Protein AF-A0A7J3W626-F1 (afdb_monomer)

Foldseek 3Di:
DDPPPDDDDPVVLVVLVVVLVVLVVVLVVLVVCVVVVVDDPVVSVVVNVVSVVVNVVSCVVNVPDPPDPDDDDDDDDDDDDDDDDPDPDDPDPPDDDDDDDDPDDDDDDDDDDCPVVVVVVVVVVVVVVVVVVVVVVVVVVVVVVVVVVVVVVVVVVVVVVVVVVVVVVVVVVVVVVVPVVVVVVVVVVVVVVVVVVVVVVVVVVVVVVVVVVVVVVVLVVVVVVQPDPVVVVVNVVVVVVVVVVVVVVVVVVVVVVVVVVVVVVVVVVVVVCVVVVVVVVVVVVVVVVVVVVVVVVVVVVVVVPQDVVNVVVVVVVVVVVVVVVVVVVVVVCVVVVPPPVLLVVLVVVLVVLVVVLVVLVVCVVVVVDDPVVSVVSNVVSVVVNVVSVVVNVVVVVVVVVCVVVVVVVPDDDPPPDDDDDDDDDDDDDDDDDDDDDDDDDDDDDDDDDDDDDDDDDDDDDDDDDDDDDDDDDDDDDPDPDPDPDPDDPDDDDVVVVVVVVVVVVVD

Solvent-accessible surface area (backbone atoms only — not comparable to full-atom values): 31371 Å² total; per-residue (Å²): 135,85,82,79,78,76,78,72,54,69,67,61,51,52,51,48,54,50,54,46,51,54,47,51,52,53,50,53,51,50,51,52,38,42,76,69,63,76,47,54,72,68,59,49,53,55,52,47,55,53,45,52,51,51,47,54,53,45,33,56,73,73,65,52,79,76,80,76,81,84,76,79,93,76,81,90,82,88,80,93,80,84,89,81,89,81,71,80,87,77,83,76,90,84,72,82,81,75,89,76,78,87,77,83,76,80,87,79,91,78,91,77,87,52,69,64,52,53,51,51,50,51,51,48,53,48,51,52,50,49,53,50,50,53,50,52,50,51,51,50,52,50,52,50,52,51,51,50,50,50,52,52,52,50,51,54,52,51,54,52,52,50,50,54,48,50,54,52,49,52,51,50,52,50,52,53,60,70,61,35,63,69,58,52,53,50,49,50,54,51,48,52,55,51,49,56,50,49,51,57,48,47,54,56,48,53,53,51,51,50,54,47,53,53,52,51,50,52,48,53,55,47,64,72,69,47,90,45,79,72,53,48,58,55,46,53,51,52,50,54,52,51,52,50,53,49,51,53,51,50,54,51,49,52,56,47,50,54,51,51,50,51,52,48,53,54,51,50,56,57,53,66,50,44,62,56,51,49,52,52,49,52,53,49,51,52,52,52,51,52,49,51,52,50,51,51,52,49,49,57,48,51,71,68,52,68,50,73,64,56,55,48,53,51,50,52,52,52,51,52,53,48,51,53,50,52,54,49,59,63,49,44,57,63,56,66,79,60,62,50,68,67,57,54,52,45,50,51,53,45,52,52,47,50,49,48,52,53,50,52,51,53,34,44,76,70,64,74,46,54,75,66,57,47,53,56,52,49,52,53,45,52,53,50,45,50,54,43,49,54,50,46,52,52,54,50,53,52,49,50,54,43,54,75,70,51,62,73,79,78,60,83,81,74,77,79,73,80,77,83,83,84,84,87,84,83,86,86,87,83,84,88,85,88,81,90,7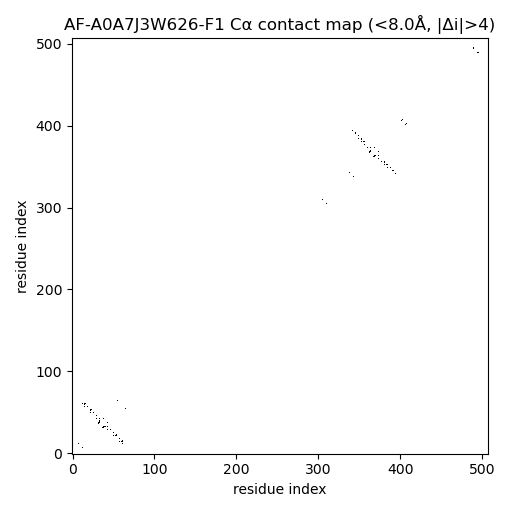9,89,79,92,81,90,85,94,87,91,88,80,88,86,84,83,90,88,81,90,86,88,84,88,86,87,82,88,81,89,81,89,79,90,81,91,77,92,73,88,75,79,82,78,77,80,79,80,75,76,86,78,84,68,87,48,79,70,50,53,54,53,51,55,53,55,54,65,74,76,109

Sequence (507 aa):
MFFKKKELKEEERKQLEKEREDVLALISQLEEEFNKANITEAVYKEMKEKYEKKLSEINKKLGIKEERKKEEKKKEESPYEAESEEGPVFIDPLNPPKEVEEVKVEEIKEIGESKIGVELEKVKAFIDSLRETDKTLNEQIRSLAEALGEVRSMVFQTDGALRELEMKVEKLANDIEELRPEKIEKKIREIEKNLESFEVFREKTDKKIEDIGEKVSKINEFLRSAGSLENLAKISKDISLKVKEIKEVVRYIERLATQVEKAFIETSKNLEEFPIFKARLESLEETVRELSRNVETINTRLENVATLKDVEAFRADILSVRAQIDDINKVLPIAEAKIPETIKRLREERDDVLLLLKSLETELQLGKISLGDYKIAKSKALEKLRKIEDQLIEEWKRIEKFIESGGIEAIPFVERKEAEEKEGEEFSSKEGIEVKEEEKVEKSVEVKEEKPEISLTSESFVEEEKREGKSESESKKEKFEPKFVEPIKVKGKQDVLKVLKKVKEVV

Radius of gyration: 52.44 Å; Cα contacts (8 Å, |Δi|>4): 72; chains: 1; bounding box: 124×80×151 Å

Structure (mmCIF, N/CA/C/O backbone):
data_AF-A0A7J3W626-F1
#
_entry.id   AF-A0A7J3W626-F1
#
loop_
_atom_site.group_PDB
_atom_site.id
_atom_site.type_symbol
_atom_site.label_atom_id
_atom_site.label_alt_id
_atom_site.label_comp_id
_atom_site.label_asym_id
_atom_site.label_entity_id
_atom_site.label_seq_id
_atom_site.pdbx_PDB_ins_code
_atom_site.Cartn_x
_atom_site.Cartn_y
_atom_site.Cartn_z
_atom_site.occupancy
_atom_site.B_iso_or_equiv
_atom_site.auth_seq_id
_atom_site.auth_comp_id
_atom_site.auth_asym_id
_atom_site.auth_atom_id
_atom_site.pdbx_PDB_model_num
ATOM 1 N N . MET A 1 1 ? -52.554 32.496 1.481 1.00 37.25 1 MET A N 1
ATOM 2 C CA . MET A 1 1 ? -51.780 31.820 2.546 1.00 37.25 1 MET A CA 1
ATOM 3 C C . MET A 1 1 ? -50.313 31.824 2.147 1.00 37.25 1 MET A C 1
ATOM 5 O O . MET A 1 1 ? -49.945 31.109 1.227 1.00 37.25 1 MET A O 1
ATOM 9 N N . PHE A 1 2 ? -49.497 32.673 2.773 1.00 37.09 2 PHE A N 1
ATOM 10 C CA . PHE A 1 2 ? -48.049 32.699 2.560 1.00 37.09 2 PHE A CA 1
ATOM 11 C C . PHE A 1 2 ? -47.399 31.631 3.449 1.00 37.09 2 PHE A C 1
ATOM 13 O O . PHE A 1 2 ? -47.380 31.773 4.670 1.00 37.09 2 PHE A O 1
ATOM 20 N N . PHE A 1 3 ? -46.891 30.550 2.854 1.00 42.06 3 PHE A N 1
ATOM 21 C CA . PHE A 1 3 ? -46.056 29.588 3.573 1.00 42.06 3 PHE A CA 1
ATOM 22 C C . PHE A 1 3 ? -44.700 30.241 3.866 1.00 42.06 3 PHE A C 1
ATOM 24 O O . PHE A 1 3 ? -43.872 30.401 2.970 1.00 42.06 3 PHE A O 1
ATOM 31 N N . LYS A 1 4 ? -44.474 30.629 5.127 1.00 43.19 4 LYS A N 1
ATOM 32 C CA . LYS A 1 4 ? -43.142 30.968 5.643 1.00 43.19 4 LYS A CA 1
ATOM 33 C C . LYS A 1 4 ? -42.244 29.735 5.489 1.00 43.19 4 LYS A C 1
ATOM 35 O O . LYS A 1 4 ? -42.373 28.789 6.265 1.00 43.19 4 LYS A O 1
ATOM 40 N N . LYS A 1 5 ? -41.344 29.739 4.499 1.00 52.53 5 LYS A N 1
ATOM 41 C CA . LYS A 1 5 ? -40.171 28.855 4.490 1.00 52.53 5 LYS A CA 1
ATOM 42 C C . LYS A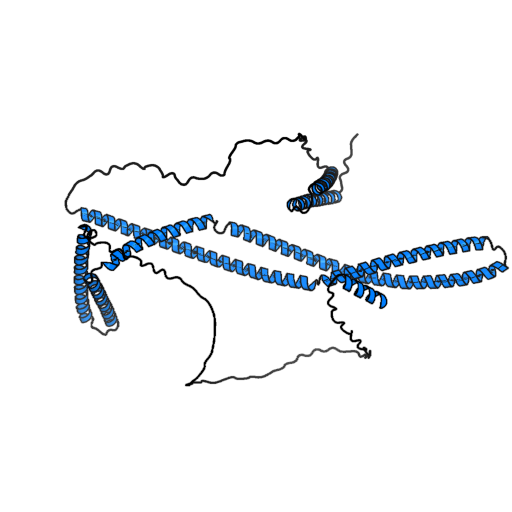 1 5 ? -39.383 29.169 5.762 1.00 52.53 5 LYS A C 1
ATOM 44 O O . LYS A 1 5 ? -38.822 30.253 5.875 1.00 52.53 5 LYS A O 1
ATOM 49 N N . LYS A 1 6 ? -39.407 28.262 6.742 1.00 61.41 6 LYS A N 1
ATOM 50 C CA . LYS A 1 6 ? -38.407 28.266 7.811 1.00 61.41 6 LYS A CA 1
ATOM 51 C C . LYS A 1 6 ? -37.071 28.013 7.124 1.00 61.41 6 LYS A C 1
ATOM 53 O O . LYS A 1 6 ? -36.898 26.956 6.524 1.00 61.41 6 LYS A O 1
ATOM 58 N N . GLU A 1 7 ? -36.185 28.996 7.149 1.00 66.69 7 GLU A N 1
ATOM 59 C CA . GLU A 1 7 ? -34.782 28.769 6.826 1.00 66.69 7 GLU A CA 1
ATOM 60 C C . GLU A 1 7 ? -34.273 27.716 7.817 1.00 66.69 7 GLU A C 1
ATOM 62 O O . GLU A 1 7 ? -34.354 27.917 9.032 1.00 66.69 7 GLU A O 1
ATOM 67 N N . LEU A 1 8 ? -33.869 26.546 7.306 1.00 72.62 8 LEU A N 1
ATOM 68 C CA . LEU A 1 8 ? -33.142 25.574 8.119 1.00 72.62 8 LEU A CA 1
ATOM 69 C C . LEU A 1 8 ? -31.881 26.259 8.638 1.00 72.62 8 LEU A C 1
ATOM 71 O O . LEU A 1 8 ? -31.234 27.012 7.904 1.00 72.62 8 LEU A O 1
ATOM 75 N N . LYS A 1 9 ? -31.526 25.985 9.893 1.00 85.94 9 LYS A N 1
ATOM 76 C CA . LYS A 1 9 ? -30.255 26.461 10.435 1.00 85.94 9 LYS A CA 1
ATOM 77 C C . LYS A 1 9 ? -29.123 25.864 9.600 1.00 85.94 9 LYS A C 1
ATOM 79 O O . LYS A 1 9 ? -29.189 24.702 9.206 1.00 85.94 9 LYS A O 1
ATOM 84 N N . GLU A 1 10 ? -28.086 26.653 9.340 1.00 85.88 10 GLU A N 1
ATOM 85 C CA . GLU A 1 10 ? -26.951 26.245 8.501 1.00 85.88 10 GLU A CA 1
ATOM 86 C C . GLU A 1 10 ? -26.319 24.919 8.969 1.00 85.88 10 GLU A C 1
ATOM 88 O O . GLU A 1 10 ? -25.929 24.089 8.152 1.00 85.88 10 GLU A O 1
ATOM 93 N N . GLU A 1 11 ? -26.300 24.678 10.282 1.00 86.12 11 GLU A N 1
ATOM 94 C CA . GLU A 1 11 ? -25.820 23.432 10.891 1.00 86.12 11 GLU A CA 1
ATOM 95 C C . GLU A 1 11 ? -26.676 22.210 10.529 1.00 86.12 11 GLU A C 1
ATOM 97 O O . GLU A 1 11 ? -26.132 21.166 10.177 1.00 86.12 11 GLU A O 1
ATOM 102 N N . GLU A 1 12 ? -28.007 22.335 10.551 1.00 92.19 12 GLU A N 1
ATOM 103 C CA . GLU A 1 12 ? -28.919 21.245 10.170 1.00 92.19 12 GLU A CA 1
ATOM 104 C C . GLU A 1 12 ? -28.782 20.916 8.680 1.00 92.19 12 GLU A C 1
ATOM 106 O O . GLU A 1 12 ? -28.852 19.756 8.279 1.00 92.19 12 GLU A O 1
ATOM 111 N N . ARG A 1 13 ? -28.535 21.934 7.847 1.00 91.69 13 ARG A N 1
ATOM 112 C CA . ARG A 1 13 ? -28.278 21.738 6.419 1.00 91.69 13 ARG A CA 1
ATOM 113 C C . ARG A 1 13 ? -26.966 20.986 6.178 1.00 91.69 13 ARG A C 1
ATOM 115 O O . ARG A 1 13 ? -26.969 20.043 5.395 1.00 91.69 13 ARG A O 1
ATOM 122 N N . LYS A 1 14 ? -25.886 21.349 6.880 1.00 93.31 14 LYS A N 1
ATOM 123 C CA . LYS A 1 14 ? -24.597 20.635 6.805 1.00 93.31 14 LYS A CA 1
ATOM 124 C C . LYS A 1 14 ? -24.715 19.184 7.274 1.00 93.31 14 LYS A C 1
ATOM 126 O O . LYS A 1 14 ? -24.128 18.300 6.660 1.00 93.31 14 LYS A O 1
ATOM 131 N N . GLN A 1 15 ? -25.495 18.922 8.325 1.00 95.12 15 GLN A N 1
ATOM 132 C CA . GLN A 1 15 ? -25.764 17.553 8.779 1.00 95.12 15 GLN A CA 1
ATOM 133 C C . GLN A 1 15 ? -26.516 16.740 7.720 1.00 95.12 15 GLN A C 1
ATOM 135 O O . GLN A 1 15 ? -26.110 15.624 7.417 1.00 95.12 15 GLN A O 1
ATOM 140 N N . LEU A 1 16 ? -27.553 17.311 7.102 1.00 95.56 16 LEU A N 1
ATOM 141 C CA . LEU A 1 16 ? -28.304 16.646 6.033 1.00 95.56 16 LEU A CA 1
ATOM 142 C C . LEU A 1 16 ? -27.473 16.430 4.757 1.00 95.56 16 LEU A C 1
ATOM 144 O O . LEU A 1 16 ? -27.665 15.429 4.073 1.00 95.56 16 LEU A O 1
ATOM 148 N N . GLU A 1 17 ? -26.560 17.344 4.422 1.00 94.75 17 GLU A N 1
ATOM 149 C CA . GLU A 1 17 ? -25.615 17.166 3.310 1.00 94.75 17 GLU A CA 1
ATOM 150 C C . GLU A 1 17 ? -24.634 16.020 3.597 1.00 94.75 17 GLU A C 1
ATOM 152 O O . GLU A 1 17 ? -24.429 15.173 2.729 1.00 94.75 17 GLU A O 1
ATOM 157 N N . LYS A 1 18 ? -24.134 15.907 4.833 1.00 96.62 18 LYS A N 1
ATOM 158 C CA . LYS A 1 18 ? -23.293 14.779 5.249 1.00 96.62 18 LYS A CA 1
ATOM 159 C C . LYS A 1 18 ? -24.049 13.444 5.225 1.00 96.62 18 LYS A C 1
ATOM 161 O O . LYS A 1 18 ? -23.568 12.479 4.645 1.00 96.62 18 LYS A O 1
ATOM 166 N N . GLU A 1 19 ? -25.270 13.401 5.766 1.00 96.56 19 GLU A N 1
ATOM 167 C CA . GLU A 1 19 ? -26.126 12.205 5.700 1.00 96.56 19 GLU A CA 1
ATOM 168 C C . GLU A 1 19 ? -26.410 11.782 4.250 1.00 96.56 19 GLU A C 1
ATOM 170 O O . GLU A 1 19 ? -26.499 10.592 3.948 1.00 96.56 19 GLU A O 1
ATOM 175 N N . ARG A 1 20 ? -26.551 12.747 3.333 1.00 96.69 20 ARG A N 1
ATOM 176 C CA . ARG A 1 20 ? -26.741 12.480 1.902 1.00 96.69 20 ARG A CA 1
ATOM 177 C C . ARG A 1 20 ? -25.519 11.797 1.291 1.00 96.69 20 ARG A C 1
ATOM 179 O O . ARG A 1 20 ? -25.688 10.853 0.522 1.00 96.69 20 ARG A O 1
ATOM 186 N N . GLU A 1 21 ? -24.321 12.279 1.605 1.00 97.00 21 GLU A N 1
ATOM 187 C CA . GLU A 1 21 ? -23.059 11.693 1.137 1.00 97.00 21 GLU A CA 1
ATOM 188 C C . GLU A 1 21 ? -22.858 10.280 1.691 1.00 97.00 21 GLU A C 1
ATOM 190 O O . GLU A 1 21 ? -22.559 9.367 0.921 1.00 97.00 21 GLU A O 1
ATOM 195 N N . ASP A 1 22 ? -23.141 10.067 2.979 1.00 97.25 22 ASP A N 1
ATOM 196 C CA . ASP A 1 22 ? -23.055 8.748 3.616 1.00 97.25 22 ASP A CA 1
ATOM 197 C C . ASP A 1 22 ? -24.007 7.734 2.947 1.00 97.25 22 ASP A C 1
ATOM 199 O O . ASP A 1 22 ? -23.629 6.594 2.672 1.00 97.25 22 ASP A O 1
ATOM 203 N N . VAL A 1 23 ? -25.242 8.142 2.619 1.00 97.00 23 VAL A N 1
ATOM 204 C CA . VAL A 1 23 ? -26.205 7.272 1.916 1.00 97.00 23 VAL A CA 1
ATOM 205 C C . VAL A 1 23 ? -25.758 6.963 0.483 1.00 97.00 23 VAL A C 1
ATOM 207 O O . VAL A 1 23 ? -25.946 5.835 0.030 1.00 97.00 23 VAL A O 1
ATOM 210 N N . LEU A 1 24 ? -25.153 7.919 -0.230 1.00 96.81 24 LEU A N 1
ATOM 211 C CA . LEU A 1 24 ? -24.595 7.674 -1.566 1.00 96.81 24 LEU A CA 1
ATOM 212 C C . LEU A 1 24 ? -23.428 6.681 -1.513 1.00 96.81 24 LEU A C 1
ATOM 214 O O . LEU A 1 24 ? -23.390 5.754 -2.320 1.00 96.81 24 LEU A O 1
ATOM 218 N N . ALA A 1 25 ? -22.535 6.818 -0.530 1.00 97.19 25 ALA A N 1
ATOM 219 C CA . ALA A 1 25 ? -21.433 5.882 -0.323 1.00 97.19 25 ALA A CA 1
ATOM 220 C C . ALA A 1 25 ? -21.933 4.454 -0.038 1.00 97.19 25 ALA A C 1
ATOM 222 O O . ALA A 1 25 ? -21.402 3.495 -0.599 1.00 97.19 25 ALA A O 1
ATOM 223 N N . LEU A 1 26 ? -22.998 4.302 0.760 1.00 97.38 26 LEU A N 1
ATOM 224 C CA . LEU A 1 26 ? -23.625 2.998 1.014 1.00 97.38 26 LEU A CA 1
ATOM 225 C C . LEU A 1 26 ? -24.232 2.373 -0.250 1.00 97.38 26 LEU A C 1
ATOM 227 O O . LEU A 1 26 ? -24.175 1.154 -0.408 1.00 97.38 26 LEU A O 1
ATOM 231 N N . ILE A 1 27 ? -24.797 3.176 -1.159 1.00 97.12 27 ILE A N 1
ATOM 232 C CA . ILE A 1 27 ? -25.303 2.678 -2.450 1.00 97.12 27 ILE A CA 1
ATOM 233 C C . ILE A 1 27 ? -24.142 2.178 -3.318 1.00 97.12 27 ILE A C 1
ATOM 235 O O . ILE A 1 27 ? -24.236 1.081 -3.866 1.00 97.12 27 ILE A O 1
ATOM 239 N N . SER A 1 28 ? -23.038 2.927 -3.398 1.00 97.44 28 SER A N 1
ATOM 240 C CA . SER A 1 28 ? -21.848 2.510 -4.154 1.00 97.44 28 SER A CA 1
ATOM 241 C C . SER A 1 28 ? -21.215 1.232 -3.593 1.00 97.44 28 SER A C 1
ATOM 243 O O . SER A 1 28 ? -20.907 0.321 -4.357 1.00 97.44 28 SER A O 1
ATOM 245 N N . GLN A 1 29 ? -21.094 1.106 -2.267 1.00 97.19 29 GLN A N 1
ATOM 246 C CA . GLN A 1 29 ? -20.606 -0.126 -1.629 1.00 97.19 29 GLN A CA 1
ATOM 247 C C . GLN A 1 29 ? -21.503 -1.330 -1.942 1.00 97.19 29 GLN A C 1
ATOM 249 O O . GLN A 1 29 ? -21.007 -2.410 -2.258 1.00 97.19 29 GLN A O 1
ATOM 254 N N . LEU A 1 30 ? -22.825 -1.139 -1.915 1.00 96.62 30 LEU A N 1
ATOM 255 C CA . LEU A 1 30 ? -23.786 -2.188 -2.250 1.00 96.62 30 LEU A CA 1
ATOM 256 C C . LEU A 1 30 ? -23.667 -2.631 -3.723 1.00 96.62 30 LEU A C 1
ATOM 258 O O . LEU A 1 30 ? -23.813 -3.814 -4.030 1.00 96.62 30 LEU A O 1
ATOM 262 N N . GLU A 1 31 ? -23.391 -1.697 -4.638 1.00 96.62 31 GLU A N 1
ATOM 263 C CA . GLU A 1 31 ? -23.122 -1.988 -6.054 1.00 96.62 31 GLU A CA 1
ATOM 264 C C . GLU A 1 31 ? -21.826 -2.777 -6.247 1.00 96.62 31 GLU A C 1
ATOM 266 O O . GLU A 1 31 ? -21.807 -3.751 -7.002 1.00 96.62 31 GLU A O 1
ATOM 271 N N . GLU A 1 32 ? -20.766 -2.433 -5.517 1.00 97.25 32 GLU A N 1
ATOM 272 C CA . GLU A 1 32 ? -19.531 -3.215 -5.523 1.00 97.25 32 GLU A CA 1
ATOM 273 C C . GLU A 1 32 ? -19.722 -4.633 -4.976 1.00 97.25 32 GLU A C 1
ATOM 275 O O . GLU A 1 32 ? -19.214 -5.587 -5.567 1.00 97.25 32 GLU A O 1
ATOM 280 N N . GLU A 1 33 ? -20.440 -4.798 -3.862 1.00 96.88 33 GLU A N 1
ATOM 281 C CA . GLU A 1 33 ? -20.721 -6.118 -3.284 1.00 96.88 33 GLU A CA 1
ATOM 282 C C . GLU A 1 33 ? -21.553 -6.993 -4.226 1.00 96.88 33 GLU A C 1
ATOM 284 O O . GLU A 1 33 ? -21.313 -8.201 -4.318 1.00 96.88 33 GLU A O 1
ATOM 289 N N . PHE A 1 34 ? -22.495 -6.394 -4.959 1.00 97.25 34 PHE A N 1
ATOM 290 C CA . PHE A 1 34 ? -23.271 -7.094 -5.978 1.00 97.25 34 PHE A CA 1
ATOM 291 C C . PHE A 1 34 ? -22.406 -7.506 -7.175 1.00 97.25 34 PHE A C 1
ATOM 293 O O . PHE A 1 34 ? -22.455 -8.664 -7.588 1.00 97.25 34 PHE A O 1
ATOM 300 N N . ASN A 1 35 ? -21.549 -6.611 -7.678 1.00 95.44 35 ASN A N 1
ATOM 301 C CA . ASN A 1 35 ? -20.623 -6.912 -8.778 1.00 95.44 35 ASN A CA 1
ATOM 302 C C . ASN A 1 35 ? -19.591 -7.988 -8.400 1.00 95.44 35 ASN A C 1
ATOM 304 O O . ASN A 1 35 ? -19.189 -8.786 -9.243 1.00 95.44 35 ASN A O 1
ATOM 308 N N . LYS A 1 36 ? -19.199 -8.048 -7.122 1.00 97.25 36 LYS A N 1
ATOM 309 C CA . LYS A 1 36 ? -18.345 -9.106 -6.554 1.00 97.25 36 LYS A CA 1
ATOM 310 C C . LYS A 1 36 ? -19.104 -10.419 -6.293 1.00 97.25 36 LYS A C 1
ATOM 312 O O . LYS A 1 36 ? -18.496 -11.371 -5.818 1.00 97.25 36 LYS A O 1
ATOM 317 N N . ALA A 1 37 ? -20.407 -10.479 -6.587 1.00 95.00 37 ALA A N 1
ATOM 318 C CA . ALA A 1 37 ? -21.304 -11.603 -6.307 1.00 95.00 37 ALA A CA 1
ATOM 319 C C . ALA A 1 37 ? -21.364 -12.017 -4.818 1.00 95.00 37 ALA A C 1
ATOM 321 O O . ALA A 1 37 ? -21.718 -13.153 -4.498 1.00 95.00 37 ALA A O 1
ATOM 322 N N . ASN A 1 38 ? -21.057 -11.094 -3.898 1.00 92.62 38 ASN A N 1
ATOM 323 C CA . ASN A 1 38 ? -21.107 -11.341 -2.451 1.00 92.62 38 ASN A CA 1
ATOM 324 C C . ASN A 1 38 ? -22.544 -11.335 -1.908 1.00 92.62 38 ASN A C 1
ATOM 326 O O . ASN A 1 38 ? -22.824 -11.946 -0.876 1.00 92.62 38 ASN A O 1
ATOM 330 N N . ILE A 1 39 ? -23.457 -10.651 -2.601 1.00 95.38 39 ILE A N 1
ATOM 331 C CA . ILE A 1 39 ? -24.875 -10.558 -2.246 1.00 95.38 39 ILE A CA 1
ATOM 332 C C . ILE A 1 39 ? -25.758 -11.018 -3.406 1.00 95.38 39 ILE A C 1
ATOM 334 O O . ILE A 1 39 ? -25.411 -10.891 -4.577 1.00 95.38 39 ILE A O 1
ATOM 338 N N . THR A 1 40 ? -26.932 -11.552 -3.076 1.00 96.56 40 THR A N 1
ATOM 339 C CA . THR A 1 40 ? -27.910 -11.983 -4.083 1.00 96.56 40 THR A CA 1
ATOM 340 C C . THR A 1 40 ? -28.666 -10.788 -4.668 1.00 96.56 40 THR A C 1
ATOM 342 O O . THR A 1 40 ? -28.868 -9.776 -3.997 1.00 96.56 40 THR A O 1
ATOM 345 N N . GLU A 1 41 ? -29.159 -10.922 -5.903 1.00 96.88 41 GLU A N 1
ATOM 346 C CA . GLU A 1 41 ? -29.930 -9.873 -6.593 1.00 96.88 41 GLU A CA 1
ATOM 347 C C . GLU A 1 41 ? -31.161 -9.412 -5.792 1.00 96.88 41 GLU A C 1
ATOM 349 O O . GLU A 1 41 ? -31.509 -8.231 -5.797 1.00 96.88 41 GLU A O 1
ATOM 354 N N . ALA A 1 42 ? -31.800 -10.328 -5.056 1.00 97.19 42 ALA A N 1
ATOM 355 C CA . ALA A 1 42 ? -32.930 -10.007 -4.189 1.00 97.19 42 ALA A CA 1
ATOM 356 C C . ALA A 1 42 ? -32.525 -9.074 -3.033 1.00 97.19 42 ALA A C 1
ATOM 358 O O . ALA A 1 42 ? -33.193 -8.067 -2.797 1.00 97.19 42 ALA A O 1
ATOM 359 N N . VAL A 1 43 ? -31.406 -9.372 -2.359 1.00 95.69 43 VAL A N 1
ATOM 360 C CA . VAL A 1 43 ? -30.870 -8.553 -1.258 1.00 95.69 43 VAL A CA 1
ATOM 361 C C . VAL A 1 43 ? -30.395 -7.194 -1.774 1.00 95.69 43 VAL A C 1
ATOM 363 O O . VAL A 1 43 ? -30.690 -6.170 -1.158 1.00 95.69 43 VAL A O 1
ATOM 366 N N . TYR A 1 44 ? -29.737 -7.166 -2.937 1.00 97.44 44 TYR A N 1
ATOM 367 C CA . TYR A 1 44 ? -29.322 -5.929 -3.600 1.00 97.44 44 TYR A CA 1
ATOM 368 C C . TYR A 1 44 ? -30.519 -5.013 -3.897 1.00 97.44 44 TYR A C 1
ATOM 370 O O . TYR A 1 44 ? -30.515 -3.850 -3.493 1.00 97.44 44 TYR A O 1
ATOM 378 N N . LYS A 1 45 ? -31.579 -5.534 -4.532 1.00 97.44 45 LYS A N 1
ATOM 379 C CA . LYS A 1 45 ? -32.784 -4.747 -4.856 1.00 97.44 45 LYS A CA 1
ATOM 380 C C . LYS A 1 45 ? -33.461 -4.184 -3.606 1.00 97.44 45 LYS A C 1
ATOM 382 O O . LYS A 1 45 ? -33.821 -3.009 -3.595 1.00 97.44 45 LYS A O 1
ATOM 387 N N . GLU A 1 46 ? -33.602 -4.989 -2.552 1.00 97.31 46 GLU A N 1
ATOM 388 C CA . GLU A 1 46 ? -34.245 -4.549 -1.309 1.00 97.31 46 GLU A CA 1
ATOM 389 C C . GLU A 1 46 ? -33.442 -3.442 -0.603 1.00 97.31 46 GLU A C 1
ATOM 391 O O . GLU A 1 46 ? -34.006 -2.435 -0.161 1.00 97.31 46 GLU A O 1
ATOM 396 N N . MET A 1 47 ? -32.121 -3.607 -0.505 1.00 96.38 47 MET A N 1
ATOM 397 C CA . MET A 1 47 ? -31.241 -2.637 0.152 1.00 96.38 47 MET A CA 1
ATOM 398 C C . MET A 1 47 ? -31.105 -1.348 -0.664 1.00 96.38 47 MET A C 1
ATOM 400 O O . MET A 1 47 ? -31.177 -0.258 -0.091 1.00 96.38 47 MET A O 1
ATOM 404 N N . LYS A 1 48 ? -31.012 -1.450 -1.996 1.00 97.38 48 LYS A N 1
ATOM 405 C CA . LYS A 1 48 ? -30.982 -0.290 -2.894 1.00 97.38 48 LYS A CA 1
ATOM 406 C C . LYS A 1 48 ? -32.262 0.535 -2.784 1.00 97.38 48 LYS A C 1
ATOM 408 O O . LYS A 1 48 ? -32.184 1.741 -2.569 1.00 97.38 48 LYS A O 1
ATOM 413 N N . GLU A 1 49 ? -33.432 -0.107 -2.793 1.00 97.12 49 GLU A N 1
ATOM 414 C CA . GLU A 1 49 ? -34.715 0.590 -2.626 1.00 97.12 49 GLU A CA 1
ATOM 415 C C . GLU A 1 49 ? -34.814 1.300 -1.258 1.00 97.12 49 GLU A C 1
ATOM 417 O O . GLU A 1 49 ? -35.349 2.408 -1.157 1.00 97.12 49 GLU A O 1
ATOM 422 N N . LYS A 1 50 ? -34.276 0.697 -0.186 1.00 97.75 50 LYS A N 1
ATOM 423 C CA . LYS A 1 50 ? -34.212 1.323 1.148 1.00 97.75 50 LYS A CA 1
ATOM 424 C C . LYS A 1 50 ? -33.321 2.569 1.158 1.00 97.75 50 LYS A C 1
ATOM 426 O O . LYS A 1 50 ? -33.717 3.579 1.746 1.00 97.75 50 LYS A O 1
ATOM 431 N N . TYR A 1 51 ? -32.147 2.519 0.531 1.00 97.19 51 TYR A N 1
ATOM 432 C CA . TYR A 1 51 ? -31.235 3.665 0.472 1.00 97.19 51 TYR A CA 1
ATOM 433 C C . TYR A 1 51 ? -31.751 4.779 -0.442 1.00 97.19 51 TYR A C 1
ATOM 435 O O . TYR A 1 51 ? -31.713 5.942 -0.046 1.00 97.19 51 TYR A O 1
ATOM 443 N N . GLU A 1 52 ? -32.344 4.447 -1.588 1.00 96.19 52 GLU A N 1
ATOM 444 C CA . GLU A 1 52 ? -32.984 5.426 -2.478 1.00 96.19 52 GLU A CA 1
ATOM 445 C C . GLU A 1 52 ? -34.152 6.152 -1.790 1.00 96.19 52 GLU A C 1
ATOM 447 O O . GLU A 1 52 ? -34.284 7.373 -1.902 1.00 96.19 52 GLU A O 1
ATOM 452 N N . LYS A 1 53 ? -34.966 5.441 -0.993 1.00 97.06 53 LYS A N 1
ATOM 453 C CA . LYS A 1 53 ? -36.016 6.073 -0.172 1.00 97.06 53 LYS A CA 1
ATOM 454 C C . LYS A 1 53 ? -35.428 7.070 0.826 1.00 97.06 53 LYS A C 1
ATOM 456 O O . LYS A 1 53 ? -35.897 8.208 0.869 1.00 97.06 53 LYS A O 1
ATOM 461 N N . LYS A 1 54 ? -34.380 6.691 1.568 1.00 96.81 54 LYS A N 1
ATOM 462 C CA . LYS A 1 54 ? -33.684 7.603 2.498 1.00 96.81 54 LYS A CA 1
ATOM 463 C C . LYS A 1 54 ? -33.105 8.821 1.775 1.00 96.81 54 LYS A C 1
ATOM 465 O O . LYS A 1 54 ? -33.274 9.943 2.246 1.00 96.81 54 LYS A O 1
ATOM 470 N N . LEU A 1 55 ? -32.495 8.618 0.609 1.00 96.12 55 LEU A N 1
ATOM 471 C CA . LEU A 1 55 ? -31.933 9.693 -0.205 1.00 96.12 55 LEU A CA 1
ATOM 472 C C . LEU A 1 55 ? -33.017 10.690 -0.645 1.00 96.12 55 LEU A C 1
ATOM 474 O O . LEU A 1 55 ? -32.836 11.901 -0.512 1.00 96.12 55 LEU A O 1
ATOM 478 N N . SER A 1 56 ? -34.181 10.190 -1.068 1.00 94.44 56 SER A N 1
ATOM 479 C CA . SER A 1 56 ? -35.320 11.034 -1.449 1.00 94.44 56 SER A CA 1
ATOM 480 C C . SER A 1 56 ? -35.889 11.839 -0.267 1.00 94.44 56 SER A C 1
ATOM 482 O O . SER A 1 56 ? -36.283 12.999 -0.428 1.00 94.44 56 SER A O 1
ATOM 484 N N . GLU A 1 57 ? -35.893 11.272 0.946 1.00 96.12 57 GLU A N 1
ATOM 485 C CA . GLU A 1 57 ? -36.300 11.978 2.166 1.00 96.12 57 GLU A CA 1
ATOM 486 C C . GLU A 1 57 ? -35.321 13.100 2.526 1.00 96.12 57 GLU A C 1
ATOM 488 O O . GLU A 1 57 ? -35.758 14.207 2.861 1.00 96.12 57 GLU A O 1
ATOM 493 N N . ILE A 1 58 ? -34.014 12.846 2.414 1.00 95.38 58 ILE A N 1
ATOM 494 C CA . ILE A 1 58 ? -32.962 13.841 2.659 1.00 95.38 58 ILE A CA 1
ATOM 495 C C . ILE A 1 58 ? -33.035 14.964 1.615 1.00 95.38 58 ILE A C 1
ATOM 497 O O . ILE A 1 58 ? -33.082 16.139 1.983 1.00 95.38 58 ILE A O 1
ATOM 501 N N . ASN A 1 59 ? -33.165 14.631 0.327 1.00 93.94 59 ASN A N 1
ATOM 502 C CA . ASN A 1 59 ? -33.309 15.617 -0.751 1.00 93.94 59 ASN A CA 1
ATOM 503 C C . ASN A 1 59 ? -34.554 16.499 -0.552 1.00 93.94 59 ASN A C 1
ATOM 505 O O . ASN A 1 59 ? -34.493 17.722 -0.717 1.00 93.94 59 ASN A O 1
ATOM 509 N N . LYS A 1 60 ? -35.671 15.911 -0.101 1.00 94.75 60 LYS A N 1
ATOM 510 C CA . LYS A 1 60 ? -36.893 16.655 0.237 1.00 94.75 60 LYS A CA 1
ATOM 511 C C . LYS A 1 60 ? -36.687 17.610 1.418 1.00 94.75 60 LYS A C 1
ATOM 513 O O . LYS A 1 60 ? -37.227 18.717 1.378 1.00 94.75 60 LYS A O 1
ATOM 518 N N . LYS A 1 61 ? -35.915 17.219 2.440 1.00 93.81 61 LYS A N 1
ATOM 519 C CA . LYS A 1 61 ? -35.555 18.088 3.581 1.00 93.81 61 LYS A CA 1
ATOM 520 C C . LYS A 1 61 ? -34.615 19.225 3.168 1.00 93.81 61 LYS A C 1
ATOM 522 O O . LYS A 1 61 ? -34.808 20.350 3.618 1.00 93.81 61 LYS A O 1
ATOM 527 N N . LEU A 1 62 ? -33.666 18.960 2.268 1.00 90.81 62 LEU A N 1
ATOM 528 C CA . LEU A 1 62 ? -32.760 19.965 1.696 1.00 90.81 62 LEU A CA 1
ATOM 529 C C . LEU A 1 62 ? -33.453 20.909 0.698 1.00 90.81 62 LEU A C 1
ATOM 531 O O . LEU A 1 62 ? -32.886 21.926 0.303 1.00 90.81 62 LEU A O 1
ATOM 535 N N . GLY A 1 63 ? -34.685 20.599 0.284 1.00 88.94 63 GLY A N 1
ATOM 536 C CA . GLY A 1 63 ? -35.419 21.384 -0.708 1.00 88.94 63 GLY A CA 1
ATOM 537 C C . GLY A 1 63 ? -34.868 21.240 -2.130 1.00 88.94 63 GLY A C 1
ATOM 538 O O . GLY A 1 63 ? -35.211 22.049 -2.995 1.00 88.94 63 GLY A O 1
ATOM 539 N N . ILE A 1 64 ? -34.048 20.215 -2.378 1.00 87.06 64 ILE A N 1
ATOM 540 C CA . ILE A 1 64 ? -33.559 19.849 -3.706 1.00 87.06 64 ILE A CA 1
ATOM 541 C C . ILE A 1 64 ? -34.726 19.163 -4.418 1.00 87.06 64 ILE A C 1
ATOM 543 O O . ILE A 1 64 ? -35.146 18.066 -4.049 1.00 87.06 64 ILE A O 1
ATOM 547 N N . LYS A 1 65 ? -35.318 19.836 -5.408 1.00 77.56 65 LYS A N 1
ATOM 548 C CA . LYS A 1 65 ? -36.334 19.211 -6.258 1.00 77.56 65 LYS A CA 1
ATOM 549 C C . LYS A 1 65 ? -35.642 18.174 -7.136 1.00 77.56 65 LYS A C 1
ATOM 551 O O . LYS A 1 65 ? -34.959 18.542 -8.081 1.00 77.56 65 LYS A O 1
ATOM 556 N N . GLU A 1 66 ? -35.843 16.895 -6.836 1.00 62.19 66 GLU A N 1
ATOM 557 C CA . GLU A 1 66 ? -35.533 15.822 -7.778 1.00 62.19 66 GLU A CA 1
ATOM 558 C C . GLU A 1 66 ? -36.398 15.999 -9.029 1.00 62.19 66 GLU A C 1
ATOM 560 O O . GLU A 1 66 ? -37.628 15.871 -8.985 1.00 62.19 66 GLU A O 1
ATOM 565 N N . GLU A 1 67 ? -35.761 16.309 -10.154 1.00 48.34 67 GLU A N 1
ATOM 566 C CA . GLU A 1 67 ? -36.376 16.182 -11.467 1.00 48.34 67 GLU A CA 1
ATOM 567 C C . GLU A 1 67 ? -36.643 14.696 -11.715 1.00 48.34 67 GLU A C 1
ATOM 569 O O . GLU A 1 67 ? -35.779 13.933 -12.142 1.00 48.34 67 GLU A O 1
ATOM 574 N N . ARG A 1 68 ? -37.855 14.249 -11.378 1.00 45.28 68 ARG A N 1
ATOM 575 C CA . ARG A 1 68 ? -38.308 12.892 -11.680 1.00 45.28 68 ARG A CA 1
ATOM 576 C C . ARG A 1 68 ? -38.324 12.693 -13.197 1.00 45.28 68 ARG A C 1
ATOM 578 O O . ARG A 1 68 ? -39.310 13.042 -13.847 1.00 45.28 68 ARG A O 1
ATOM 585 N N . LYS A 1 69 ? -37.290 12.046 -13.740 1.00 40.06 69 LYS A N 1
ATOM 586 C CA . LYS A 1 69 ? -37.392 11.278 -14.987 1.00 40.06 69 LYS A CA 1
ATOM 587 C C . LYS A 1 69 ? -38.383 10.135 -14.751 1.00 40.06 69 LYS A C 1
ATOM 589 O O . LYS A 1 69 ? -38.046 9.096 -14.195 1.00 40.06 69 LYS A O 1
ATOM 594 N N . LYS A 1 70 ? -39.645 10.362 -15.116 1.00 38.50 70 LYS A N 1
ATOM 595 C CA . LYS A 1 70 ? -40.597 9.285 -15.388 1.00 38.50 70 LYS A CA 1
ATOM 596 C C . LYS A 1 70 ? -40.277 8.751 -16.782 1.00 38.50 70 LYS A C 1
ATOM 598 O O . LYS A 1 70 ? -40.745 9.324 -17.757 1.00 38.50 70 LYS A O 1
ATOM 603 N N . GLU A 1 71 ? -39.520 7.668 -16.858 1.00 36.72 71 GLU A N 1
ATOM 604 C CA . GLU A 1 71 ? -39.623 6.740 -17.984 1.00 36.72 71 GLU A CA 1
ATOM 605 C C . GLU A 1 71 ? -40.289 5.463 -17.482 1.00 36.72 71 GLU A C 1
ATOM 607 O O . GLU A 1 71 ? -39.938 4.892 -16.448 1.00 36.72 71 GLU A O 1
ATOM 612 N N . GLU A 1 72 ? -41.377 5.126 -18.160 1.00 34.00 72 GLU A N 1
ATOM 613 C CA . GLU A 1 72 ? -42.288 4.051 -17.824 1.00 34.00 72 GLU A CA 1
ATOM 614 C C . GLU A 1 72 ? -41.665 2.680 -18.084 1.00 34.00 72 GLU A C 1
ATOM 616 O O . GLU A 1 72 ? -41.042 2.428 -19.111 1.00 34.00 72 GLU A O 1
ATOM 621 N N . LYS A 1 73 ? -41.964 1.752 -17.173 1.00 40.41 73 LYS A N 1
ATOM 622 C CA . LYS A 1 73 ? -41.924 0.310 -17.411 1.00 40.41 73 LYS A CA 1
ATOM 623 C C . LYS A 1 73 ? -42.714 -0.045 -18.680 1.00 40.41 73 LYS A C 1
ATOM 625 O O . LYS A 1 73 ? -43.944 0.035 -18.668 1.00 40.41 73 LYS A O 1
ATOM 630 N N . LYS A 1 74 ? -42.042 -0.588 -19.698 1.00 33.94 74 LYS A N 1
ATOM 631 C CA . LYS A 1 74 ? -42.635 -1.558 -20.631 1.00 33.94 74 LYS A CA 1
ATOM 632 C C . LYS A 1 74 ? -41.729 -2.784 -20.789 1.00 33.94 74 LYS A C 1
ATOM 634 O O . LYS A 1 74 ? -40.512 -2.684 -20.793 1.00 33.94 74 LYS A O 1
ATOM 639 N N . LYS A 1 75 ? -42.434 -3.912 -20.797 1.00 34.16 75 LYS A N 1
ATOM 640 C CA . LYS A 1 75 ? -42.077 -5.334 -20.778 1.00 34.16 75 LYS A CA 1
ATOM 641 C C . LYS A 1 75 ? -41.009 -5.805 -21.775 1.00 34.16 75 LYS A C 1
ATOM 643 O O . LYS A 1 75 ? -40.884 -5.241 -22.852 1.00 34.16 75 LYS A O 1
ATOM 648 N N . GLU A 1 76 ? -40.365 -6.902 -21.359 1.00 36.50 76 GLU A N 1
ATOM 649 C CA . GLU A 1 76 ? -39.919 -8.077 -22.132 1.00 36.50 76 GLU A CA 1
ATOM 650 C C . GLU A 1 76 ? -40.235 -8.084 -23.634 1.00 36.50 76 GLU A C 1
ATOM 652 O O . GLU A 1 76 ? -41.404 -8.043 -24.004 1.00 36.50 76 GLU A O 1
ATOM 657 N N . GLU A 1 77 ? -39.200 -8.298 -24.454 1.00 30.52 77 GLU A N 1
ATOM 658 C CA . GLU A 1 77 ? -39.130 -9.402 -25.425 1.00 30.52 77 GLU A CA 1
ATOM 659 C C . GLU A 1 77 ? -37.700 -9.523 -25.994 1.00 30.52 77 GLU A C 1
ATOM 661 O O . GLU A 1 77 ? -37.088 -8.546 -26.416 1.00 30.52 77 GLU A O 1
ATOM 666 N N . SER A 1 78 ? -37.164 -10.743 -25.963 1.00 39.09 78 SER A N 1
ATOM 667 C CA . SER A 1 78 ? -36.098 -11.234 -26.852 1.00 39.09 78 SER A CA 1
ATOM 668 C C . SER A 1 78 ? -36.783 -11.657 -28.162 1.00 39.09 78 SER A C 1
ATOM 670 O O . SER A 1 78 ? -37.875 -12.231 -28.064 1.00 39.09 78 SER A O 1
ATOM 672 N N . PRO A 1 79 ? -36.236 -11.364 -29.364 1.00 41.91 79 PRO A N 1
ATOM 673 C CA . PRO A 1 79 ? -35.265 -12.283 -29.982 1.00 41.91 79 PRO A CA 1
ATOM 674 C C . PRO A 1 79 ? -34.203 -11.656 -30.919 1.00 41.91 79 PRO A C 1
ATOM 676 O O . PRO A 1 79 ? -34.330 -10.537 -31.399 1.00 41.91 79 PRO A O 1
ATOM 679 N N . TYR A 1 80 ? -33.155 -12.455 -31.166 1.00 39.75 80 TYR A N 1
ATOM 680 C CA . TYR A 1 80 ? -32.208 -12.442 -32.296 1.00 39.75 80 TYR A CA 1
ATOM 681 C C . TYR A 1 80 ? -32.651 -11.655 -33.550 1.00 39.75 80 TYR A C 1
ATOM 683 O O . TYR A 1 80 ? -33.694 -11.977 -34.105 1.00 39.75 80 TYR A O 1
ATOM 691 N N . GLU A 1 81 ? -31.827 -10.722 -34.048 1.00 33.69 81 GLU A N 1
ATOM 692 C CA . GLU A 1 81 ? -30.967 -10.864 -35.249 1.00 33.69 81 GLU A CA 1
ATOM 693 C C . GLU A 1 81 ? -30.364 -9.513 -35.701 1.00 33.69 81 GLU A C 1
ATOM 695 O O . GLU A 1 81 ? -31.031 -8.486 -35.674 1.00 33.69 81 GLU A O 1
ATOM 700 N N . ALA A 1 82 ? -29.119 -9.603 -36.186 1.00 36.66 82 ALA A N 1
ATOM 701 C CA . ALA A 1 82 ? -28.486 -8.808 -37.244 1.00 36.66 82 ALA A CA 1
ATOM 702 C C . ALA A 1 82 ? -28.068 -7.331 -37.020 1.00 36.66 82 ALA A C 1
ATOM 704 O O . ALA A 1 82 ? -28.867 -6.441 -36.766 1.00 36.66 82 ALA A O 1
ATOM 705 N N . GLU A 1 83 ? -26.771 -7.123 -37.297 1.00 37.19 83 GLU A N 1
ATOM 706 C CA . GLU A 1 83 ? -26.164 -5.951 -37.951 1.00 37.19 83 GLU A CA 1
ATOM 707 C C . GLU A 1 83 ? -26.081 -4.618 -37.187 1.00 37.19 83 GLU A C 1
ATOM 709 O O . GLU A 1 83 ? -26.976 -3.785 -37.234 1.00 37.19 83 GLU A O 1
ATOM 714 N N . SER A 1 84 ? -24.900 -4.348 -36.620 1.00 38.31 84 SER A N 1
ATOM 715 C CA . SER A 1 84 ? -24.018 -3.295 -37.153 1.00 38.31 84 SER A CA 1
ATOM 716 C C . SER A 1 84 ? -22.671 -3.323 -36.430 1.00 38.31 84 SER A C 1
ATOM 718 O O . SER A 1 84 ? -22.570 -3.030 -35.238 1.00 38.31 84 SER A O 1
ATOM 720 N N . GLU A 1 85 ? -21.648 -3.703 -37.182 1.00 44.28 85 GLU A N 1
ATOM 721 C CA . GLU A 1 85 ? -20.238 -3.537 -36.866 1.00 44.28 85 GLU A CA 1
ATOM 722 C C . GLU A 1 85 ? -19.899 -2.043 -36.731 1.00 44.28 85 GLU A C 1
ATOM 724 O O . GLU A 1 85 ? -19.988 -1.297 -37.699 1.00 44.28 85 GLU A O 1
ATOM 729 N N . GLU A 1 86 ? -19.430 -1.615 -35.562 1.00 41.34 86 GLU A N 1
ATOM 730 C CA . GLU A 1 86 ? -18.499 -0.485 -35.461 1.00 41.34 86 GLU A CA 1
ATOM 731 C C . GLU A 1 86 ? -17.285 -0.969 -34.674 1.00 41.34 86 GLU A C 1
ATOM 733 O O . GLU A 1 86 ? -17.115 -0.744 -33.476 1.00 41.34 86 GLU A O 1
ATOM 738 N N . GLY A 1 87 ? -16.468 -1.748 -35.382 1.00 38.03 87 GLY A N 1
ATOM 739 C CA . GLY A 1 87 ? -15.119 -2.062 -34.955 1.00 38.03 87 GLY A CA 1
ATOM 740 C C . GLY A 1 87 ? -14.221 -0.818 -35.010 1.00 38.03 87 GLY A C 1
ATOM 741 O O . GLY A 1 87 ? -14.482 0.118 -35.771 1.00 38.03 87 GLY A O 1
ATOM 742 N N . PRO A 1 88 ? -13.142 -0.797 -34.216 1.00 45.28 88 PRO A N 1
ATOM 743 C CA . PRO A 1 88 ? -12.130 0.245 -34.279 1.00 45.28 88 PRO A CA 1
ATOM 744 C C . PRO A 1 88 ? -11.496 0.289 -35.673 1.00 45.28 88 PRO A C 1
ATOM 746 O O . PRO A 1 88 ? -11.146 -0.741 -36.245 1.00 45.28 88 PRO A O 1
ATOM 749 N N . VAL A 1 89 ? -11.342 1.506 -36.195 1.00 42.38 89 VAL A N 1
ATOM 750 C CA . VAL A 1 89 ? -10.720 1.818 -37.486 1.00 42.38 89 VAL A CA 1
ATOM 751 C C . VAL A 1 89 ? -9.329 1.178 -37.566 1.00 42.38 89 VAL A C 1
ATOM 753 O O . VAL A 1 89 ? -8.364 1.655 -36.969 1.00 42.38 89 VAL A O 1
ATOM 756 N N . PHE A 1 90 ? -9.252 0.073 -38.304 1.00 39.03 90 PHE A N 1
ATOM 757 C CA . PHE A 1 90 ? -8.024 -0.593 -38.711 1.00 39.03 90 PHE A CA 1
ATOM 758 C C . PHE A 1 90 ? -7.406 0.235 -39.845 1.00 39.03 90 PHE A C 1
ATOM 760 O O . PHE A 1 90 ? -7.973 0.339 -40.932 1.00 39.03 90 PHE A O 1
ATOM 767 N N . ILE A 1 91 ? -6.277 0.891 -39.575 1.00 41.22 91 ILE A N 1
ATOM 768 C CA . ILE A 1 91 ? -5.479 1.561 -40.605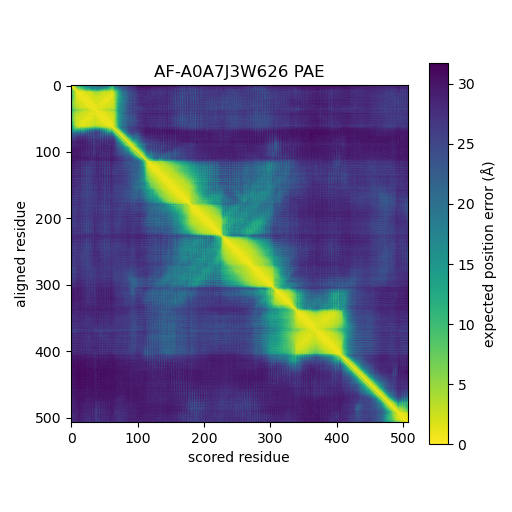 1.00 41.22 91 ILE A CA 1
ATOM 769 C C . ILE A 1 91 ? -4.684 0.466 -41.313 1.00 41.22 91 ILE A C 1
ATOM 771 O O . ILE A 1 91 ? -3.732 -0.079 -40.761 1.00 41.22 91 ILE A O 1
ATOM 775 N N . ASP A 1 92 ? -5.129 0.135 -42.517 1.00 38.97 92 ASP A N 1
ATOM 776 C CA . ASP A 1 92 ? -4.533 -0.846 -43.417 1.00 38.97 92 ASP A CA 1
ATOM 777 C C . ASP A 1 92 ? -3.140 -0.360 -43.898 1.00 38.97 92 ASP A C 1
ATOM 779 O O . ASP A 1 92 ? -3.065 0.678 -44.565 1.00 38.97 92 ASP A O 1
ATOM 783 N N . PRO A 1 93 ? -2.013 -1.042 -43.591 1.00 49.62 93 PRO A N 1
ATOM 784 C CA . PRO A 1 93 ? -0.666 -0.610 -43.997 1.00 49.62 93 PRO A CA 1
ATOM 785 C C . PRO A 1 93 ? -0.280 -0.985 -45.441 1.00 49.62 93 PRO A C 1
ATOM 787 O O . PRO A 1 93 ? 0.899 -0.971 -45.787 1.00 49.62 93 PRO A O 1
ATOM 790 N N . LEU A 1 94 ? -1.236 -1.354 -46.296 1.00 48.00 94 LEU A N 1
ATOM 791 C CA . LEU A 1 94 ? -0.974 -2.009 -47.585 1.00 48.00 94 LEU A CA 1
ATOM 792 C C . LEU A 1 94 ? -1.457 -1.208 -48.801 1.00 48.00 94 LEU A C 1
ATOM 794 O O . LEU A 1 94 ? -1.993 -1.763 -49.757 1.00 48.00 94 LEU A O 1
ATOM 798 N N . ASN A 1 95 ? -1.201 0.102 -48.806 1.00 43.44 95 ASN A N 1
ATOM 799 C CA . ASN A 1 95 ? -1.316 0.912 -50.018 1.00 43.44 95 ASN A CA 1
ATOM 800 C C . ASN A 1 95 ? 0.044 1.557 -50.351 1.00 43.44 95 ASN A C 1
ATOM 802 O O . ASN A 1 95 ? 0.436 2.517 -49.682 1.00 43.44 95 ASN A O 1
ATOM 806 N N . PRO A 1 96 ? 0.801 1.043 -51.339 1.00 49.97 96 PRO A N 1
ATOM 807 C CA . PRO A 1 96 ? 2.021 1.700 -51.787 1.00 49.97 96 PRO A CA 1
ATOM 808 C C . PRO A 1 96 ? 1.667 3.052 -52.434 1.00 49.97 96 PRO A C 1
ATOM 810 O O . PRO A 1 96 ? 0.696 3.137 -53.193 1.00 49.97 96 PRO A O 1
ATOM 813 N N . PRO A 1 97 ? 2.408 4.136 -52.143 1.00 41.88 97 PRO A N 1
ATOM 814 C CA . PRO A 1 97 ? 2.147 5.422 -52.761 1.00 41.88 97 PRO A CA 1
ATOM 815 C C . PRO A 1 97 ? 2.359 5.355 -54.276 1.00 41.88 97 PRO A C 1
ATOM 817 O O . PRO A 1 97 ? 3.301 4.748 -54.781 1.00 41.88 97 PRO A O 1
ATOM 820 N N . LYS A 1 98 ? 1.421 6.014 -54.956 1.00 41.78 98 LYS A N 1
ATOM 821 C CA . LYS A 1 98 ? 1.325 6.259 -56.392 1.00 41.78 98 LYS A CA 1
ATOM 822 C C . LYS A 1 98 ? 2.669 6.563 -57.053 1.00 41.78 98 LYS A C 1
ATOM 824 O O . LYS A 1 98 ? 3.441 7.388 -56.572 1.00 41.78 98 LYS A O 1
ATOM 829 N N . GLU A 1 99 ? 2.825 5.933 -58.211 1.00 42.47 99 GLU A N 1
ATOM 830 C CA . GLU A 1 99 ? 3.717 6.254 -59.321 1.00 42.47 99 GLU A CA 1
ATOM 831 C C . GLU A 1 99 ? 4.004 7.760 -59.413 1.00 42.47 99 GLU A C 1
ATOM 833 O O . GLU A 1 99 ? 3.127 8.570 -59.722 1.00 42.47 99 GLU A O 1
ATOM 838 N N . VAL A 1 100 ? 5.254 8.122 -59.125 1.00 40.88 100 VAL A N 1
ATOM 839 C CA . VAL A 1 100 ? 5.814 9.425 -59.472 1.00 40.88 100 VAL A CA 1
ATOM 840 C C . VAL A 1 100 ? 6.367 9.302 -60.885 1.00 40.88 100 VAL A C 1
ATOM 842 O O . VAL A 1 100 ? 7.194 8.437 -61.163 1.00 40.88 100 VAL A O 1
ATOM 845 N N . GLU A 1 101 ? 5.831 10.162 -61.744 1.00 40.12 101 GLU A N 1
ATOM 846 C CA . GLU A 1 101 ? 6.209 10.479 -63.118 1.00 40.12 101 GLU A CA 1
ATOM 847 C C . GLU A 1 101 ? 7.592 9.993 -63.575 1.00 40.12 101 GLU A C 1
ATOM 849 O O . GLU A 1 101 ? 8.640 10.392 -63.063 1.00 40.12 101 GLU A O 1
ATOM 854 N N . GLU A 1 102 ? 7.563 9.207 -64.651 1.00 37.03 102 GLU A N 1
ATOM 855 C CA . GLU A 1 102 ? 8.688 8.929 -65.533 1.00 37.03 102 GLU A CA 1
ATOM 856 C C . GLU A 1 102 ? 9.322 10.241 -66.032 1.00 37.03 102 GLU A C 1
ATOM 858 O O . GLU A 1 102 ? 8.894 10.847 -67.019 1.00 37.03 102 GLU A O 1
ATOM 863 N N . VAL A 1 103 ? 10.398 10.675 -65.377 1.00 34.50 103 VAL A N 1
ATOM 864 C CA . VAL A 1 103 ? 11.323 11.646 -65.962 1.00 34.50 103 VAL A CA 1
ATOM 865 C C . VAL A 1 103 ? 12.119 10.920 -67.044 1.00 34.50 103 VAL A C 1
ATOM 867 O O . VAL A 1 103 ? 13.052 10.168 -66.768 1.00 34.50 103 VAL A O 1
ATOM 870 N N . LYS A 1 104 ? 11.724 11.153 -68.300 1.00 38.72 104 LYS A N 1
ATOM 871 C CA . LYS A 1 104 ? 12.506 10.838 -69.500 1.00 38.72 104 LYS A CA 1
ATOM 872 C C . LYS A 1 104 ? 13.917 11.411 -69.362 1.00 38.72 104 LYS A C 1
ATOM 874 O O . LYS A 1 104 ? 14.107 12.620 -69.471 1.00 38.72 104 LYS A O 1
ATOM 879 N N . VAL A 1 105 ? 14.903 10.540 -69.172 1.00 36.44 105 VAL A N 1
ATOM 880 C CA . VAL A 1 105 ? 16.312 10.872 -69.390 1.00 36.44 105 VAL A CA 1
ATOM 881 C C . VAL A 1 105 ? 16.630 10.519 -70.836 1.00 36.44 105 VAL A C 1
ATOM 883 O O . VAL A 1 105 ? 16.629 9.351 -71.219 1.00 36.44 105 VAL A O 1
ATOM 886 N N . GLU A 1 106 ? 16.831 11.552 -71.650 1.00 37.38 106 GLU A N 1
ATOM 887 C CA . GLU A 1 106 ? 17.291 11.430 -73.028 1.00 37.38 106 GLU A CA 1
ATOM 888 C C . GLU A 1 106 ? 18.672 10.758 -73.070 1.00 37.38 106 GLU A C 1
ATOM 890 O O . GLU A 1 106 ? 19.619 11.170 -72.397 1.00 37.38 106 GLU A O 1
ATOM 895 N N . GLU A 1 107 ? 18.777 9.707 -73.883 1.00 39.53 107 GLU A N 1
ATOM 896 C CA . GLU A 1 107 ? 20.036 9.072 -74.252 1.00 39.53 107 GLU A CA 1
ATOM 897 C C . GLU A 1 107 ? 20.906 10.056 -75.047 1.00 39.53 107 GLU A C 1
ATOM 899 O O . GLU A 1 107 ? 20.653 10.317 -76.224 1.00 39.53 107 GLU A O 1
ATOM 904 N N . ILE A 1 108 ? 21.996 10.533 -74.445 1.00 38.41 108 ILE A N 1
ATOM 905 C CA . ILE A 1 108 ? 23.126 11.078 -75.201 1.00 38.41 108 ILE A CA 1
ATOM 906 C C . ILE A 1 108 ? 24.192 9.987 -75.289 1.00 38.41 108 ILE A C 1
ATOM 908 O O . ILE A 1 108 ? 24.919 9.692 -74.340 1.00 38.41 108 ILE A O 1
ATOM 912 N N . LYS A 1 109 ? 24.258 9.363 -76.468 1.00 45.41 109 LYS A N 1
ATOM 913 C CA . LYS A 1 109 ? 25.389 8.550 -76.913 1.00 45.41 109 LYS A CA 1
ATOM 914 C C . LYS A 1 109 ? 26.562 9.468 -77.249 1.00 45.41 109 LYS A C 1
ATOM 916 O O . LYS A 1 109 ? 26.578 10.052 -78.324 1.00 45.41 109 LYS A O 1
ATOM 921 N N . GLU A 1 110 ? 27.585 9.476 -76.403 1.00 39.34 110 GLU A N 1
ATOM 922 C CA . GLU A 1 110 ? 28.965 9.707 -76.833 1.00 39.34 110 GLU A CA 1
ATOM 923 C C . GLU A 1 110 ? 29.881 8.670 -76.173 1.00 39.34 110 GLU A C 1
ATOM 925 O O . GLU A 1 110 ? 29.883 8.466 -74.961 1.00 39.34 110 GLU A O 1
ATOM 930 N N . ILE A 1 111 ? 30.610 7.940 -77.017 1.00 42.25 111 ILE A N 1
ATOM 931 C CA . ILE A 1 111 ? 31.594 6.929 -76.639 1.00 42.25 111 ILE A CA 1
ATOM 932 C C . ILE A 1 111 ? 32.965 7.598 -76.686 1.00 42.25 111 ILE A C 1
ATOM 934 O O . ILE A 1 111 ? 33.390 8.036 -77.751 1.00 42.25 111 ILE A O 1
ATOM 938 N N . GLY A 1 112 ? 33.669 7.592 -75.555 1.00 48.94 112 GLY A N 1
ATOM 939 C CA . GLY A 1 112 ? 35.103 7.866 -75.479 1.00 48.94 112 GLY A CA 1
ATOM 940 C C . GLY A 1 112 ? 35.501 8.431 -74.118 1.00 48.94 112 GLY A C 1
ATOM 941 O O . GLY A 1 112 ? 35.246 9.591 -73.846 1.00 48.94 112 GLY A O 1
ATOM 942 N N . GLU A 1 113 ? 36.108 7.605 -73.261 1.00 49.66 113 GLU A N 1
ATOM 943 C CA . GLU A 1 113 ? 36.781 7.978 -71.993 1.00 49.66 113 GLU A CA 1
ATOM 944 C C . GLU A 1 113 ? 35.919 8.426 -70.787 1.00 49.66 113 GLU A C 1
ATOM 946 O O . GLU A 1 113 ? 36.405 8.404 -69.658 1.00 49.66 113 GLU A O 1
ATOM 951 N N . SER A 1 114 ? 34.624 8.700 -70.948 1.00 54.47 114 SER A N 1
ATOM 952 C CA . SER A 1 114 ? 33.759 9.250 -69.881 1.00 54.47 114 SER A CA 1
ATOM 953 C C . SER A 1 114 ? 32.947 8.235 -69.048 1.00 54.47 114 SER A C 1
ATOM 955 O O . SER A 1 114 ? 32.432 8.606 -67.996 1.00 54.47 114 SER A O 1
ATOM 957 N N . LYS A 1 115 ? 32.875 6.943 -69.418 1.00 57.91 115 LYS A N 1
ATOM 958 C CA . LYS A 1 115 ? 32.164 5.914 -68.611 1.00 57.91 115 LYS A CA 1
ATOM 959 C C . LYS A 1 115 ? 32.803 5.668 -67.245 1.00 57.91 115 LYS A C 1
ATOM 961 O O . LYS A 1 115 ? 32.098 5.606 -66.245 1.00 57.91 115 LYS A O 1
ATOM 966 N N . ILE A 1 116 ? 34.135 5.615 -67.209 1.00 62.31 116 ILE A N 1
ATOM 967 C CA . ILE A 1 116 ? 34.886 5.481 -65.957 1.00 62.31 116 ILE A CA 1
ATOM 968 C C . ILE A 1 116 ? 34.654 6.719 -65.088 1.00 62.31 116 ILE A C 1
ATOM 970 O O . ILE A 1 116 ? 34.470 6.581 -63.891 1.00 62.31 116 ILE A O 1
ATOM 974 N N . GLY A 1 117 ? 34.583 7.918 -65.680 1.00 73.00 117 GLY A N 1
ATOM 975 C CA . GLY A 1 117 ? 34.269 9.152 -64.952 1.00 73.00 117 GLY A CA 1
ATOM 976 C C . GLY A 1 117 ? 32.891 9.123 -64.284 1.00 73.00 117 GLY A C 1
ATOM 977 O O . GLY A 1 117 ? 32.787 9.455 -63.107 1.00 73.00 117 GLY A O 1
ATOM 978 N N . VAL A 1 118 ? 31.861 8.652 -64.996 1.00 79.69 118 VAL A N 1
ATOM 979 C CA . VAL A 1 118 ? 30.490 8.532 -64.463 1.00 79.69 118 VAL A CA 1
ATOM 980 C C . VAL A 1 118 ? 30.397 7.471 -63.362 1.00 79.69 118 VAL A C 1
ATOM 982 O O . VAL A 1 118 ? 29.705 7.672 -62.367 1.00 79.69 118 VAL A O 1
ATOM 985 N N . GLU A 1 119 ? 31.094 6.344 -63.498 1.00 74.50 119 GLU A N 1
ATOM 986 C CA . GLU A 1 119 ? 31.149 5.317 -62.448 1.00 74.50 119 GLU A CA 1
ATOM 987 C C . GLU A 1 119 ? 31.917 5.806 -61.214 1.00 74.50 119 GLU A C 1
ATOM 989 O O . GLU A 1 119 ? 31.460 5.602 -60.092 1.00 74.50 119 GLU A O 1
ATOM 994 N N . LEU A 1 120 ? 33.019 6.537 -61.399 1.00 75.75 120 LEU A N 1
ATOM 995 C CA . LEU A 1 120 ? 33.787 7.140 -60.305 1.00 75.75 120 LEU A CA 1
ATOM 996 C C . LEU A 1 120 ? 32.975 8.223 -59.580 1.00 75.75 120 LEU A C 1
ATOM 998 O O . LEU A 1 120 ? 33.044 8.332 -58.357 1.00 75.75 120 LEU A O 1
ATOM 1002 N N . GLU A 1 121 ? 32.158 8.983 -60.308 1.00 81.69 121 GLU A N 1
ATOM 1003 C CA . GLU A 1 121 ? 31.232 9.964 -59.740 1.00 81.69 121 GLU A CA 1
ATOM 1004 C C . GLU A 1 121 ? 30.087 9.293 -58.964 1.00 81.69 121 GLU A C 1
ATOM 1006 O O . GLU A 1 121 ? 29.768 9.733 -57.860 1.00 81.69 121 GLU A O 1
ATOM 1011 N N . LYS A 1 122 ? 29.545 8.166 -59.451 1.00 86.31 122 LYS A N 1
ATOM 1012 C CA . LYS A 1 122 ? 28.575 7.341 -58.703 1.00 86.31 122 LYS A CA 1
ATOM 1013 C C . LYS A 1 122 ? 29.178 6.738 -57.437 1.00 86.31 122 LYS A C 1
ATOM 1015 O O . LYS A 1 122 ? 28.547 6.793 -56.386 1.00 86.31 122 LYS A O 1
ATOM 1020 N N . VAL A 1 123 ? 30.395 6.199 -57.511 1.00 79.44 123 VAL A N 1
ATOM 1021 C CA . VAL A 1 123 ? 31.108 5.663 -56.341 1.00 79.44 123 VAL A CA 1
ATOM 1022 C C . VAL A 1 123 ? 31.391 6.779 -55.339 1.00 79.44 123 VAL A C 1
ATOM 1024 O O . VAL A 1 123 ? 31.210 6.582 -54.142 1.00 79.44 123 VAL A O 1
ATOM 1027 N N . LYS A 1 124 ? 31.769 7.973 -55.804 1.00 87.12 124 LYS A N 1
ATOM 1028 C CA . LYS A 1 124 ? 31.967 9.137 -54.936 1.00 87.12 124 LYS A CA 1
ATOM 1029 C C . LYS A 1 124 ? 30.664 9.575 -54.263 1.00 87.12 124 LYS A C 1
ATOM 1031 O O . LYS A 1 124 ? 30.664 9.760 -53.052 1.00 87.12 124 LYS A O 1
ATOM 1036 N N . ALA A 1 125 ? 29.561 9.656 -55.007 1.00 89.19 125 ALA A N 1
ATOM 1037 C CA . ALA A 1 125 ? 28.240 9.947 -54.451 1.00 89.19 125 ALA A CA 1
ATOM 1038 C C . ALA A 1 125 ? 27.795 8.881 -53.435 1.00 89.19 125 ALA A C 1
ATOM 1040 O O . ALA A 1 125 ? 27.230 9.214 -52.397 1.00 89.19 125 ALA A O 1
ATOM 1041 N N . PHE A 1 126 ? 28.104 7.608 -53.689 1.00 86.44 126 PHE A N 1
ATOM 1042 C CA . PHE A 1 126 ? 27.832 6.516 -52.757 1.00 86.44 126 PHE A CA 1
ATOM 1043 C C . PHE A 1 126 ? 28.688 6.613 -51.486 1.00 86.44 126 PHE A C 1
ATOM 1045 O O . PHE A 1 126 ? 28.169 6.446 -50.388 1.00 86.44 126 PHE A O 1
ATOM 1052 N N . ILE A 1 127 ? 29.977 6.951 -51.603 1.00 86.50 127 ILE A N 1
ATOM 1053 C CA . ILE A 1 127 ? 30.864 7.191 -50.452 1.00 86.50 127 ILE A CA 1
ATOM 1054 C C . ILE A 1 127 ? 30.386 8.392 -49.631 1.00 86.50 127 ILE A C 1
ATOM 1056 O O . ILE A 1 127 ? 30.403 8.334 -48.401 1.00 86.50 127 ILE A O 1
ATOM 1060 N N . ASP A 1 128 ? 29.962 9.473 -50.284 1.00 89.88 128 ASP A N 1
ATOM 1061 C CA . ASP A 1 128 ? 29.425 10.647 -49.596 1.00 89.88 128 ASP A CA 1
ATOM 1062 C C . ASP A 1 128 ? 28.092 10.309 -48.905 1.00 89.88 128 ASP A C 1
ATOM 1064 O O . ASP A 1 128 ? 27.915 10.661 -47.740 1.00 89.88 128 ASP A O 1
ATOM 1068 N N . SER A 1 129 ? 27.223 9.510 -49.538 1.00 89.94 129 SER A N 1
ATOM 1069 C CA . SER A 1 129 ? 26.009 8.975 -48.906 1.00 89.94 129 SER A CA 1
ATOM 1070 C C . SER A 1 129 ? 26.321 8.083 -47.702 1.00 89.94 129 SER A C 1
ATOM 1072 O O . SER A 1 129 ? 25.660 8.225 -46.679 1.00 89.94 129 SER A O 1
ATOM 1074 N N . LEU A 1 130 ? 27.332 7.210 -47.781 1.00 85.62 130 LEU A N 1
ATOM 1075 C CA . LEU A 1 130 ? 27.759 6.373 -46.653 1.00 85.62 130 LEU A CA 1
ATOM 1076 C C . LEU A 1 130 ? 28.314 7.209 -45.492 1.00 85.62 130 LEU A C 1
ATOM 1078 O O . LEU A 1 130 ? 28.078 6.906 -44.324 1.00 85.62 130 LEU A O 1
ATOM 1082 N N . ARG A 1 131 ? 29.034 8.295 -45.794 1.00 89.06 131 ARG A N 1
ATOM 1083 C CA . ARG A 1 131 ? 29.507 9.241 -44.773 1.00 89.06 131 ARG A CA 1
ATOM 1084 C C . ARG A 1 131 ? 28.363 10.003 -44.117 1.00 89.06 131 ARG A C 1
ATOM 1086 O O . ARG A 1 131 ? 28.442 10.288 -42.924 1.00 89.06 131 ARG A O 1
ATOM 1093 N N . GLU A 1 132 ? 27.334 10.361 -44.878 1.00 91.00 132 GLU A N 1
ATOM 1094 C CA . GLU A 1 132 ? 26.109 10.962 -44.347 1.00 91.00 132 GLU A CA 1
ATOM 1095 C C . GLU A 1 132 ? 25.399 9.970 -43.412 1.00 91.00 132 GLU A C 1
ATOM 1097 O O . GLU A 1 132 ? 25.091 10.321 -42.273 1.00 91.00 132 GLU A O 1
ATOM 1102 N N . THR A 1 133 ? 25.241 8.705 -43.828 1.00 84.44 133 THR A N 1
ATOM 1103 C CA . THR A 1 133 ? 24.619 7.671 -42.986 1.00 84.44 133 THR A CA 1
ATOM 1104 C C . THR A 1 133 ? 25.419 7.411 -41.712 1.00 84.44 133 THR A C 1
ATOM 1106 O O . THR A 1 133 ? 24.826 7.350 -40.637 1.00 84.44 133 THR A O 1
ATOM 1109 N N . ASP A 1 134 ? 26.753 7.364 -41.782 1.00 87.38 134 ASP A N 1
ATOM 1110 C CA . ASP A 1 134 ? 27.612 7.232 -40.596 1.00 87.38 134 ASP A CA 1
ATOM 1111 C C . ASP A 1 134 ? 27.419 8.395 -39.615 1.00 87.38 134 ASP A C 1
ATOM 1113 O O . ASP A 1 134 ? 27.399 8.192 -38.399 1.00 87.38 134 ASP A O 1
ATOM 1117 N N . LYS A 1 135 ? 27.253 9.629 -40.107 1.00 93.62 135 LYS A N 1
ATOM 1118 C CA . LYS A 1 135 ? 26.948 10.776 -39.237 1.00 93.62 135 LYS A CA 1
ATOM 1119 C C . LYS A 1 135 ? 25.586 10.616 -38.568 1.00 93.62 135 LYS A C 1
ATOM 1121 O O . LYS A 1 135 ? 25.506 10.782 -37.354 1.00 93.62 135 LYS A O 1
ATOM 1126 N N . THR A 1 136 ? 24.553 10.236 -39.322 1.00 90.31 136 THR A N 1
ATOM 1127 C CA . THR A 1 136 ? 23.207 10.025 -38.761 1.00 90.31 136 THR A CA 1
ATOM 1128 C C . THR A 1 136 ? 23.179 8.893 -37.732 1.00 90.31 136 THR A C 1
ATOM 1130 O O . THR A 1 136 ? 22.589 9.054 -36.667 1.00 90.31 136 THR A O 1
ATOM 1133 N N . LEU A 1 137 ? 23.892 7.790 -37.981 1.00 85.56 137 LEU A N 1
ATOM 1134 C CA . LEU A 1 137 ? 24.037 6.690 -37.027 1.00 85.56 137 LEU A CA 1
ATOM 1135 C C . LEU A 1 137 ? 24.763 7.142 -35.760 1.00 85.56 137 LEU A C 1
ATOM 1137 O O . LEU A 1 137 ? 24.348 6.792 -34.660 1.00 85.56 137 LEU A O 1
ATOM 1141 N N . ASN A 1 138 ? 25.812 7.959 -35.878 1.00 91.00 138 ASN A N 1
ATOM 1142 C CA . ASN A 1 138 ? 26.507 8.499 -34.708 1.00 91.00 138 ASN A CA 1
ATOM 1143 C C . ASN A 1 138 ? 25.615 9.433 -33.872 1.00 91.00 138 ASN A C 1
ATOM 1145 O O . ASN A 1 138 ? 25.683 9.399 -32.642 1.00 91.00 138 ASN A O 1
ATOM 1149 N N . GLU A 1 139 ? 24.760 10.238 -34.505 1.00 93.12 139 GLU A N 1
ATOM 1150 C CA . GLU A 1 139 ? 23.761 11.055 -33.803 1.00 93.12 139 GLU A CA 1
ATOM 1151 C C . GLU A 1 139 ? 22.701 10.187 -33.113 1.00 93.12 139 GLU A C 1
ATOM 1153 O O . GLU A 1 139 ? 22.390 10.423 -31.945 1.00 93.12 139 GLU A O 1
ATOM 1158 N N . GLN A 1 140 ? 22.216 9.134 -33.778 1.00 88.06 140 GLN A N 1
ATOM 1159 C CA . GLN A 1 140 ? 21.289 8.162 -33.190 1.00 88.06 140 GLN A CA 1
ATOM 1160 C C . GLN A 1 140 ? 21.909 7.419 -32.001 1.00 88.06 140 GLN A C 1
ATOM 1162 O O . GLN A 1 140 ? 21.277 7.316 -30.954 1.00 88.06 140 GLN A O 1
ATOM 1167 N N . ILE A 1 141 ? 23.159 6.956 -32.112 1.00 85.75 141 ILE A N 1
ATOM 1168 C CA . ILE A 1 141 ? 23.886 6.301 -31.012 1.00 85.75 141 ILE A CA 1
ATOM 1169 C C . ILE A 1 141 ? 24.053 7.266 -29.838 1.00 85.75 141 ILE A C 1
ATOM 1171 O O . ILE A 1 141 ? 23.874 6.870 -28.687 1.00 85.75 141 ILE A O 1
ATOM 1175 N N . ARG A 1 142 ? 24.369 8.538 -30.108 1.00 90.19 142 ARG A N 1
ATOM 1176 C CA . ARG A 1 142 ? 24.502 9.556 -29.064 1.00 90.19 142 ARG A CA 1
ATOM 1177 C C . ARG A 1 142 ? 23.167 9.841 -28.376 1.00 90.19 142 ARG A C 1
ATOM 1179 O O . ARG A 1 142 ? 23.127 9.862 -27.151 1.00 90.19 142 ARG A O 1
ATOM 1186 N N . SER A 1 143 ? 22.089 9.985 -29.142 1.00 89.19 143 SER A N 1
ATOM 1187 C CA . SER A 1 143 ? 20.734 10.153 -28.606 1.00 89.19 143 SER A CA 1
ATOM 1188 C C . SER A 1 143 ? 20.301 8.941 -27.774 1.00 89.19 143 SER A C 1
ATOM 1190 O O . SER A 1 143 ? 19.769 9.105 -26.679 1.00 89.19 143 SER A O 1
ATOM 1192 N N . LEU A 1 144 ? 20.609 7.724 -28.227 1.00 80.75 144 LEU A N 1
ATOM 1193 C CA . LEU A 1 144 ? 20.305 6.492 -27.501 1.00 80.75 144 LEU A CA 1
ATOM 1194 C C . LEU A 1 144 ? 21.139 6.362 -26.220 1.00 80.75 144 LEU A C 1
ATOM 1196 O O . LEU A 1 144 ? 20.633 5.896 -25.202 1.00 80.75 144 LEU A O 1
ATOM 1200 N N . ALA A 1 145 ? 22.393 6.816 -26.234 1.00 85.62 145 ALA A N 1
ATOM 1201 C CA . ALA A 1 145 ? 23.228 6.881 -25.038 1.00 85.62 145 ALA A CA 1
ATOM 1202 C C . ALA A 1 145 ? 22.698 7.903 -24.015 1.00 85.62 145 ALA A C 1
ATOM 1204 O O . ALA A 1 145 ? 22.715 7.622 -22.815 1.00 85.62 145 ALA A O 1
ATOM 1205 N N . GLU A 1 146 ? 22.198 9.054 -24.472 1.00 91.06 146 GLU A N 1
ATOM 1206 C CA . GLU A 1 146 ? 21.543 10.059 -23.623 1.00 91.06 146 GLU A CA 1
ATOM 1207 C C . GLU A 1 146 ? 20.235 9.513 -23.025 1.00 91.06 146 GLU A C 1
ATOM 1209 O O . GLU A 1 146 ? 20.067 9.550 -21.804 1.00 91.06 146 GLU A O 1
ATOM 1214 N N . ALA A 1 147 ? 19.377 8.889 -23.841 1.00 81.00 147 ALA A N 1
ATOM 1215 C CA . ALA A 1 147 ? 18.142 8.243 -23.389 1.00 81.00 147 ALA A CA 1
ATOM 1216 C C . ALA A 1 147 ? 18.411 7.090 -22.403 1.00 81.00 147 ALA A C 1
ATOM 1218 O O . ALA A 1 147 ? 17.735 6.962 -21.383 1.00 81.00 147 ALA A O 1
ATOM 1219 N N . LEU A 1 148 ? 19.442 6.273 -22.644 1.00 79.56 148 LEU A N 1
ATOM 1220 C CA . LEU A 1 148 ? 19.857 5.215 -21.717 1.00 79.56 148 LEU A CA 1
ATOM 1221 C C . LEU A 1 148 ? 20.358 5.794 -20.383 1.00 79.56 148 LEU A C 1
ATOM 1223 O O . LEU A 1 148 ? 20.114 5.215 -19.321 1.00 79.56 148 LEU A O 1
ATOM 1227 N N . GLY A 1 149 ? 21.048 6.937 -20.427 1.00 89.44 149 GLY A N 1
ATOM 1228 C CA . GLY A 1 149 ? 21.460 7.686 -19.241 1.00 89.44 149 GLY A CA 1
ATOM 1229 C C . GLY A 1 149 ? 20.267 8.204 -18.437 1.00 89.44 149 GLY A C 1
ATOM 1230 O O . GLY A 1 149 ? 20.252 8.074 -17.210 1.00 89.44 149 GLY A O 1
ATOM 1231 N N . GLU A 1 150 ? 19.246 8.721 -19.118 1.00 87.25 150 GLU A N 1
ATOM 1232 C CA . GLU A 1 150 ? 17.995 9.168 -18.504 1.00 87.25 150 GLU A CA 1
ATOM 1233 C C . GLU A 1 150 ? 17.229 8.005 -17.862 1.00 87.25 150 GLU A C 1
ATOM 1235 O O . GLU A 1 150 ? 16.881 8.088 -16.684 1.00 87.25 150 GLU A O 1
ATOM 1240 N N . VAL A 1 151 ? 17.062 6.880 -18.567 1.00 76.94 151 VAL A N 1
ATOM 1241 C CA . VAL A 1 151 ? 16.425 5.670 -18.017 1.00 76.94 151 VAL A CA 1
ATOM 1242 C C . VAL A 1 151 ? 17.181 5.163 -16.794 1.00 76.94 151 VAL A C 1
ATOM 1244 O O . VAL A 1 151 ? 16.562 4.872 -15.773 1.00 76.94 151 VAL A O 1
ATOM 1247 N N . ARG A 1 152 ? 18.519 5.114 -16.835 1.00 71.31 152 ARG A N 1
ATOM 1248 C CA . ARG A 1 152 ? 19.321 4.728 -15.664 1.00 71.31 152 ARG A CA 1
ATOM 1249 C C . ARG A 1 152 ? 19.092 5.680 -14.488 1.00 71.31 152 ARG A C 1
ATOM 1251 O O . ARG A 1 152 ? 18.969 5.216 -13.358 1.00 71.31 152 ARG A O 1
ATOM 1258 N N . SER A 1 153 ? 19.030 6.987 -14.735 1.00 84.31 153 SER A N 1
ATOM 1259 C CA . SER A 1 153 ? 18.739 7.984 -13.698 1.00 84.31 153 SER A CA 1
ATOM 1260 C C . SER A 1 153 ? 17.344 7.784 -13.099 1.00 84.31 153 SER A C 1
ATOM 1262 O O . SER A 1 153 ? 17.199 7.768 -11.876 1.00 84.31 153 SER A O 1
ATOM 1264 N N . MET A 1 154 ? 16.335 7.544 -13.941 1.00 79.38 154 MET A N 1
ATOM 1265 C CA . MET A 1 154 ? 14.979 7.228 -13.488 1.00 79.38 154 MET A CA 1
ATOM 1266 C C . MET A 1 154 ? 14.951 5.964 -12.629 1.00 79.38 154 MET A C 1
ATOM 1268 O O . MET A 1 154 ? 14.360 5.998 -11.555 1.00 79.38 154 MET A O 1
ATOM 1272 N N . VAL A 1 155 ? 15.640 4.892 -13.040 1.00 71.31 155 VAL A N 1
ATOM 1273 C CA . VAL A 1 155 ? 15.731 3.643 -12.263 1.00 71.31 155 VAL A CA 1
ATOM 1274 C C . VAL A 1 155 ? 16.363 3.888 -10.887 1.00 71.31 155 VAL A C 1
ATOM 1276 O O . VAL A 1 155 ? 15.842 3.427 -9.876 1.00 71.31 155 VAL A O 1
ATOM 1279 N N . PHE A 1 156 ? 17.431 4.688 -10.805 1.00 86.44 156 PHE A N 1
ATOM 1280 C CA . PHE A 1 156 ? 18.025 5.051 -9.512 1.00 86.44 156 PHE A CA 1
ATOM 1281 C C . PHE A 1 156 ? 17.081 5.877 -8.628 1.00 86.44 156 PHE A C 1
ATOM 1283 O O . PHE A 1 156 ? 17.054 5.686 -7.411 1.00 86.44 156 PHE A O 1
ATOM 1290 N N . GLN A 1 157 ? 16.301 6.788 -9.214 1.00 85.12 157 GLN A N 1
ATOM 1291 C CA . GLN A 1 157 ? 15.297 7.554 -8.472 1.00 85.12 157 GLN A CA 1
ATOM 1292 C C . GLN A 1 157 ? 14.154 6.659 -7.976 1.00 85.12 157 GLN A C 1
ATOM 1294 O O . GLN A 1 157 ? 13.716 6.818 -6.836 1.00 85.12 157 GLN A O 1
ATOM 1299 N N . THR A 1 158 ? 13.694 5.702 -8.789 1.00 78.38 158 THR A N 1
ATOM 1300 C CA . THR A 1 158 ? 12.666 4.739 -8.372 1.00 78.38 158 THR A CA 1
ATOM 1301 C C . THR A 1 158 ? 13.175 3.808 -7.280 1.00 78.38 158 THR A C 1
ATOM 1303 O O . THR A 1 158 ? 12.450 3.581 -6.317 1.00 78.38 158 THR A O 1
ATOM 1306 N N . ASP A 1 159 ? 14.424 3.344 -7.360 1.00 77.38 159 ASP A N 1
ATOM 1307 C CA . ASP A 1 159 ? 15.039 2.517 -6.314 1.00 77.38 159 ASP A CA 1
ATOM 1308 C C . ASP A 1 159 ? 15.161 3.283 -4.989 1.00 77.38 159 ASP A C 1
ATOM 1310 O O . ASP A 1 159 ? 14.882 2.738 -3.920 1.00 77.38 159 ASP A O 1
ATOM 1314 N N . GLY A 1 160 ? 15.522 4.570 -5.046 1.00 87.44 160 GLY A N 1
ATOM 1315 C CA . GLY A 1 160 ? 15.530 5.448 -3.875 1.00 87.44 160 GLY A CA 1
ATOM 1316 C C . GLY A 1 160 ? 14.144 5.584 -3.240 1.00 87.44 160 GLY A C 1
ATOM 1317 O O . GLY A 1 160 ? 13.995 5.385 -2.034 1.00 87.44 160 GLY A O 1
ATOM 1318 N N . ALA A 1 161 ? 13.119 5.842 -4.056 1.00 82.19 161 ALA A N 1
ATOM 1319 C CA . ALA A 1 161 ? 11.737 5.949 -3.592 1.00 82.19 161 ALA A CA 1
ATOM 1320 C C . ALA A 1 161 ? 11.208 4.627 -3.007 1.00 82.19 161 ALA A C 1
ATOM 1322 O O . ALA A 1 161 ? 10.530 4.642 -1.980 1.00 82.19 161 ALA A O 1
ATOM 1323 N N . LEU A 1 162 ? 11.545 3.481 -3.611 1.00 76.31 162 LEU A N 1
ATOM 1324 C CA . LEU A 1 162 ? 11.185 2.156 -3.098 1.00 76.31 162 LEU A CA 1
ATOM 1325 C C . LEU A 1 162 ? 11.830 1.877 -1.739 1.00 76.31 162 LEU A C 1
ATOM 1327 O O . LEU A 1 162 ? 11.174 1.335 -0.853 1.00 76.31 162 LEU A O 1
ATOM 1331 N N . ARG A 1 163 ? 13.078 2.303 -1.535 1.00 88.50 163 ARG A N 1
ATOM 1332 C CA . ARG A 1 163 ? 13.769 2.140 -0.251 1.00 88.50 163 ARG A CA 1
ATOM 1333 C C . ARG A 1 163 ? 13.165 3.006 0.855 1.00 88.50 163 ARG A C 1
ATOM 1335 O O . ARG A 1 163 ? 13.034 2.558 1.991 1.00 88.50 163 ARG A O 1
ATOM 1342 N N . GLU A 1 164 ? 12.761 4.235 0.539 1.00 86.25 164 GLU A N 1
ATOM 1343 C CA . GLU A 1 164 ? 12.009 5.076 1.481 1.00 86.25 164 GLU A CA 1
ATOM 1344 C C . GLU A 1 164 ? 10.645 4.462 1.826 1.00 86.25 164 GLU A C 1
ATOM 1346 O O . GLU A 1 164 ? 10.221 4.499 2.985 1.00 86.25 164 GLU A O 1
ATOM 1351 N N . LEU A 1 165 ? 9.978 3.864 0.834 1.00 79.31 165 LEU A N 1
ATOM 1352 C CA . LEU A 1 165 ? 8.735 3.120 1.018 1.00 79.31 165 LEU A CA 1
ATOM 1353 C C . LEU A 1 165 ? 8.926 1.948 1.983 1.00 79.31 165 LEU A C 1
ATOM 1355 O O . LEU A 1 165 ? 8.146 1.794 2.919 1.00 79.31 165 LEU A O 1
ATOM 1359 N N . GLU A 1 166 ? 9.976 1.156 1.772 1.00 81.00 166 GLU A N 1
ATOM 1360 C CA . GLU A 1 166 ? 10.333 0.002 2.598 1.00 81.00 166 GLU A CA 1
ATOM 1361 C C . GLU A 1 166 ? 10.542 0.428 4.056 1.00 81.00 166 GLU A C 1
ATOM 1363 O O . GLU A 1 166 ? 9.922 -0.133 4.958 1.00 81.00 166 GLU A O 1
ATOM 1368 N N . MET A 1 167 ? 11.280 1.519 4.291 1.00 89.06 167 MET A N 1
ATOM 1369 C CA . MET A 1 167 ? 11.454 2.084 5.635 1.00 89.06 167 MET A CA 1
ATOM 1370 C C . MET A 1 167 ? 10.139 2.573 6.266 1.00 89.06 167 MET A C 1
ATOM 1372 O O . MET A 1 167 ? 9.945 2.426 7.476 1.00 89.06 167 MET A O 1
ATOM 1376 N N . LYS A 1 168 ? 9.233 3.189 5.490 1.00 85.00 168 LYS A N 1
ATOM 1377 C CA . LYS A 1 168 ? 7.904 3.599 5.986 1.00 85.00 168 LYS A CA 1
ATOM 1378 C C . LYS A 1 168 ? 7.049 2.373 6.342 1.00 85.00 168 LYS A C 1
ATOM 1380 O O . LYS A 1 168 ? 6.385 2.390 7.376 1.00 85.00 168 LYS A O 1
ATOM 1385 N N . VAL A 1 169 ? 7.097 1.310 5.537 1.00 84.31 169 VAL A N 1
ATOM 1386 C CA . VAL A 1 169 ? 6.374 0.050 5.785 1.00 84.31 169 VAL A CA 1
ATOM 1387 C C . VAL A 1 169 ? 6.921 -0.677 7.013 1.00 84.31 169 VAL A C 1
ATOM 1389 O O . VAL A 1 169 ? 6.129 -1.150 7.823 1.00 84.31 169 VAL A O 1
ATOM 1392 N N . GLU A 1 170 ? 8.239 -0.715 7.217 1.00 88.12 170 GLU A N 1
ATOM 1393 C CA . GLU A 1 170 ? 8.832 -1.276 8.439 1.00 88.12 170 GLU A CA 1
ATOM 1394 C C . GLU A 1 170 ? 8.396 -0.509 9.693 1.00 88.12 170 GLU A C 1
ATOM 1396 O O . GLU A 1 170 ? 8.031 -1.119 10.697 1.00 88.12 170 GLU A O 1
ATOM 1401 N N . LYS A 1 171 ? 8.373 0.831 9.647 1.00 86.69 171 LYS A N 1
ATOM 1402 C CA . LYS A 1 171 ? 7.839 1.645 10.755 1.00 86.69 171 LYS A CA 1
ATOM 1403 C C . LYS A 1 171 ? 6.375 1.324 11.034 1.00 86.69 171 LYS A C 1
ATOM 1405 O O . LYS A 1 171 ? 6.009 1.130 12.183 1.00 86.69 171 LYS A O 1
ATOM 1410 N N . LEU A 1 172 ? 5.569 1.200 9.985 1.00 76.19 172 LEU A N 1
ATOM 1411 C CA . LEU A 1 172 ? 4.155 0.856 10.089 1.00 76.19 172 LEU A CA 1
ATOM 1412 C C . LEU A 1 172 ? 3.946 -0.555 10.660 1.00 76.19 172 LEU A C 1
ATOM 1414 O O . LEU A 1 172 ? 3.065 -0.754 11.492 1.00 76.19 172 LEU A O 1
ATOM 1418 N N . ALA A 1 173 ? 4.781 -1.521 10.277 1.00 78.56 173 ALA A N 1
ATOM 1419 C CA . ALA A 1 173 ? 4.778 -2.858 10.863 1.00 78.56 173 ALA A CA 1
ATOM 1420 C C . ALA A 1 173 ? 5.119 -2.815 12.362 1.00 78.56 173 ALA A C 1
ATOM 1422 O O . ALA A 1 173 ? 4.414 -3.436 13.158 1.00 78.56 173 ALA A O 1
ATOM 1423 N N . ASN A 1 174 ? 6.124 -2.026 12.753 1.00 87.00 174 ASN A N 1
ATOM 1424 C CA . ASN A 1 174 ? 6.484 -1.819 14.158 1.00 87.00 174 ASN A CA 1
ATOM 1425 C C . ASN A 1 174 ? 5.359 -1.128 14.948 1.00 87.00 174 ASN A C 1
ATOM 1427 O O . ASN A 1 174 ? 5.054 -1.549 16.062 1.00 87.00 174 ASN A O 1
ATOM 1431 N N . ASP A 1 175 ? 4.698 -0.119 14.373 1.00 76.81 175 ASP A N 1
ATOM 1432 C CA . ASP A 1 175 ? 3.564 0.572 15.001 1.00 76.81 175 ASP A CA 1
ATOM 1433 C C . ASP A 1 175 ? 2.370 -0.382 15.202 1.00 76.81 175 ASP A C 1
ATOM 1435 O O . ASP A 1 175 ? 1.729 -0.378 16.257 1.00 76.81 175 ASP A O 1
ATOM 1439 N N . ILE A 1 176 ? 2.089 -1.252 14.224 1.00 73.50 176 ILE A N 1
ATOM 1440 C CA . ILE A 1 176 ? 1.063 -2.304 14.332 1.00 73.50 176 ILE A CA 1
ATOM 1441 C C . ILE A 1 176 ? 1.448 -3.342 15.394 1.00 73.50 176 ILE A C 1
ATOM 1443 O O . ILE A 1 176 ? 0.596 -3.775 16.179 1.00 73.50 176 ILE A O 1
ATOM 1447 N N . GLU A 1 177 ? 2.719 -3.736 15.452 1.00 83.69 177 GLU A N 1
ATOM 1448 C CA . GLU A 1 177 ? 3.218 -4.658 16.471 1.00 83.69 177 GLU A CA 1
ATOM 1449 C C . GLU A 1 177 ? 3.136 -4.037 17.876 1.00 83.69 177 GLU A C 1
ATOM 1451 O O . GLU A 1 177 ? 2.761 -4.722 18.833 1.00 83.69 177 GLU A O 1
ATOM 1456 N N . GLU A 1 178 ? 3.389 -2.731 18.015 1.00 82.06 178 GLU A N 1
ATOM 1457 C CA . GLU A 1 178 ? 3.236 -1.989 19.272 1.00 82.06 178 GLU A CA 1
ATOM 1458 C C . GLU A 1 178 ? 1.770 -1.929 19.722 1.00 82.06 178 GLU A C 1
ATOM 1460 O O . GLU A 1 178 ? 1.482 -2.122 20.910 1.00 82.06 178 GLU A O 1
ATOM 1465 N N . LEU A 1 179 ? 0.834 -1.743 18.783 1.00 75.19 179 LEU A N 1
ATOM 1466 C CA . LEU A 1 179 ? -0.604 -1.736 19.068 1.00 75.19 179 LEU A CA 1
ATOM 1467 C C . LEU A 1 179 ? -1.099 -3.054 19.678 1.00 75.19 179 LEU A C 1
ATOM 1469 O O . LEU A 1 179 ? -2.100 -3.038 20.397 1.00 75.19 179 LEU A O 1
ATOM 1473 N N . ARG A 1 180 ? -0.398 -4.178 19.443 1.00 83.94 180 ARG A N 1
ATOM 1474 C CA . ARG A 1 180 ? -0.712 -5.519 19.975 1.00 83.94 180 ARG A CA 1
ATOM 1475 C C . ARG A 1 180 ? -2.226 -5.781 19.980 1.00 83.94 180 ARG A C 1
ATOM 1477 O O . ARG A 1 180 ? -2.813 -5.872 21.064 1.00 83.94 180 ARG A O 1
ATOM 1484 N N . PRO A 1 181 ? -2.870 -5.922 18.808 1.00 76.25 181 PRO A N 1
ATOM 1485 C CA . PRO A 1 181 ? -4.327 -6.041 18.693 1.00 76.25 181 PRO A CA 1
ATOM 1486 C C . PRO A 1 181 ? -4.912 -7.147 19.581 1.00 76.25 181 PRO A C 1
ATOM 1488 O O . PRO A 1 181 ? -5.975 -6.975 20.170 1.00 76.25 181 PRO A O 1
ATOM 1491 N N . GLU A 1 182 ? -4.167 -8.231 19.807 1.00 78.00 182 GLU A N 1
ATOM 1492 C CA . GLU A 1 182 ? -4.551 -9.298 20.737 1.00 78.00 182 GLU A CA 1
ATOM 1493 C C . GLU A 1 182 ? -4.764 -8.822 22.184 1.00 78.00 182 GLU A C 1
ATOM 1495 O O . GLU A 1 182 ? -5.604 -9.362 22.906 1.00 78.00 182 GLU A O 1
ATOM 1500 N N . LYS A 1 183 ? -3.994 -7.830 22.653 1.00 77.38 183 LYS A N 1
ATOM 1501 C CA . LYS A 1 183 ? -4.189 -7.239 23.986 1.00 77.38 183 LYS A CA 1
ATOM 1502 C C . LYS A 1 183 ? -5.462 -6.408 24.031 1.00 77.38 183 LYS A C 1
ATOM 1504 O O . LYS A 1 183 ? -6.153 -6.450 25.044 1.00 77.38 183 LYS A O 1
ATOM 1509 N N . ILE A 1 184 ? -5.761 -5.673 22.962 1.00 72.00 184 ILE A N 1
ATOM 1510 C CA . ILE A 1 184 ? -6.996 -4.892 22.849 1.00 72.00 184 ILE A CA 1
ATOM 1511 C C . ILE A 1 184 ? -8.192 -5.845 22.849 1.00 72.00 184 ILE A C 1
ATOM 1513 O O . ILE A 1 184 ? -9.107 -5.666 23.644 1.00 72.00 184 ILE A O 1
ATOM 1517 N N . GLU A 1 185 ? -8.144 -6.914 22.056 1.00 80.94 185 GLU A N 1
ATOM 1518 C CA . GLU A 1 185 ? -9.205 -7.921 22.012 1.00 80.94 185 GLU A CA 1
ATOM 1519 C C . GLU A 1 185 ? -9.408 -8.602 23.374 1.00 80.94 185 GLU A C 1
ATOM 1521 O O . GLU A 1 185 ? -10.540 -8.753 23.832 1.00 80.94 185 GLU A O 1
ATOM 1526 N N . LYS A 1 186 ? -8.322 -8.953 24.078 1.00 88.12 186 LYS A N 1
ATOM 1527 C CA . LYS A 1 186 ? -8.404 -9.482 25.451 1.00 88.12 186 LYS A CA 1
ATOM 1528 C C . LYS A 1 186 ? -9.056 -8.488 26.412 1.00 88.12 186 LYS A C 1
ATOM 1530 O O . LYS A 1 186 ? -9.943 -8.891 27.159 1.00 88.12 186 LYS A O 1
ATOM 1535 N N . LYS A 1 187 ? -8.668 -7.207 26.366 1.00 75.56 187 LYS A N 1
ATOM 1536 C CA . LYS A 1 187 ? -9.289 -6.149 27.181 1.00 75.56 187 LYS A CA 1
ATOM 1537 C C . LYS A 1 187 ? -10.777 -5.981 26.852 1.00 75.56 187 LYS A C 1
ATOM 1539 O O . LYS A 1 187 ? -11.574 -5.854 27.773 1.00 75.56 187 LYS A O 1
ATOM 1544 N N . ILE A 1 188 ? -11.167 -6.026 25.576 1.00 80.38 188 ILE A N 1
ATOM 1545 C CA . ILE A 1 188 ? -12.578 -5.953 25.158 1.00 80.38 188 ILE A CA 1
ATOM 1546 C C . ILE A 1 188 ? -13.365 -7.132 25.734 1.00 80.38 188 ILE A C 1
ATOM 1548 O O . ILE A 1 188 ? -14.382 -6.911 26.383 1.00 80.38 188 ILE A O 1
ATOM 1552 N N . ARG A 1 189 ? -12.857 -8.364 25.607 1.00 88.12 189 ARG A N 1
ATOM 1553 C CA . ARG A 1 189 ? -13.509 -9.551 26.189 1.00 88.12 189 ARG A CA 1
ATOM 1554 C C . ARG A 1 189 ? -13.610 -9.482 27.717 1.00 88.12 189 ARG A C 1
ATOM 1556 O O . ARG A 1 189 ? -14.589 -9.949 28.295 1.00 88.12 189 ARG A O 1
ATOM 1563 N N . GLU A 1 190 ? -12.608 -8.918 28.395 1.00 88.12 190 GLU A N 1
ATOM 1564 C CA . GLU A 1 190 ? -12.667 -8.669 29.843 1.00 88.12 190 GLU A CA 1
ATOM 1565 C C . GLU A 1 190 ? -13.736 -7.629 30.199 1.00 88.12 190 GLU A C 1
ATOM 1567 O O . GLU A 1 190 ? -14.494 -7.837 31.148 1.00 88.12 190 GLU A O 1
ATOM 1572 N N . ILE A 1 191 ? -13.841 -6.545 29.426 1.00 78.69 191 ILE A N 1
ATOM 1573 C CA . ILE A 1 191 ? -14.882 -5.524 29.590 1.00 78.69 191 ILE A CA 1
ATOM 1574 C C . ILE A 1 191 ? -16.269 -6.132 29.370 1.00 78.69 191 ILE A C 1
ATOM 1576 O O . ILE A 1 191 ? -17.131 -5.935 30.221 1.00 78.69 191 ILE A O 1
ATOM 1580 N N . GLU A 1 192 ? -16.481 -6.904 28.302 1.00 85.88 192 GLU A N 1
ATOM 1581 C CA . GLU A 1 192 ? -17.749 -7.593 28.012 1.00 85.88 192 GLU A CA 1
ATOM 1582 C C . GLU A 1 192 ? -18.164 -8.511 29.165 1.00 85.88 192 GLU A C 1
ATOM 1584 O O . GLU A 1 192 ? -19.281 -8.413 29.671 1.00 85.88 192 GLU A O 1
ATOM 1589 N N . LYS A 1 193 ? -17.233 -9.331 29.666 1.00 90.94 193 LYS A N 1
ATOM 1590 C CA . LYS A 1 193 ? -17.479 -10.209 30.816 1.00 90.94 193 LYS A CA 1
ATOM 1591 C C . LYS A 1 193 ? -17.830 -9.424 32.083 1.00 90.94 193 LYS A C 1
ATOM 1593 O O . LYS A 1 193 ? -18.697 -9.840 32.856 1.00 90.94 193 LYS A O 1
ATOM 1598 N N . ASN A 1 194 ? -17.162 -8.295 32.321 1.00 85.69 194 ASN A N 1
ATOM 1599 C CA . ASN A 1 194 ? -17.488 -7.415 33.442 1.00 85.69 194 ASN A CA 1
ATOM 1600 C C . ASN A 1 194 ? -18.882 -6.793 33.263 1.00 85.69 194 ASN A C 1
ATOM 1602 O O . ASN A 1 194 ? -19.634 -6.711 34.234 1.00 85.69 194 ASN A O 1
ATOM 1606 N N . LEU A 1 195 ? -19.255 -6.424 32.038 1.00 85.75 195 LEU A N 1
ATOM 1607 C CA . LEU A 1 195 ? -20.564 -5.869 31.686 1.00 85.75 195 LEU A CA 1
ATOM 1608 C C . LEU A 1 195 ? -21.692 -6.876 31.941 1.00 85.75 195 LEU A C 1
ATOM 1610 O O . LEU A 1 195 ? -22.642 -6.549 32.651 1.00 85.75 195 LEU A O 1
ATOM 1614 N N . GLU A 1 196 ? -21.535 -8.122 31.487 1.00 89.38 196 GLU A N 1
ATOM 1615 C CA . GLU A 1 196 ? -22.461 -9.222 31.797 1.00 89.38 196 GLU A CA 1
ATOM 1616 C C . GLU A 1 196 ? -22.583 -9.439 33.313 1.00 89.38 196 GLU A C 1
ATOM 1618 O O . GLU A 1 196 ? -23.675 -9.625 33.856 1.00 89.38 196 GLU A O 1
ATOM 1623 N N . SER A 1 197 ? -21.461 -9.370 34.039 1.00 88.81 197 SER A N 1
ATOM 1624 C CA . SER A 1 197 ? -21.475 -9.512 35.496 1.00 88.81 197 SER A CA 1
ATOM 1625 C C . SER A 1 197 ? -22.233 -8.373 36.189 1.00 88.81 197 SER A C 1
ATOM 1627 O O . SER A 1 197 ? -22.954 -8.622 37.162 1.00 88.81 197 SER A O 1
ATOM 1629 N N . PHE A 1 198 ? -22.125 -7.142 35.674 1.00 83.19 198 PHE A N 1
ATOM 1630 C CA . PHE A 1 198 ? -22.868 -5.988 36.171 1.00 83.19 198 PHE A CA 1
ATOM 1631 C C . PHE A 1 198 ? -24.358 -6.084 35.855 1.00 83.19 198 PHE A C 1
ATOM 1633 O O . PHE A 1 198 ? -25.172 -5.666 36.677 1.00 83.19 198 PHE A O 1
ATOM 1640 N N . GLU A 1 199 ? -24.734 -6.676 34.726 1.00 87.81 199 GLU A N 1
ATOM 1641 C CA . GLU A 1 199 ? -26.133 -6.906 34.368 1.00 87.81 199 GLU A CA 1
ATOM 1642 C C . GLU A 1 199 ? -26.791 -7.925 35.310 1.00 87.81 199 GLU A C 1
ATOM 1644 O O . GLU A 1 199 ? -27.816 -7.633 35.929 1.00 87.81 199 GLU A O 1
ATOM 1649 N N . VAL A 1 200 ? -26.128 -9.059 35.568 1.00 92.94 200 VAL A N 1
ATOM 1650 C CA . VAL A 1 200 ? -26.572 -10.034 36.584 1.00 92.94 200 VAL A CA 1
ATOM 1651 C C . VAL A 1 200 ? -26.625 -9.399 37.978 1.00 92.94 200 VAL A C 1
ATOM 1653 O O . VAL A 1 200 ? -27.505 -9.701 38.793 1.00 92.94 200 VAL A O 1
ATOM 1656 N N . PHE A 1 201 ? -25.664 -8.530 38.291 1.00 79.62 201 PHE A N 1
ATOM 1657 C CA . PHE A 1 201 ? -25.633 -7.811 39.558 1.00 79.62 201 PHE A CA 1
ATOM 1658 C C . PHE A 1 201 ? -26.810 -6.827 39.693 1.00 79.62 201 PHE A C 1
ATOM 1660 O O . PHE A 1 201 ? -27.446 -6.768 40.754 1.00 79.62 201 PHE A O 1
ATOM 1667 N N . ARG A 1 202 ? -27.139 -6.103 38.621 1.00 90.56 202 ARG A N 1
ATOM 1668 C CA . ARG A 1 202 ? -28.300 -5.214 38.537 1.00 90.56 202 ARG A CA 1
ATOM 1669 C C . ARG A 1 202 ? -29.592 -5.992 38.764 1.00 90.56 202 ARG A C 1
ATOM 1671 O O . ARG A 1 202 ? -30.334 -5.635 39.672 1.00 90.56 202 ARG A O 1
ATOM 1678 N N . GLU A 1 203 ? -29.799 -7.108 38.066 1.00 93.12 203 GLU A N 1
ATOM 1679 C CA . GLU A 1 203 ? -30.994 -7.946 38.254 1.00 93.12 203 GLU A CA 1
ATOM 1680 C C . GLU A 1 203 ? -31.157 -8.434 39.703 1.00 93.12 203 GLU A C 1
ATOM 1682 O O . GLU A 1 203 ? -32.259 -8.447 40.254 1.00 93.12 203 GLU A O 1
ATOM 1687 N N . LYS A 1 204 ? -30.058 -8.835 40.359 1.00 91.00 204 LYS A N 1
ATOM 1688 C CA . LYS A 1 204 ? -30.088 -9.236 41.778 1.00 91.00 204 LYS A CA 1
ATOM 1689 C C . LYS A 1 204 ? -30.438 -8.073 42.700 1.00 91.00 204 LYS A C 1
ATOM 1691 O O . LYS A 1 204 ? -31.069 -8.290 43.734 1.00 91.00 204 LYS A O 1
ATOM 1696 N N . THR A 1 205 ? -29.986 -6.869 42.370 1.00 82.19 205 THR A N 1
ATOM 1697 C CA . THR A 1 205 ? -30.265 -5.665 43.157 1.00 82.19 205 THR A CA 1
ATOM 1698 C C . THR A 1 205 ? -31.716 -5.237 42.986 1.00 82.19 205 THR A C 1
ATOM 1700 O O . THR A 1 205 ? -32.376 -4.989 43.991 1.00 82.19 205 THR A O 1
ATOM 1703 N N . ASP A 1 206 ? -32.241 -5.273 41.761 1.00 89.50 206 ASP A N 1
ATOM 1704 C CA . ASP A 1 206 ? -33.643 -4.975 41.459 1.00 89.50 206 ASP A CA 1
ATOM 1705 C C . ASP A 1 206 ? -34.583 -5.933 42.212 1.00 89.50 206 ASP A C 1
ATOM 1707 O O . ASP A 1 206 ? -35.484 -5.476 42.916 1.00 89.50 206 ASP A O 1
ATOM 1711 N N . LYS A 1 207 ? -34.291 -7.244 42.216 1.00 94.38 207 LYS A N 1
ATOM 1712 C CA . LYS A 1 207 ? -35.040 -8.233 43.022 1.00 94.38 207 LYS A CA 1
ATOM 1713 C C . LYS A 1 207 ? -35.007 -7.932 44.523 1.00 94.38 207 LYS A C 1
ATOM 1715 O O . LYS A 1 207 ? -36.025 -8.017 45.200 1.00 94.38 207 LYS A O 1
ATOM 1720 N N . LYS A 1 208 ? -33.847 -7.545 45.068 1.00 87.12 208 LYS A N 1
ATOM 1721 C CA . LYS A 1 208 ? -33.737 -7.170 46.490 1.00 87.12 208 LYS A CA 1
ATOM 1722 C C . LYS A 1 208 ? -34.518 -5.897 46.817 1.00 87.12 208 LYS A C 1
ATOM 1724 O O . LYS A 1 208 ? -35.047 -5.784 47.921 1.00 87.12 208 LYS A O 1
ATOM 1729 N N . ILE A 1 209 ? -34.562 -4.931 45.900 1.00 85.44 209 ILE A N 1
ATOM 1730 C CA . ILE A 1 209 ? -35.360 -3.709 46.058 1.00 85.44 209 ILE A CA 1
ATOM 1731 C C . ILE A 1 209 ? -36.850 -4.060 46.064 1.00 85.44 209 ILE A C 1
ATOM 1733 O O . ILE A 1 209 ? -37.582 -3.548 46.911 1.00 85.44 209 ILE A O 1
ATOM 1737 N N . GLU A 1 210 ? -37.278 -4.971 45.192 1.00 93.75 210 GLU A N 1
ATOM 1738 C CA . GLU A 1 210 ? -38.650 -5.485 45.146 1.00 93.75 210 GLU A CA 1
ATOM 1739 C C . GLU A 1 210 ? -39.036 -6.172 46.473 1.00 93.75 210 GLU A C 1
ATOM 1741 O O . GLU A 1 210 ? -40.022 -5.780 47.105 1.00 93.75 210 GLU A O 1
ATOM 1746 N N . ASP A 1 211 ? -38.181 -7.060 46.998 1.00 91.44 211 ASP A N 1
ATOM 1747 C CA . ASP A 1 211 ? -38.355 -7.700 48.314 1.00 91.44 211 ASP A CA 1
ATOM 1748 C C . ASP A 1 211 ? -38.460 -6.679 49.466 1.00 91.44 211 ASP A C 1
ATOM 1750 O O . ASP A 1 211 ? -39.240 -6.847 50.414 1.00 91.44 211 ASP A O 1
ATOM 1754 N N . ILE A 1 212 ? -37.647 -5.615 49.428 1.00 84.00 212 ILE A N 1
ATOM 1755 C CA . ILE A 1 212 ? -37.708 -4.525 50.413 1.00 84.00 212 ILE A CA 1
ATOM 1756 C C . ILE A 1 212 ? -39.039 -3.781 50.281 1.00 84.00 212 ILE A C 1
ATOM 1758 O O . ILE A 1 212 ? -39.678 -3.522 51.304 1.00 84.00 212 ILE A O 1
ATOM 1762 N N . GLY A 1 213 ? -39.482 -3.480 49.059 1.00 88.31 213 GLY A N 1
ATOM 1763 C CA . GLY A 1 213 ? -40.769 -2.841 48.783 1.00 88.31 213 GLY A CA 1
ATOM 1764 C C . GLY A 1 213 ? -41.947 -3.628 49.363 1.00 88.31 213 GLY A C 1
ATOM 1765 O O . GLY A 1 213 ? -42.802 -3.058 50.055 1.00 88.31 213 GLY A O 1
ATOM 1766 N N . GLU A 1 214 ? -41.950 -4.951 49.194 1.00 93.94 214 GLU A N 1
ATOM 1767 C CA . GLU A 1 214 ? -42.952 -5.826 49.810 1.00 93.94 214 GLU A CA 1
ATOM 1768 C C . GLU A 1 214 ? -42.881 -5.812 51.342 1.00 93.94 214 GLU A C 1
ATOM 1770 O O . GLU A 1 214 ? -43.904 -5.700 52.028 1.00 93.94 214 GLU A O 1
ATOM 1775 N N . LYS A 1 215 ? -41.674 -5.920 51.914 1.00 85.56 215 LYS A N 1
ATOM 1776 C CA . LYS A 1 215 ? -41.474 -5.901 53.372 1.00 85.56 215 LYS A CA 1
ATOM 1777 C C . LYS A 1 215 ? -41.920 -4.576 53.989 1.00 85.56 215 LYS A C 1
ATOM 1779 O O . LYS A 1 215 ? -42.488 -4.601 55.081 1.00 85.56 215 LYS A O 1
ATOM 1784 N N . VAL A 1 216 ? -41.660 -3.447 53.332 1.00 83.50 216 VAL A N 1
ATOM 1785 C CA . VAL A 1 216 ? -42.091 -2.110 53.773 1.00 83.50 216 VAL A CA 1
ATOM 1786 C C . VAL A 1 216 ? -43.611 -1.997 53.721 1.00 83.50 216 VAL A C 1
ATOM 1788 O O . VAL A 1 216 ? -44.214 -1.525 54.685 1.00 83.50 216 VAL A O 1
ATOM 1791 N N . SER A 1 217 ? -44.238 -2.505 52.659 1.00 89.94 217 SER A N 1
ATOM 1792 C CA . SER A 1 217 ? -45.701 -2.538 52.535 1.00 89.94 217 SER A CA 1
ATOM 1793 C C . SER A 1 217 ? -46.344 -3.341 53.673 1.00 89.94 217 SER A C 1
ATOM 1795 O O . SER A 1 217 ? -47.234 -2.833 54.354 1.00 89.94 217 SER A O 1
ATOM 1797 N N . LYS A 1 218 ? -45.800 -4.527 53.988 1.00 88.38 218 LYS A N 1
ATOM 1798 C CA . LYS A 1 218 ? -46.234 -5.353 55.133 1.00 88.38 218 LYS A CA 1
ATOM 1799 C C . LYS A 1 218 ? -46.055 -4.640 56.478 1.00 88.38 218 LYS A C 1
ATOM 1801 O O . LYS A 1 218 ? -46.932 -4.725 57.330 1.00 88.38 218 LYS A O 1
ATOM 1806 N N . ILE A 1 219 ? -44.944 -3.923 56.690 1.00 77.31 219 ILE A N 1
ATOM 1807 C CA . ILE A 1 219 ? -44.732 -3.127 57.917 1.00 77.31 219 ILE A CA 1
ATOM 1808 C C . ILE A 1 219 ? -45.790 -2.028 58.033 1.00 77.31 219 ILE A C 1
ATOM 1810 O O . ILE A 1 219 ? -46.315 -1.812 59.121 1.00 77.31 219 ILE A O 1
ATOM 1814 N N . ASN A 1 220 ? -46.107 -1.342 56.935 1.00 79.19 220 ASN A N 1
ATOM 1815 C CA . ASN A 1 220 ? -47.094 -0.266 56.926 1.00 79.19 220 ASN A CA 1
ATOM 1816 C C . ASN A 1 220 ? -48.503 -0.788 57.269 1.00 79.19 220 ASN A C 1
ATOM 1818 O O . ASN A 1 220 ? -49.196 -0.199 58.097 1.00 79.19 220 ASN A O 1
ATOM 1822 N N . GLU A 1 221 ? -48.904 -1.934 56.708 1.00 85.50 221 GLU A N 1
ATOM 1823 C CA . GLU A 1 221 ? -50.15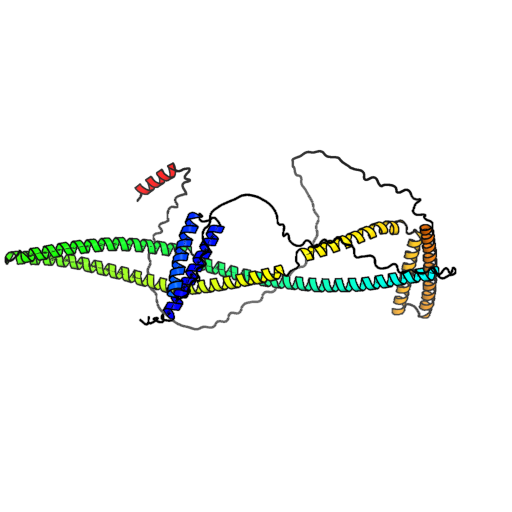1 -2.618 57.083 1.00 85.50 221 GLU A CA 1
ATOM 1824 C C . GLU A 1 221 ? -50.151 -3.052 58.554 1.00 85.50 221 GLU A C 1
ATOM 1826 O O . GLU A 1 221 ? -51.118 -2.808 59.280 1.00 85.50 221 GLU A O 1
ATOM 1831 N N . PHE A 1 222 ? -49.044 -3.629 59.029 1.00 74.44 222 PHE A N 1
ATOM 1832 C CA . PHE A 1 222 ? -48.921 -4.082 60.412 1.00 74.44 222 PHE A CA 1
ATOM 1833 C C . PHE A 1 222 ? -48.989 -2.910 61.405 1.00 74.44 222 PHE A C 1
ATOM 1835 O O . PHE A 1 222 ? -49.725 -2.983 62.389 1.00 74.44 222 PHE A O 1
ATOM 1842 N N . LEU A 1 223 ? -48.307 -1.794 61.118 1.00 70.75 223 LEU A N 1
ATOM 1843 C CA . LEU A 1 223 ? -48.365 -0.559 61.910 1.00 70.75 223 LEU A CA 1
ATOM 1844 C C . LEU A 1 223 ? -49.780 0.023 61.969 1.00 70.75 223 LEU A C 1
ATOM 1846 O O . LEU A 1 223 ? -50.194 0.494 63.025 1.00 70.75 223 LEU A O 1
ATOM 1850 N N . ARG A 1 224 ? -50.544 -0.052 60.872 1.00 75.44 224 ARG A N 1
ATOM 1851 C CA . ARG A 1 224 ? -51.961 0.347 60.863 1.00 75.44 224 ARG A CA 1
ATOM 1852 C C . ARG A 1 224 ? -52.831 -0.562 61.732 1.00 75.44 224 ARG A C 1
ATOM 1854 O O . ARG A 1 224 ? -53.788 -0.082 62.329 1.00 75.44 224 ARG A O 1
ATOM 1861 N N . SER A 1 225 ? -52.507 -1.852 61.817 1.00 75.88 225 SER A N 1
ATOM 1862 C CA . SER A 1 225 ? -53.288 -2.833 62.586 1.00 75.88 225 SER A CA 1
ATOM 1863 C C . SER A 1 225 ? -53.007 -2.834 64.099 1.00 75.88 225 SER A C 1
ATOM 1865 O O . SER A 1 225 ? -53.853 -3.251 64.888 1.00 75.88 225 SER A O 1
ATOM 1867 N N . ALA A 1 226 ? -51.837 -2.365 64.537 1.00 58.84 226 ALA A N 1
ATOM 1868 C CA . ALA A 1 226 ? -51.291 -2.670 65.861 1.00 58.84 226 ALA A CA 1
ATOM 1869 C C . ALA A 1 226 ? -51.560 -1.624 66.966 1.00 58.84 226 ALA A C 1
ATOM 1871 O O . ALA A 1 226 ? -50.689 -1.370 67.793 1.00 58.84 226 ALA A O 1
ATOM 1872 N N . GLY A 1 227 ? -52.762 -1.048 67.041 1.00 54.88 227 GLY A N 1
ATOM 1873 C CA . GLY A 1 227 ? -53.139 -0.000 68.012 1.00 54.88 227 GLY A CA 1
ATOM 1874 C C . GLY A 1 227 ? -53.104 -0.346 69.521 1.00 54.88 227 GLY A C 1
ATOM 1875 O O . GLY A 1 227 ? -53.777 0.331 70.291 1.00 54.88 227 GLY A O 1
ATOM 1876 N N . SER A 1 228 ? -52.359 -1.363 69.980 1.00 58.34 228 SER A N 1
ATOM 1877 C CA . SER A 1 228 ? -52.206 -1.726 71.401 1.00 58.34 228 SER A CA 1
ATOM 1878 C C . SER A 1 228 ? -50.758 -1.568 71.901 1.00 58.34 228 SER A C 1
ATOM 1880 O O . SER A 1 228 ? -49.791 -1.947 71.240 1.00 58.34 228 SER A O 1
ATOM 1882 N N . LEU A 1 229 ? -50.597 -1.010 73.107 1.00 56.44 229 LEU A N 1
ATOM 1883 C CA . LEU A 1 229 ? -49.307 -0.626 73.709 1.00 56.44 229 LEU A CA 1
ATOM 1884 C C . LEU A 1 229 ? -48.300 -1.785 73.871 1.00 56.44 229 LEU A C 1
ATOM 1886 O O . LEU A 1 229 ? -47.093 -1.570 73.807 1.00 56.44 229 LEU A O 1
ATOM 1890 N N . GLU A 1 230 ? -48.777 -3.019 74.035 1.00 63.09 230 GLU A N 1
ATOM 1891 C CA . GLU A 1 230 ? -47.932 -4.210 74.202 1.00 63.09 230 GLU A CA 1
ATOM 1892 C C . GLU A 1 230 ? -47.410 -4.754 72.858 1.00 63.09 230 GLU A C 1
ATOM 1894 O O . GLU A 1 230 ? -46.289 -5.264 72.767 1.00 63.09 230 GLU A O 1
ATOM 1899 N N . ASN A 1 231 ? -48.166 -4.536 71.774 1.00 67.69 231 ASN A N 1
ATOM 1900 C CA . ASN A 1 231 ? -47.684 -4.773 70.414 1.00 67.69 231 ASN A CA 1
ATOM 1901 C C . ASN A 1 231 ? -46.600 -3.762 70.020 1.00 67.69 231 ASN A C 1
ATOM 1903 O O . ASN A 1 231 ? -45.675 -4.118 69.291 1.00 67.69 231 ASN A O 1
ATOM 1907 N N . LEU A 1 232 ? -46.640 -2.544 70.566 1.00 69.19 232 LEU A N 1
ATOM 1908 C CA . LEU A 1 232 ? -45.640 -1.506 70.308 1.00 69.19 232 LEU A CA 1
ATOM 1909 C C . LEU A 1 232 ? -44.217 -1.932 70.725 1.00 69.19 232 LEU A C 1
ATOM 1911 O O . LEU A 1 232 ? -43.247 -1.643 70.024 1.00 69.19 232 LEU A O 1
ATOM 1915 N N . ALA A 1 233 ? -44.079 -2.663 71.836 1.00 74.75 233 ALA A N 1
ATOM 1916 C CA . ALA A 1 233 ? -42.782 -3.146 72.317 1.00 74.75 233 ALA A CA 1
ATOM 1917 C C . ALA A 1 233 ? -42.195 -4.255 71.423 1.00 74.75 233 ALA A C 1
ATOM 1919 O O . ALA A 1 233 ? -40.992 -4.257 71.146 1.00 74.75 233 ALA A O 1
ATOM 1920 N N . LYS A 1 234 ? -43.036 -5.175 70.925 1.00 81.00 234 LYS A N 1
ATOM 1921 C CA . LYS A 1 234 ? -42.622 -6.185 69.932 1.00 81.00 234 LYS A CA 1
ATOM 1922 C C . LYS A 1 234 ? -42.243 -5.527 68.604 1.00 81.00 234 LYS A C 1
ATOM 1924 O O . LYS A 1 234 ? -41.189 -5.834 68.057 1.00 81.00 234 LYS A O 1
ATOM 1929 N N . ILE A 1 235 ? -43.028 -4.543 68.165 1.00 73.50 235 ILE A N 1
ATOM 1930 C CA . ILE A 1 235 ? -42.757 -3.746 66.963 1.00 73.50 235 ILE A CA 1
ATOM 1931 C C . ILE A 1 235 ? -41.426 -3.003 67.077 1.00 73.50 235 ILE A C 1
ATOM 1933 O O . ILE A 1 235 ? -40.639 -3.025 66.140 1.00 73.50 235 ILE A O 1
ATOM 1937 N N . SER A 1 236 ? -41.122 -2.399 68.227 1.00 72.50 236 SER A N 1
ATOM 1938 C CA . SER A 1 236 ? -39.828 -1.745 68.460 1.00 72.50 236 SER A CA 1
ATOM 1939 C C . SER A 1 236 ? -38.647 -2.714 68.286 1.00 72.50 236 SER A C 1
ATOM 1941 O O . SER A 1 236 ? -37.641 -2.371 67.657 1.00 72.50 236 SER A O 1
ATOM 1943 N N . LYS A 1 237 ? -38.784 -3.962 68.760 1.00 87.50 237 LYS A N 1
ATOM 1944 C CA . LYS A 1 237 ? -37.776 -5.017 68.559 1.00 87.50 237 LYS A CA 1
ATOM 1945 C C . LYS A 1 237 ? -37.629 -5.419 67.089 1.00 87.50 237 LYS A C 1
ATOM 1947 O O . LYS A 1 237 ? -36.497 -5.474 66.605 1.00 87.50 237 LYS A O 1
ATOM 1952 N N . ASP A 1 238 ? -38.733 -5.644 66.381 1.00 84.25 238 ASP A N 1
ATOM 1953 C CA . ASP A 1 238 ? -38.712 -6.024 64.961 1.00 84.25 238 ASP A CA 1
ATOM 1954 C C . ASP A 1 238 ? -38.185 -4.893 64.070 1.00 84.25 238 ASP A C 1
ATOM 1956 O O . ASP A 1 238 ? -37.387 -5.138 63.163 1.00 84.25 238 ASP A O 1
ATOM 1960 N N . ILE A 1 239 ? -38.551 -3.641 64.363 1.00 80.06 239 ILE A N 1
ATOM 1961 C CA . ILE A 1 239 ? -37.983 -2.458 63.706 1.00 80.06 239 ILE A CA 1
ATOM 1962 C C . ILE A 1 239 ? -36.474 -2.415 63.947 1.00 80.06 239 ILE A C 1
ATOM 1964 O O . ILE A 1 239 ? -35.720 -2.215 63.001 1.00 80.06 239 ILE A O 1
ATOM 1968 N N . SER A 1 240 ? -36.006 -2.649 65.175 1.00 87.56 240 SER A N 1
ATOM 1969 C CA . SER A 1 240 ? -34.571 -2.643 65.482 1.00 87.56 240 SER A CA 1
ATOM 1970 C C . SER A 1 240 ? -33.800 -3.734 64.724 1.00 87.56 240 SER A C 1
ATOM 1972 O O . SER A 1 240 ? -32.717 -3.466 64.195 1.00 87.56 240 SER A O 1
ATOM 1974 N N . LEU A 1 241 ? -34.366 -4.941 64.598 1.00 91.88 241 LEU A N 1
ATOM 1975 C CA . LEU A 1 241 ? -33.797 -6.017 63.775 1.00 91.88 241 LEU A CA 1
ATOM 1976 C C . LEU A 1 241 ? -33.754 -5.635 62.292 1.00 91.88 241 LEU A C 1
ATOM 1978 O O . LEU A 1 241 ? -32.690 -5.708 61.678 1.00 91.88 241 LEU A O 1
ATOM 1982 N N . LYS A 1 242 ? -34.857 -5.133 61.729 1.00 84.19 242 LYS A N 1
ATOM 1983 C CA . LYS A 1 242 ? -34.890 -4.704 60.323 1.00 84.19 242 LYS A CA 1
ATOM 1984 C C . LYS A 1 242 ? -33.980 -3.512 60.040 1.00 84.19 242 LYS A C 1
ATOM 1986 O O . LYS A 1 242 ? -33.371 -3.453 58.979 1.00 84.19 242 LYS A O 1
ATOM 1991 N N . VAL A 1 243 ? -33.812 -2.589 60.985 1.00 85.50 243 VAL A N 1
ATOM 1992 C CA . VAL A 1 243 ? -32.848 -1.484 60.862 1.00 85.50 243 VAL A CA 1
ATOM 1993 C C . VAL A 1 243 ? -31.410 -2.011 60.809 1.00 85.50 243 VAL A C 1
ATOM 1995 O O . VAL A 1 243 ? -30.588 -1.439 60.093 1.00 85.50 243 VAL A O 1
ATOM 1998 N N . LYS A 1 244 ? -31.083 -3.106 61.512 1.00 90.75 244 LYS A N 1
ATOM 1999 C CA . LYS A 1 244 ? -29.772 -3.764 61.369 1.00 90.75 244 LYS A CA 1
ATOM 2000 C C . LYS A 1 244 ? -29.601 -4.397 59.989 1.00 90.75 244 LYS A C 1
ATOM 2002 O O . LYS A 1 244 ? -28.572 -4.147 59.370 1.00 90.75 244 LYS A O 1
ATOM 2007 N N . GLU A 1 245 ? -30.607 -5.118 59.488 1.00 91.12 245 GLU A N 1
ATOM 2008 C CA . GLU A 1 245 ? -30.586 -5.670 58.121 1.00 91.12 245 GLU A CA 1
ATOM 2009 C C . GLU A 1 245 ? -30.390 -4.557 57.078 1.00 91.12 245 GLU A C 1
ATOM 2011 O O . GLU A 1 245 ? -29.530 -4.663 56.206 1.00 91.12 245 GLU A O 1
ATOM 2016 N N . ILE A 1 246 ? -31.110 -3.437 57.212 1.00 81.44 246 ILE A N 1
ATOM 2017 C CA . ILE A 1 246 ? -30.956 -2.270 56.333 1.00 81.44 246 ILE A CA 1
ATOM 2018 C C . ILE A 1 246 ? -29.530 -1.714 56.408 1.00 81.44 246 ILE A C 1
ATOM 2020 O O . ILE A 1 246 ? -28.941 -1.426 55.372 1.00 81.44 246 ILE A O 1
ATOM 2024 N N . LYS A 1 247 ? -28.930 -1.595 57.600 1.00 90.38 247 LYS A N 1
ATOM 2025 C CA . LYS A 1 247 ? -27.536 -1.131 57.737 1.00 90.38 247 LYS A CA 1
ATOM 2026 C C . LYS A 1 247 ? -26.529 -2.066 57.066 1.00 90.38 247 LYS A C 1
ATOM 2028 O O . LYS A 1 247 ? -25.540 -1.586 56.516 1.00 90.38 247 LYS A O 1
ATOM 2033 N N . GLU A 1 248 ? -26.750 -3.377 57.102 1.00 91.06 248 GLU A N 1
ATOM 2034 C CA . GLU A 1 248 ? -25.904 -4.336 56.380 1.00 91.06 248 GLU A CA 1
ATOM 2035 C C . GLU A 1 248 ? -26.048 -4.187 54.865 1.00 91.06 248 GLU A C 1
ATOM 2037 O O . GLU A 1 248 ? -25.040 -4.174 54.156 1.00 91.06 248 GLU A O 1
ATOM 2042 N N . VAL A 1 249 ? -27.276 -3.988 54.376 1.00 84.12 249 VAL A N 1
ATOM 2043 C CA . VAL A 1 249 ? -27.538 -3.694 52.961 1.00 84.12 249 VAL A CA 1
ATOM 2044 C C . VAL A 1 249 ? -26.878 -2.377 52.541 1.00 84.12 249 VAL A C 1
ATOM 2046 O O . VAL A 1 249 ? -26.222 -2.349 51.506 1.00 84.12 249 VAL A O 1
ATOM 2049 N N . VAL A 1 250 ? -26.952 -1.318 53.354 1.00 78.19 250 VAL A N 1
ATOM 2050 C CA . VAL A 1 250 ? -26.277 -0.034 53.080 1.00 78.19 250 VAL A CA 1
ATOM 2051 C C . VAL A 1 250 ? -24.762 -0.218 52.980 1.00 78.19 250 VAL A C 1
ATOM 2053 O O . VAL A 1 250 ? -24.165 0.219 52.002 1.00 78.19 250 VAL A O 1
ATOM 2056 N N . ARG A 1 251 ? -24.137 -0.952 53.911 1.00 91.38 251 ARG A N 1
ATOM 2057 C CA . ARG A 1 251 ? -22.697 -1.267 53.830 1.00 91.38 251 ARG A CA 1
ATOM 2058 C C . ARG A 1 251 ? -22.338 -2.072 52.585 1.00 91.38 251 ARG A C 1
ATOM 2060 O O . ARG A 1 251 ? -21.247 -1.916 52.044 1.00 91.38 251 ARG A O 1
ATOM 2067 N N . TYR A 1 252 ? -23.212 -2.978 52.152 1.00 88.44 252 TYR A N 1
ATOM 2068 C CA . TYR A 1 252 ? -23.011 -3.724 50.913 1.00 88.44 252 TYR A CA 1
ATOM 2069 C C . TYR A 1 252 ? -23.084 -2.796 49.693 1.00 88.44 252 TYR A C 1
ATOM 2071 O O . TYR A 1 252 ? -22.202 -2.861 48.841 1.00 88.44 252 TYR A O 1
ATOM 2079 N N . ILE A 1 253 ? -24.065 -1.889 49.657 1.00 78.50 253 ILE A N 1
ATOM 2080 C CA . ILE A 1 253 ? -24.204 -0.865 48.613 1.00 78.50 253 ILE A CA 1
ATOM 2081 C C . ILE A 1 253 ? -22.972 0.050 48.573 1.00 78.50 253 ILE A C 1
ATOM 2083 O O . ILE A 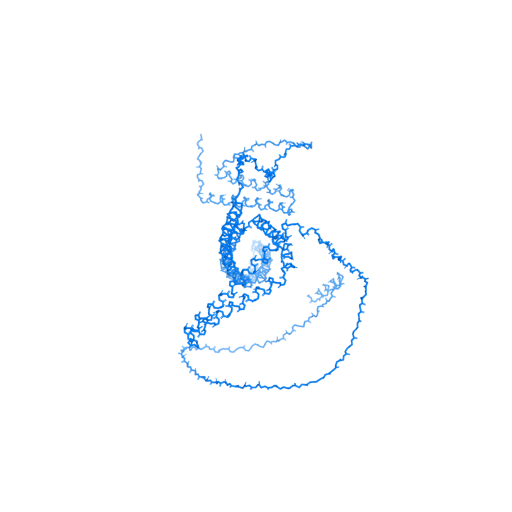1 253 ? -22.465 0.307 47.490 1.00 78.50 253 ILE A O 1
ATOM 2087 N N . GLU A 1 254 ? -22.422 0.477 49.712 1.00 86.88 254 GLU A N 1
ATOM 2088 C CA . GLU A 1 254 ? -21.191 1.290 49.757 1.00 86.88 254 GLU A CA 1
ATOM 2089 C C . GLU A 1 254 ? -19.975 0.559 49.159 1.00 86.88 254 GLU A C 1
ATOM 2091 O O . GLU A 1 254 ? -19.188 1.143 48.408 1.00 86.88 254 GLU A O 1
ATOM 2096 N N . ARG A 1 255 ? -19.822 -0.745 49.435 1.00 90.69 255 ARG A N 1
ATOM 2097 C CA . ARG A 1 255 ? -18.755 -1.560 48.818 1.00 90.69 255 ARG A CA 1
ATOM 2098 C C . ARG A 1 255 ? -18.924 -1.693 47.307 1.00 90.69 255 ARG A C 1
ATOM 2100 O O . ARG A 1 255 ? -17.942 -1.754 46.578 1.00 90.69 255 ARG A O 1
ATOM 2107 N N . LEU A 1 256 ? -20.161 -1.763 46.836 1.00 76.44 256 LEU A N 1
ATOM 2108 C CA . LEU A 1 256 ? -20.450 -1.822 45.408 1.00 76.44 256 LEU A CA 1
ATOM 2109 C C . LEU A 1 256 ? -20.235 -0.475 44.737 1.00 76.44 256 LEU A C 1
ATOM 2111 O O . LEU A 1 256 ? -19.638 -0.430 43.671 1.00 76.44 256 LEU A O 1
ATOM 2115 N N . ALA A 1 257 ? -20.652 0.616 45.378 1.00 78.56 257 ALA A N 1
ATOM 2116 C CA . ALA A 1 257 ? -20.410 1.966 44.892 1.00 78.56 257 ALA A CA 1
ATOM 2117 C C . ALA A 1 257 ? -18.908 2.211 44.701 1.00 78.56 257 ALA A C 1
ATOM 2119 O O . ALA A 1 257 ? -18.498 2.654 43.636 1.00 78.56 257 ALA A O 1
ATOM 2120 N N . THR A 1 258 ? -18.079 1.805 45.667 1.00 90.81 258 THR A N 1
ATOM 2121 C CA . THR A 1 258 ? -16.613 1.899 45.545 1.00 90.81 258 THR A CA 1
ATOM 2122 C C . THR A 1 258 ? -16.031 0.999 44.447 1.00 90.81 258 THR A C 1
ATOM 2124 O O . THR A 1 258 ? -15.077 1.395 43.780 1.00 90.81 258 THR A O 1
ATOM 2127 N N . GLN A 1 259 ? -16.594 -0.191 44.200 1.00 86.12 259 GLN A N 1
ATOM 2128 C CA . GLN A 1 259 ? -16.192 -1.031 43.060 1.00 86.12 259 GLN A CA 1
ATOM 2129 C C . GLN A 1 259 ? -16.571 -0.408 41.712 1.00 86.12 259 GLN A C 1
ATOM 2131 O O . GLN A 1 259 ? -15.748 -0.400 40.798 1.00 86.12 259 GLN A O 1
ATOM 2136 N N . VAL A 1 260 ? -17.787 0.129 41.595 1.00 79.69 260 VAL A N 1
ATOM 2137 C CA . VAL A 1 260 ? -18.267 0.819 40.389 1.00 79.69 260 VAL A CA 1
ATOM 2138 C C . VAL A 1 260 ? -17.439 2.074 40.133 1.00 79.69 260 VAL A C 1
ATOM 2140 O O . VAL A 1 260 ? -17.025 2.298 39.003 1.00 79.69 260 VAL A O 1
ATOM 2143 N N . GLU A 1 261 ? -17.122 2.849 41.168 1.00 82.88 261 GLU A N 1
ATOM 2144 C CA . GLU A 1 261 ? -16.265 4.031 41.064 1.00 82.88 261 GLU A CA 1
ATOM 2145 C C . GLU A 1 261 ? -14.848 3.659 40.610 1.00 82.88 261 GLU A C 1
ATOM 2147 O O . GLU A 1 261 ? -14.303 4.283 39.701 1.00 82.88 261 GLU A O 1
ATOM 2152 N N . LYS A 1 262 ? -14.274 2.573 41.146 1.00 90.62 262 LYS A N 1
ATOM 2153 C CA . LYS A 1 262 ? -12.980 2.057 40.680 1.00 90.62 262 LYS A CA 1
ATOM 2154 C C . LYS A 1 262 ? -13.026 1.638 39.205 1.00 90.62 262 LYS A C 1
ATOM 2156 O O . LYS A 1 262 ? -12.136 2.021 38.447 1.00 90.62 262 LYS A O 1
ATOM 2161 N N . ALA A 1 263 ? -14.055 0.894 38.796 1.00 77.75 263 ALA A N 1
ATOM 2162 C CA . ALA A 1 263 ? -14.242 0.482 37.404 1.00 77.75 263 ALA A CA 1
ATOM 2163 C C . ALA A 1 263 ? -14.462 1.689 36.476 1.00 77.75 263 ALA A C 1
ATOM 2165 O O . ALA A 1 263 ? -13.945 1.718 35.359 1.00 77.75 263 ALA A O 1
ATOM 2166 N N . PHE A 1 264 ? -15.175 2.712 36.947 1.00 83.06 264 PHE A N 1
ATOM 2167 C CA . PHE A 1 264 ? -15.394 3.956 36.218 1.00 83.06 264 PHE A CA 1
ATOM 2168 C C . PHE A 1 264 ? -14.090 4.733 36.014 1.00 83.06 264 PHE A C 1
ATOM 2170 O O . PHE A 1 264 ? -13.826 5.183 34.900 1.00 83.06 264 PHE A O 1
ATOM 2177 N N . ILE A 1 265 ? -13.243 4.844 37.043 1.00 91.00 265 ILE A N 1
ATOM 2178 C CA . ILE A 1 265 ? -11.923 5.487 36.933 1.00 91.00 265 ILE A CA 1
ATOM 2179 C C . ILE A 1 265 ? -11.035 4.731 35.938 1.00 91.00 265 ILE A C 1
ATOM 2181 O O . ILE A 1 265 ? -10.379 5.351 35.106 1.00 91.00 265 ILE A O 1
ATOM 2185 N N . GLU A 1 266 ? -11.019 3.399 35.993 1.00 83.75 266 GLU A N 1
ATOM 2186 C CA . GLU A 1 266 ? -10.231 2.569 35.074 1.00 83.75 266 GLU A CA 1
ATOM 2187 C C . GLU A 1 266 ? -10.725 2.689 33.624 1.00 83.75 266 GLU A C 1
ATOM 2189 O O . GLU A 1 266 ? -9.927 2.880 32.708 1.00 83.75 266 GLU A O 1
ATOM 2194 N N . THR A 1 267 ? -12.043 2.683 33.418 1.00 72.31 267 THR A N 1
ATOM 2195 C CA . THR A 1 267 ? -12.654 2.900 32.097 1.00 72.31 267 THR A CA 1
ATOM 2196 C C . THR A 1 267 ? -12.371 4.307 31.575 1.00 72.31 267 THR A C 1
ATOM 2198 O O . THR A 1 267 ? -12.049 4.465 30.402 1.00 72.31 267 THR A O 1
ATOM 2201 N N . SER A 1 268 ? -12.431 5.322 32.440 1.00 79.38 268 SER A N 1
ATOM 2202 C CA . SER A 1 268 ? -12.130 6.712 32.076 1.00 79.38 268 SER A CA 1
ATOM 2203 C C . SER A 1 268 ? -10.670 6.877 31.655 1.00 79.38 268 SER A C 1
ATOM 2205 O O . SER A 1 268 ? -10.411 7.479 30.620 1.00 79.38 268 SER A O 1
ATOM 2207 N N . LYS A 1 269 ? -9.721 6.265 32.378 1.00 89.06 269 LYS A N 1
ATOM 2208 C CA . LYS A 1 269 ? -8.303 6.241 31.978 1.00 89.06 269 LYS A CA 1
ATOM 2209 C C . LYS A 1 269 ? -8.088 5.547 30.634 1.00 89.06 269 LYS A C 1
ATOM 2211 O O . LYS A 1 269 ? -7.360 6.058 29.795 1.00 89.06 269 LYS A O 1
ATOM 2216 N N . ASN A 1 270 ? -8.747 4.413 30.399 1.00 78.00 270 ASN A N 1
ATOM 2217 C CA . ASN A 1 270 ? -8.667 3.735 29.102 1.00 78.00 270 ASN A CA 1
ATOM 2218 C C . ASN A 1 270 ? -9.288 4.583 27.972 1.00 78.00 270 ASN A C 1
ATOM 2220 O O . ASN A 1 270 ? -8.801 4.565 26.846 1.00 78.00 270 ASN A O 1
ATOM 2224 N N . LEU A 1 271 ? -10.344 5.348 28.262 1.00 78.00 271 LEU A N 1
ATOM 2225 C CA . LEU A 1 271 ? -10.936 6.296 27.315 1.00 78.00 271 LEU A CA 1
ATOM 2226 C C . LEU A 1 271 ? -10.017 7.492 27.024 1.00 78.00 271 LEU A C 1
ATOM 2228 O O . LEU A 1 271 ? -10.053 8.000 25.908 1.00 78.00 271 LEU A O 1
ATOM 2232 N N . GLU A 1 272 ? -9.169 7.917 27.963 1.00 85.31 272 GLU A N 1
ATOM 2233 C CA . GLU A 1 272 ? -8.146 8.951 27.723 1.00 85.31 272 GLU A CA 1
ATOM 2234 C C . GLU A 1 272 ? -7.059 8.497 26.730 1.00 85.31 272 GLU A C 1
ATOM 2236 O O . GLU A 1 272 ? -6.483 9.331 26.032 1.00 85.31 272 GLU A O 1
ATOM 2241 N N . GLU A 1 273 ? -6.811 7.189 26.593 1.00 82.19 273 GLU A N 1
ATOM 2242 C CA . GLU A 1 273 ? -5.912 6.641 25.562 1.00 82.19 273 GLU A CA 1
ATOM 2243 C C . GLU A 1 273 ? -6.556 6.653 24.159 1.00 82.19 273 GLU A C 1
ATOM 2245 O O . GLU A 1 273 ? -5.859 6.623 23.140 1.00 82.19 273 GLU A O 1
ATOM 2250 N N . PHE A 1 274 ? -7.887 6.740 24.072 1.00 82.25 274 PHE A N 1
ATOM 2251 C CA . PHE A 1 274 ? -8.623 6.642 22.810 1.00 82.25 274 PHE A CA 1
ATOM 2252 C C . PHE A 1 274 ? -8.359 7.810 21.835 1.00 82.25 274 PHE A C 1
ATOM 2254 O O . PHE A 1 274 ? -8.159 7.545 20.649 1.00 82.25 274 PHE A O 1
ATOM 2261 N N . PRO A 1 275 ? -8.278 9.088 22.265 1.00 86.75 275 PRO A N 1
ATOM 2262 C CA . PRO A 1 275 ? -7.825 10.184 21.408 1.00 86.75 275 PRO A CA 1
ATOM 2263 C C . PRO A 1 275 ? -6.429 9.969 20.813 1.00 86.75 275 PRO A C 1
ATOM 2265 O O . PRO A 1 275 ? -6.210 10.315 19.655 1.00 86.75 275 PRO A O 1
ATOM 2268 N N . ILE A 1 276 ? -5.499 9.373 21.570 1.00 86.00 276 ILE A N 1
ATOM 2269 C CA . ILE A 1 276 ? -4.142 9.070 21.086 1.00 86.00 276 ILE A CA 1
ATOM 2270 C C . ILE A 1 276 ? -4.216 7.999 19.998 1.00 86.00 276 ILE A C 1
ATOM 2272 O O . ILE A 1 276 ? -3.598 8.140 18.944 1.00 86.00 276 ILE A O 1
ATOM 2276 N N . PHE A 1 277 ? -5.011 6.952 20.225 1.00 75.44 277 PHE A N 1
ATOM 2277 C CA . PHE A 1 277 ? -5.257 5.922 19.222 1.00 75.44 277 PHE A CA 1
ATOM 2278 C C . PHE A 1 277 ? -5.896 6.504 17.954 1.00 75.44 277 PHE A C 1
ATOM 2280 O O . PHE A 1 277 ? -5.444 6.211 16.850 1.00 75.44 277 PHE A O 1
ATOM 2287 N N . LYS A 1 278 ? -6.889 7.388 18.101 1.00 85.69 278 LYS A N 1
ATOM 2288 C CA . LYS A 1 278 ? -7.515 8.095 16.979 1.00 85.69 278 LYS A CA 1
ATOM 2289 C C . LYS A 1 278 ? -6.501 8.937 16.197 1.00 85.69 278 LYS A C 1
ATOM 2291 O O . LYS A 1 278 ? -6.477 8.847 14.978 1.00 85.69 278 LYS A O 1
ATOM 2296 N N . ALA A 1 279 ? -5.636 9.691 16.877 1.00 87.06 279 ALA A N 1
ATOM 2297 C CA . ALA A 1 279 ? -4.587 10.476 16.224 1.00 87.06 279 ALA A CA 1
ATOM 2298 C C . ALA A 1 279 ? -3.580 9.589 15.464 1.00 87.06 279 ALA A C 1
ATOM 2300 O O . ALA A 1 279 ? -3.186 9.918 14.346 1.00 87.06 279 ALA A O 1
ATOM 2301 N N . ARG A 1 280 ? -3.199 8.432 16.030 1.00 81.69 280 ARG A N 1
ATOM 2302 C CA . ARG A 1 280 ? -2.365 7.433 15.334 1.00 81.69 280 ARG A CA 1
ATOM 2303 C C . ARG A 1 280 ? -3.072 6.872 14.094 1.00 81.69 280 ARG A C 1
ATOM 2305 O O . ARG A 1 280 ? -2.439 6.726 13.054 1.00 81.69 280 ARG A O 1
ATOM 2312 N N . LEU A 1 281 ? -4.375 6.599 14.183 1.00 79.81 281 LEU A N 1
ATOM 2313 C CA . LEU A 1 281 ? -5.179 6.108 13.061 1.00 79.81 281 LEU A CA 1
ATOM 2314 C C . LEU A 1 281 ? -5.321 7.158 11.944 1.00 79.81 281 LEU A C 1
ATOM 2316 O O . LEU A 1 281 ? -5.183 6.823 10.774 1.00 79.81 281 LEU A O 1
ATOM 2320 N N . GLU A 1 282 ? -5.534 8.429 12.290 1.00 89.12 282 GLU A N 1
ATOM 2321 C CA . GLU A 1 282 ? -5.581 9.537 11.322 1.00 89.12 282 GLU A CA 1
ATOM 2322 C C . GLU A 1 282 ? -4.229 9.722 10.611 1.00 89.12 282 GLU A C 1
ATOM 2324 O O . GLU A 1 282 ? -4.188 9.850 9.387 1.00 89.12 282 GLU A O 1
ATOM 2329 N N . SER A 1 283 ? -3.119 9.638 11.354 1.00 85.81 283 SER A N 1
ATOM 2330 C CA . SER A 1 283 ? -1.761 9.630 10.789 1.00 85.81 283 SER A CA 1
ATOM 2331 C C . SER A 1 283 ? -1.554 8.452 9.828 1.00 85.81 283 SER A C 1
ATOM 2333 O O . SER A 1 283 ? -0.986 8.615 8.750 1.00 85.81 283 SER A O 1
ATOM 2335 N N . LEU A 1 284 ? -2.035 7.260 10.192 1.00 78.81 284 LEU A N 1
ATOM 2336 C CA . LEU A 1 284 ? -1.971 6.075 9.339 1.00 78.81 284 LEU A CA 1
ATOM 2337 C C . LEU A 1 284 ? -2.764 6.277 8.037 1.00 78.81 284 LEU A C 1
ATOM 2339 O O . LEU A 1 284 ? -2.237 6.025 6.955 1.00 78.81 284 LEU A O 1
ATOM 2343 N N . GLU A 1 285 ? -3.994 6.788 8.111 1.00 84.31 285 GLU A N 1
ATOM 2344 C CA . GLU A 1 285 ? -4.792 7.100 6.919 1.00 84.31 285 GLU A CA 1
ATOM 2345 C C . GLU A 1 285 ? -4.092 8.099 5.992 1.00 84.31 285 GLU A C 1
ATOM 2347 O O . GLU A 1 285 ? -4.138 7.943 4.769 1.00 84.31 285 GLU A O 1
ATOM 2352 N N . GLU A 1 286 ? -3.435 9.118 6.547 1.00 90.19 286 GLU A N 1
ATOM 2353 C CA . GLU A 1 286 ? -2.687 10.096 5.759 1.00 90.19 286 GLU A CA 1
ATOM 2354 C C . GLU A 1 286 ? -1.505 9.446 5.027 1.00 90.19 286 GLU A C 1
ATOM 2356 O O . GLU A 1 286 ? -1.348 9.660 3.821 1.00 90.19 286 GLU A O 1
ATOM 2361 N N . THR A 1 287 ? -0.755 8.560 5.695 1.00 82.31 287 THR A N 1
ATOM 2362 C CA . THR A 1 287 ? 0.328 7.798 5.044 1.00 82.31 287 THR A CA 1
ATOM 2363 C C . THR A 1 287 ? -0.181 6.865 3.941 1.00 82.31 287 THR A C 1
ATOM 2365 O O . THR A 1 287 ? 0.442 6.767 2.884 1.00 82.31 287 THR A O 1
ATOM 2368 N N . VAL A 1 288 ? -1.343 6.227 4.126 1.00 81.94 288 VAL A N 1
ATOM 2369 C CA . VAL A 1 288 ? -1.967 5.374 3.100 1.00 81.94 288 VAL A CA 1
ATOM 2370 C C . VAL A 1 288 ? -2.446 6.206 1.906 1.00 81.94 288 VAL A C 1
ATOM 2372 O O . VAL A 1 288 ? -2.262 5.795 0.759 1.00 81.94 288 VAL A O 1
ATOM 2375 N N . ARG A 1 289 ? -3.008 7.401 2.135 1.00 90.06 289 ARG A N 1
ATOM 2376 C CA . ARG A 1 289 ? -3.388 8.323 1.047 1.00 90.06 289 ARG A CA 1
ATOM 2377 C C . ARG A 1 289 ? -2.170 8.817 0.267 1.00 90.06 289 ARG A C 1
ATOM 2379 O O . ARG A 1 289 ? -2.236 8.895 -0.958 1.00 90.06 289 ARG A O 1
ATOM 2386 N N . GLU A 1 290 ? -1.072 9.143 0.949 1.00 87.50 290 GLU A N 1
ATOM 2387 C CA . GLU A 1 290 ? 0.192 9.522 0.303 1.00 87.50 290 GLU A CA 1
ATOM 2388 C C . GLU A 1 290 ? 0.725 8.373 -0.567 1.00 87.50 290 GLU A C 1
ATOM 2390 O O . GLU A 1 290 ? 1.055 8.579 -1.735 1.00 87.50 290 GLU A O 1
ATOM 2395 N N . LEU A 1 291 ? 0.718 7.148 -0.034 1.00 81.75 291 LEU A N 1
ATOM 2396 C CA . LEU A 1 291 ? 1.110 5.947 -0.766 1.00 81.75 291 LEU A CA 1
ATOM 2397 C C . LEU A 1 291 ? 0.253 5.732 -2.023 1.00 81.75 291 LEU A C 1
ATOM 2399 O O . LEU A 1 291 ? 0.806 5.495 -3.094 1.00 81.75 291 LEU A O 1
ATOM 2403 N N . SER A 1 292 ? -1.072 5.878 -1.920 1.00 84.25 292 SER A N 1
ATOM 2404 C CA . SER A 1 292 ? -1.989 5.760 -3.065 1.00 84.25 292 SER A CA 1
ATOM 2405 C C . SER A 1 292 ? -1.650 6.757 -4.177 1.00 84.25 292 SER A C 1
ATOM 2407 O O . SER A 1 292 ? -1.543 6.371 -5.338 1.00 84.25 292 SER A O 1
ATOM 2409 N N . ARG A 1 293 ? -1.395 8.026 -3.829 1.00 91.44 293 ARG A N 1
ATOM 2410 C CA . ARG A 1 293 ? -0.995 9.061 -4.803 1.00 91.44 293 ARG A CA 1
ATOM 2411 C C . ARG A 1 293 ? 0.350 8.757 -5.456 1.00 91.44 293 ARG A C 1
ATOM 2413 O O . ARG A 1 293 ? 0.534 9.014 -6.646 1.00 91.44 293 ARG A O 1
ATOM 2420 N N . ASN A 1 294 ? 1.295 8.211 -4.693 1.00 83.19 294 ASN A N 1
ATOM 2421 C CA . ASN A 1 294 ? 2.592 7.804 -5.227 1.00 83.19 294 ASN A CA 1
ATOM 2422 C C . ASN A 1 294 ? 2.438 6.640 -6.211 1.00 83.19 294 ASN A C 1
ATOM 2424 O O . ASN A 1 294 ? 3.050 6.670 -7.276 1.00 83.19 294 ASN A O 1
ATOM 2428 N N . VAL A 1 295 ? 1.582 5.662 -5.902 1.00 82.12 295 VAL A N 1
ATOM 2429 C CA . VAL A 1 295 ? 1.255 4.556 -6.815 1.00 82.12 295 VAL A CA 1
ATOM 2430 C C . VAL A 1 295 ? 0.578 5.075 -8.084 1.00 82.12 295 VAL A C 1
ATOM 2432 O O . VAL A 1 295 ? 0.985 4.684 -9.171 1.00 82.12 295 VAL A O 1
ATOM 2435 N N . GLU A 1 296 ? -0.376 6.003 -7.986 1.00 87.31 296 GLU A N 1
ATOM 2436 C CA . GLU A 1 296 ? -0.992 6.653 -9.156 1.00 87.31 296 GLU A CA 1
ATOM 2437 C C . GLU A 1 296 ? 0.039 7.419 -9.999 1.00 87.31 296 GLU A C 1
ATOM 2439 O O . GLU A 1 296 ? 0.039 7.337 -11.228 1.00 87.31 296 GLU A O 1
ATOM 2444 N N . THR A 1 297 ? 0.969 8.127 -9.355 1.00 85.69 297 THR A N 1
ATOM 2445 C CA . THR A 1 297 ? 2.057 8.842 -10.042 1.00 85.69 297 THR A CA 1
ATOM 2446 C C . THR A 1 297 ? 3.008 7.870 -10.740 1.00 85.69 297 THR A C 1
ATOM 2448 O O . THR A 1 297 ? 3.450 8.124 -11.857 1.00 85.69 297 THR A O 1
ATOM 2451 N N . ILE A 1 298 ? 3.321 6.737 -10.110 1.00 73.19 298 ILE A N 1
ATOM 2452 C CA . ILE A 1 298 ? 4.115 5.673 -10.730 1.00 73.19 298 ILE A CA 1
ATOM 2453 C C . ILE A 1 298 ? 3.348 5.057 -11.900 1.00 73.19 298 ILE A C 1
ATOM 2455 O O . ILE A 1 298 ? 3.937 4.874 -12.958 1.00 73.19 298 ILE A O 1
ATOM 2459 N N . ASN A 1 299 ? 2.050 4.794 -11.749 1.00 74.31 299 ASN A N 1
ATOM 2460 C CA . ASN A 1 299 ? 1.230 4.180 -12.789 1.00 74.31 299 ASN A CA 1
ATOM 2461 C C . ASN A 1 299 ? 1.093 5.096 -14.012 1.00 74.31 299 ASN A C 1
ATOM 2463 O O . ASN A 1 299 ? 1.337 4.667 -15.131 1.00 74.31 299 ASN A O 1
ATOM 2467 N N . THR A 1 300 ? 0.826 6.386 -13.800 1.00 82.12 300 THR A N 1
ATOM 2468 C CA . THR A 1 300 ? 0.802 7.388 -14.881 1.00 82.12 300 THR A CA 1
ATOM 2469 C C . THR A 1 300 ? 2.172 7.562 -15.537 1.00 82.12 300 THR A C 1
ATOM 2471 O O . THR A 1 300 ? 2.256 7.751 -16.746 1.00 82.12 300 THR A O 1
ATOM 2474 N N . ARG A 1 301 ? 3.278 7.476 -14.786 1.00 77.06 301 ARG A N 1
ATOM 2475 C CA . ARG A 1 301 ? 4.625 7.465 -15.380 1.00 77.06 301 ARG A CA 1
ATOM 2476 C C . ARG A 1 301 ? 4.888 6.187 -16.174 1.00 77.06 301 ARG A C 1
ATOM 2478 O O . ARG A 1 301 ? 5.436 6.291 -17.260 1.00 77.06 301 ARG A O 1
ATOM 2485 N N . LEU A 1 302 ? 4.471 5.022 -15.684 1.00 70.50 302 LEU A N 1
ATOM 2486 C CA . LEU A 1 302 ? 4.582 3.737 -16.384 1.00 70.50 302 LEU A CA 1
ATOM 2487 C C . LEU A 1 302 ? 3.762 3.709 -17.674 1.00 70.50 302 LEU A C 1
ATOM 2489 O O . LEU A 1 302 ? 4.262 3.227 -18.681 1.00 70.50 302 LEU A O 1
ATOM 2493 N N . GLU A 1 303 ? 2.557 4.279 -17.677 1.00 73.62 303 GLU A N 1
ATOM 2494 C CA . GLU A 1 303 ? 1.749 4.454 -18.892 1.00 73.62 303 GLU A CA 1
ATOM 2495 C C . GLU A 1 303 ? 2.454 5.333 -19.941 1.00 73.62 303 GLU A C 1
ATOM 2497 O O . GLU A 1 303 ? 2.241 5.151 -21.138 1.00 73.62 303 GLU A O 1
ATOM 2502 N N . ASN A 1 304 ? 3.325 6.251 -19.502 1.00 70.69 304 ASN A N 1
ATOM 2503 C CA . ASN A 1 304 ? 4.126 7.115 -20.373 1.00 70.69 304 ASN A CA 1
ATOM 2504 C C . ASN A 1 304 ? 5.499 6.524 -20.753 1.00 70.69 304 ASN A C 1
ATOM 2506 O O . ASN A 1 304 ? 6.142 7.029 -21.674 1.00 70.69 304 ASN A O 1
ATOM 2510 N N . VAL A 1 305 ? 5.985 5.486 -20.063 1.00 62.50 305 VAL A N 1
ATOM 2511 C CA . VAL A 1 305 ? 7.249 4.818 -20.401 1.00 62.50 305 VAL A CA 1
ATOM 2512 C C . VAL A 1 305 ? 6.967 3.815 -21.515 1.00 62.50 305 VAL A C 1
ATOM 2514 O O . VAL A 1 305 ? 6.375 2.777 -21.257 1.00 62.50 305 VAL A O 1
ATOM 2517 N N . ALA A 1 306 ? 7.394 4.167 -22.735 1.00 56.25 306 ALA A N 1
ATOM 2518 C CA . ALA A 1 306 ? 7.410 3.369 -23.968 1.00 56.25 306 ALA A CA 1
ATOM 2519 C C . ALA A 1 306 ? 6.248 2.373 -24.092 1.00 56.25 306 ALA A C 1
ATOM 2521 O O . ALA A 1 306 ? 6.287 1.255 -23.570 1.00 56.25 306 ALA A O 1
ATOM 2522 N N . THR A 1 307 ? 5.223 2.762 -24.849 1.00 65.25 307 THR A N 1
ATOM 2523 C CA . THR A 1 307 ? 4.117 1.853 -25.139 1.00 65.25 307 THR A CA 1
ATOM 2524 C C . THR A 1 307 ? 4.658 0.571 -25.774 1.00 65.25 307 THR A C 1
ATOM 2526 O O . THR A 1 307 ? 5.668 0.582 -26.478 1.00 65.25 307 THR A O 1
ATOM 2529 N N . LEU A 1 308 ? 3.974 -0.557 -25.566 1.00 62.62 308 LEU A N 1
ATOM 2530 C CA . LEU A 1 308 ? 4.315 -1.834 -26.211 1.00 62.62 308 LEU A CA 1
ATOM 2531 C C . LEU A 1 308 ? 4.534 -1.685 -27.731 1.00 62.62 308 LEU A C 1
ATOM 2533 O O . LEU A 1 308 ? 5.367 -2.383 -28.297 1.00 62.62 308 LEU A O 1
ATOM 2537 N N . LYS A 1 309 ? 3.861 -0.710 -28.361 1.00 71.50 309 LYS A N 1
ATOM 2538 C CA . LYS A 1 309 ? 4.048 -0.332 -29.766 1.00 71.50 309 LYS A CA 1
ATOM 2539 C C . LYS A 1 309 ? 5.426 0.257 -30.074 1.00 71.50 309 LYS A C 1
ATOM 2541 O O . LYS A 1 309 ? 5.991 -0.079 -31.107 1.00 71.50 309 LYS A O 1
ATOM 2546 N N . ASP A 1 310 ? 5.977 1.094 -29.199 1.00 72.06 310 ASP A N 1
ATOM 2547 C CA . ASP A 1 310 ? 7.318 1.670 -29.371 1.00 72.06 310 ASP A CA 1
ATOM 2548 C C . ASP A 1 310 ? 8.389 0.575 -29.263 1.00 72.06 310 ASP A C 1
ATOM 2550 O O . ASP A 1 310 ? 9.353 0.539 -30.030 1.00 72.06 310 ASP A O 1
ATOM 2554 N N . VAL A 1 311 ? 8.172 -0.387 -28.360 1.00 68.88 311 VAL A N 1
ATOM 2555 C CA . VAL A 1 311 ? 9.028 -1.572 -28.214 1.00 68.88 311 VAL A CA 1
ATOM 2556 C C . VAL A 1 311 ? 8.902 -2.508 -29.424 1.00 68.88 311 VAL A C 1
ATOM 2558 O O . VAL A 1 311 ? 9.901 -3.065 -29.881 1.00 68.88 311 VAL A O 1
ATOM 2561 N N . GLU A 1 312 ? 7.699 -2.676 -29.977 1.00 73.31 312 GLU A N 1
ATOM 2562 C CA . GLU A 1 312 ? 7.464 -3.460 -31.196 1.00 73.31 312 GLU A CA 1
ATOM 2563 C C . GLU A 1 312 ? 8.081 -2.815 -32.443 1.00 73.31 312 GLU A C 1
ATOM 2565 O O . GLU A 1 312 ? 8.702 -3.525 -33.236 1.00 73.31 312 GLU A O 1
ATOM 2570 N N . ALA A 1 313 ? 7.983 -1.490 -32.593 1.00 75.44 313 ALA A N 1
ATOM 2571 C CA . ALA A 1 313 ? 8.634 -0.749 -33.674 1.00 75.44 313 ALA A CA 1
ATOM 2572 C C . ALA A 1 313 ? 10.158 -0.921 -33.611 1.00 75.44 313 ALA A C 1
ATOM 2574 O O . ALA A 1 313 ? 10.784 -1.327 -34.589 1.00 75.44 313 ALA A O 1
ATOM 2575 N N . PHE A 1 314 ? 10.743 -0.760 -32.423 1.00 71.50 314 PHE A N 1
ATOM 2576 C CA . PHE A 1 314 ? 12.172 -0.984 -32.218 1.00 71.50 314 PHE A CA 1
ATOM 2577 C C . PHE A 1 314 ? 12.590 -2.439 -32.492 1.00 71.50 314 PHE A C 1
ATOM 2579 O O . PHE A 1 314 ? 13.664 -2.705 -33.035 1.00 71.50 314 PHE A O 1
ATOM 2586 N N . ARG A 1 315 ? 11.732 -3.415 -32.167 1.00 76.62 315 ARG A N 1
ATOM 2587 C CA . ARG A 1 315 ? 11.967 -4.828 -32.494 1.00 76.62 315 ARG A CA 1
ATOM 2588 C C . ARG A 1 315 ? 11.957 -5.073 -34.004 1.00 76.62 315 ARG A C 1
ATOM 2590 O O . ARG A 1 315 ? 12.773 -5.864 -34.477 1.00 76.62 315 ARG A O 1
ATOM 2597 N N . ALA A 1 316 ? 11.064 -4.423 -34.748 1.00 84.19 316 ALA A N 1
ATOM 2598 C CA . ALA A 1 316 ? 11.035 -4.496 -36.207 1.00 84.19 316 ALA A CA 1
ATOM 2599 C C . ALA A 1 316 ? 12.315 -3.902 -36.819 1.00 84.19 316 ALA A C 1
ATOM 2601 O O . ALA A 1 316 ? 12.928 -4.539 -37.679 1.00 84.19 316 ALA A O 1
ATOM 2602 N N . ASP A 1 317 ? 12.782 -2.766 -36.299 1.00 80.56 317 ASP A N 1
ATOM 2603 C CA . ASP A 1 317 ? 14.036 -2.144 -36.730 1.00 80.56 317 ASP A CA 1
ATOM 2604 C C . ASP A 1 317 ? 15.237 -3.061 -36.462 1.00 80.56 317 ASP A C 1
ATOM 2606 O O . ASP A 1 317 ? 16.034 -3.312 -37.368 1.00 80.56 317 ASP A O 1
ATOM 2610 N N . ILE A 1 318 ? 15.327 -3.670 -35.271 1.00 77.00 318 ILE A N 1
ATOM 2611 C CA . ILE A 1 318 ? 16.369 -4.662 -34.949 1.00 77.00 318 ILE A CA 1
ATOM 2612 C C . ILE A 1 318 ? 16.330 -5.854 -35.912 1.00 77.00 318 ILE A C 1
ATOM 2614 O O . ILE A 1 318 ? 17.381 -6.337 -36.337 1.00 77.00 318 ILE A O 1
ATOM 2618 N N . LEU A 1 319 ? 15.140 -6.352 -36.258 1.00 84.50 319 LEU A N 1
ATOM 2619 C CA . LEU A 1 319 ? 15.006 -7.460 -37.206 1.00 84.50 319 LEU A CA 1
ATOM 2620 C C . LEU A 1 319 ? 15.463 -7.060 -38.613 1.00 84.50 319 LEU A C 1
ATOM 2622 O O . LEU A 1 319 ? 16.107 -7.868 -39.282 1.00 84.50 319 LEU A O 1
ATOM 2626 N N . SER A 1 320 ? 15.199 -5.822 -39.039 1.00 85.25 320 SER A N 1
ATOM 2627 C CA . SER A 1 320 ? 15.672 -5.298 -40.326 1.00 85.25 320 SER A CA 1
ATOM 2628 C C . SER A 1 320 ? 17.201 -5.191 -40.377 1.00 85.25 320 SER A C 1
ATOM 2630 O O . SER A 1 320 ? 17.822 -5.662 -41.330 1.00 85.25 320 SER A O 1
ATOM 2632 N N . VAL A 1 321 ? 17.824 -4.682 -39.309 1.00 80.31 321 VAL A N 1
ATOM 2633 C CA . VAL A 1 321 ? 19.284 -4.591 -39.184 1.00 80.31 321 VAL A CA 1
ATOM 2634 C C . VAL A 1 321 ? 19.899 -5.987 -39.153 1.00 80.31 321 VAL A C 1
ATOM 2636 O O . VAL A 1 321 ? 20.915 -6.231 -39.799 1.00 80.31 321 VAL A O 1
ATOM 2639 N N . ARG A 1 322 ? 19.267 -6.944 -38.463 1.00 80.12 322 ARG A N 1
ATOM 2640 C CA . ARG A 1 322 ? 19.717 -8.340 -38.459 1.00 80.12 322 ARG A CA 1
ATOM 2641 C C . ARG A 1 322 ? 19.669 -8.958 -39.855 1.00 80.12 322 ARG A C 1
ATOM 2643 O O . ARG A 1 322 ? 20.633 -9.607 -40.241 1.00 80.12 322 ARG A O 1
ATOM 2650 N N . ALA A 1 323 ? 18.603 -8.718 -40.618 1.00 84.06 323 ALA A N 1
ATOM 2651 C CA . ALA A 1 323 ? 18.503 -9.192 -41.996 1.00 84.06 323 ALA A CA 1
ATOM 2652 C C . ALA A 1 323 ? 19.613 -8.600 -42.885 1.00 84.06 323 ALA A C 1
ATOM 2654 O O . ALA A 1 323 ? 20.256 -9.333 -43.634 1.00 84.06 323 ALA A O 1
ATOM 2655 N N . GLN A 1 324 ? 19.908 -7.304 -42.740 1.00 81.19 324 GLN A N 1
ATOM 2656 C CA . GLN A 1 324 ? 21.023 -6.658 -43.443 1.00 81.19 324 GLN A CA 1
ATOM 2657 C C . GLN A 1 324 ? 22.382 -7.252 -43.047 1.00 81.19 324 GLN A C 1
ATOM 2659 O O . GLN A 1 324 ? 23.224 -7.492 -43.910 1.00 81.19 324 GLN A O 1
ATOM 2664 N N . ILE A 1 325 ? 22.598 -7.530 -41.757 1.00 72.88 325 ILE A N 1
ATOM 2665 C CA . ILE A 1 325 ? 23.814 -8.192 -41.263 1.00 72.88 325 ILE A CA 1
ATOM 2666 C C . ILE A 1 325 ? 23.932 -9.608 -41.835 1.00 72.88 325 ILE A C 1
ATOM 2668 O O . ILE A 1 325 ? 25.020 -9.999 -42.250 1.00 72.88 325 ILE A O 1
ATOM 2672 N N . ASP A 1 326 ? 22.839 -10.369 -41.895 1.00 78.38 326 ASP A N 1
ATOM 2673 C CA . ASP A 1 326 ? 22.836 -11.716 -42.468 1.00 78.38 326 ASP A CA 1
ATOM 2674 C C . ASP A 1 326 ? 23.162 -11.691 -43.970 1.00 78.38 326 ASP A C 1
ATOM 2676 O O . ASP A 1 326 ? 23.900 -12.551 -44.451 1.00 78.38 326 ASP A O 1
ATOM 2680 N N . ASP A 1 327 ? 22.697 -10.685 -44.712 1.00 76.38 327 ASP A N 1
ATOM 2681 C CA . ASP A 1 327 ? 23.056 -10.506 -46.122 1.00 76.38 327 ASP A CA 1
ATOM 2682 C C . ASP A 1 327 ? 24.523 -10.094 -46.304 1.00 76.38 327 ASP A C 1
ATOM 2684 O O . ASP A 1 327 ? 25.219 -10.664 -47.147 1.00 76.38 327 ASP A O 1
ATOM 2688 N N . ILE A 1 328 ? 25.049 -9.201 -45.461 1.00 69.31 328 ILE A N 1
ATOM 2689 C CA . ILE A 1 328 ? 26.485 -8.870 -45.434 1.00 69.31 328 ILE A CA 1
ATOM 2690 C C . ILE A 1 328 ? 27.318 -10.119 -45.105 1.00 69.31 328 ILE A C 1
ATOM 2692 O O . ILE A 1 328 ? 28.321 -10.394 -45.769 1.00 69.31 328 ILE A O 1
ATOM 2696 N N . ASN A 1 329 ? 26.876 -10.927 -44.140 1.00 68.31 329 ASN A N 1
ATOM 2697 C CA . ASN A 1 329 ? 27.527 -12.174 -43.740 1.00 68.31 329 ASN A CA 1
ATOM 2698 C C . ASN A 1 329 ? 27.443 -13.278 -44.801 1.00 68.31 329 ASN A C 1
ATOM 2700 O O . ASN A 1 329 ? 28.256 -14.195 -44.762 1.00 68.31 329 ASN A O 1
ATOM 2704 N N . LYS A 1 330 ? 26.519 -13.222 -45.768 1.00 76.38 330 LYS A N 1
ATOM 2705 C CA . LYS A 1 330 ? 26.540 -14.118 -46.943 1.00 76.38 330 LYS A CA 1
ATOM 2706 C C . LYS A 1 330 ? 27.593 -13.694 -47.967 1.00 76.38 330 LYS A C 1
ATOM 2708 O O . LYS A 1 330 ? 28.166 -14.545 -48.646 1.00 76.38 330 LYS A O 1
ATOM 2713 N N . VAL A 1 331 ? 27.861 -12.394 -48.077 1.00 65.06 331 VAL A N 1
ATOM 2714 C CA . VAL A 1 331 ? 28.833 -11.839 -49.033 1.00 65.06 331 VAL A CA 1
ATOM 2715 C C . VAL A 1 331 ? 30.265 -11.897 -48.480 1.00 65.06 331 VAL A C 1
ATOM 2717 O O . VAL A 1 331 ? 31.211 -12.120 -49.238 1.00 65.06 331 VAL A O 1
ATOM 2720 N N . LEU A 1 332 ? 30.438 -11.790 -47.159 1.00 54.25 332 LEU A N 1
ATOM 2721 C CA . LEU A 1 332 ? 31.736 -11.854 -46.474 1.00 54.25 332 LEU A CA 1
ATOM 2722 C C . LEU A 1 332 ? 32.549 -13.135 -46.760 1.00 54.25 332 LEU A C 1
ATOM 2724 O O . LEU A 1 332 ? 33.707 -12.999 -47.139 1.00 54.25 332 LEU A O 1
ATOM 2728 N N . PRO A 1 333 ? 31.996 -14.363 -46.696 1.00 55.56 333 PRO A N 1
ATOM 2729 C CA . PRO A 1 333 ? 32.722 -15.593 -47.016 1.00 55.56 333 PRO A CA 1
ATOM 2730 C C . PRO A 1 333 ? 33.197 -15.646 -48.470 1.00 55.56 333 PRO A C 1
ATOM 2732 O O . PRO A 1 333 ? 34.241 -16.223 -48.760 1.00 55.56 333 PRO A O 1
ATOM 2735 N N . ILE A 1 334 ? 32.455 -15.027 -49.394 1.00 56.66 334 ILE A N 1
ATOM 2736 C CA . ILE A 1 334 ? 32.835 -14.941 -50.810 1.00 56.66 334 ILE A CA 1
ATOM 2737 C C . ILE A 1 334 ? 34.021 -13.980 -50.977 1.00 56.66 334 ILE A C 1
ATOM 2739 O O . ILE A 1 334 ? 34.906 -14.241 -51.794 1.00 56.66 334 ILE A O 1
ATOM 2743 N N . ALA A 1 335 ? 34.067 -12.914 -50.174 1.00 53.75 335 ALA A N 1
ATOM 2744 C CA . ALA A 1 335 ? 35.181 -11.975 -50.126 1.00 53.75 335 ALA A CA 1
ATOM 2745 C C . ALA A 1 335 ? 36.405 -12.543 -49.379 1.00 53.75 335 ALA A C 1
ATOM 2747 O O . ALA A 1 335 ? 37.524 -12.357 -49.839 1.00 53.75 335 ALA A O 1
ATOM 2748 N N . GLU A 1 336 ? 36.230 -13.273 -48.275 1.00 52.34 336 GLU A N 1
ATOM 2749 C CA . GLU A 1 336 ? 37.332 -13.821 -47.470 1.00 52.34 336 GLU A CA 1
ATOM 2750 C C . GLU A 1 336 ? 37.958 -15.085 -48.079 1.00 52.34 336 GLU A C 1
ATOM 2752 O O . GLU A 1 336 ? 39.180 -15.228 -48.064 1.00 52.34 336 GLU A O 1
ATOM 2757 N N . ALA A 1 337 ? 37.167 -15.985 -48.677 1.00 56.03 337 ALA A N 1
ATOM 2758 C CA . ALA A 1 337 ? 37.670 -17.252 -49.223 1.00 56.03 337 ALA A CA 1
ATOM 2759 C C . ALA A 1 337 ? 38.377 -17.118 -50.586 1.00 56.03 337 ALA A C 1
ATOM 2761 O O . ALA A 1 337 ? 38.898 -18.106 -51.106 1.00 56.03 337 ALA A O 1
ATOM 2762 N N . LYS A 1 338 ? 38.385 -15.923 -51.192 1.00 57.00 338 LYS A N 1
ATOM 2763 C CA . LYS A 1 338 ? 38.906 -15.703 -52.551 1.00 57.00 338 LYS A CA 1
ATOM 2764 C C . LYS A 1 338 ? 39.874 -14.533 -52.684 1.00 57.00 338 LYS A C 1
ATOM 2766 O O . LYS A 1 338 ? 40.213 -14.196 -53.814 1.00 57.00 338 LYS A O 1
ATOM 2771 N N . ILE A 1 339 ? 40.355 -13.929 -51.593 1.00 68.19 339 ILE A N 1
ATOM 2772 C CA . ILE A 1 339 ? 41.508 -13.021 -51.695 1.00 68.19 339 ILE A CA 1
ATOM 2773 C C . ILE A 1 339 ? 42.716 -13.893 -52.061 1.00 68.19 339 ILE A C 1
ATOM 2775 O O . ILE A 1 339 ? 43.121 -14.720 -51.240 1.00 68.19 339 ILE A O 1
ATOM 2779 N N . PRO A 1 340 ? 43.292 -13.760 -53.271 1.00 78.00 340 PRO A N 1
ATOM 2780 C CA . PRO A 1 340 ? 44.435 -14.566 -53.665 1.00 78.00 340 PRO A CA 1
ATOM 2781 C C . PRO A 1 340 ? 45.574 -14.373 -52.665 1.00 78.00 340 PRO A C 1
ATOM 2783 O O . PRO A 1 340 ? 45.790 -13.263 -52.169 1.00 78.00 340 PRO A O 1
ATOM 2786 N N . GLU A 1 341 ? 46.333 -15.434 -52.381 1.00 79.81 341 GLU A N 1
ATOM 2787 C CA . GLU A 1 341 ? 47.481 -15.351 -51.467 1.00 79.81 341 GLU A CA 1
ATOM 2788 C C . GLU A 1 341 ? 48.460 -14.232 -51.857 1.00 79.81 341 GLU A C 1
ATOM 2790 O O . GLU A 1 341 ? 49.129 -13.679 -50.988 1.00 79.81 341 GLU A O 1
ATOM 2795 N N . THR A 1 342 ? 48.512 -13.856 -53.140 1.00 83.62 342 THR A N 1
ATOM 2796 C CA . THR A 1 342 ? 49.285 -12.712 -53.641 1.00 83.62 342 THR A CA 1
ATOM 2797 C C . THR A 1 342 ? 48.853 -11.396 -52.998 1.00 83.62 342 THR A C 1
ATOM 2799 O O . THR A 1 342 ? 49.700 -10.670 -52.488 1.00 83.62 342 THR A O 1
ATOM 2802 N N . ILE A 1 343 ? 47.551 -11.109 -52.921 1.00 84.25 343 ILE A N 1
ATOM 2803 C CA . ILE A 1 343 ? 47.035 -9.895 -52.270 1.00 84.25 343 ILE A CA 1
ATOM 2804 C C . ILE A 1 343 ? 47.280 -9.936 -50.763 1.00 84.25 343 ILE A C 1
ATOM 2806 O O . ILE A 1 343 ? 47.604 -8.906 -50.170 1.00 84.25 343 ILE A O 1
ATOM 2810 N N . LYS A 1 344 ? 47.159 -11.111 -50.136 1.00 86.38 344 LYS A N 1
ATOM 2811 C CA . LYS A 1 344 ? 47.442 -11.259 -48.704 1.00 86.38 344 LYS A CA 1
ATOM 2812 C C . LYS A 1 344 ? 48.912 -10.957 -48.391 1.00 86.38 344 LYS A C 1
ATOM 2814 O O . LYS A 1 344 ? 49.174 -10.125 -47.528 1.00 86.38 344 LYS A O 1
ATOM 2819 N N . ARG A 1 345 ? 49.848 -11.536 -49.151 1.00 89.38 345 ARG A N 1
ATOM 2820 C CA . ARG A 1 345 ? 51.292 -11.274 -49.007 1.00 89.38 345 ARG A CA 1
ATOM 2821 C C . ARG A 1 345 ? 51.634 -9.808 -49.258 1.00 89.38 345 ARG A C 1
ATOM 2823 O O . ARG A 1 345 ? 52.350 -9.213 -48.467 1.00 89.38 345 ARG A O 1
ATOM 2830 N N . LEU A 1 346 ? 51.064 -9.192 -50.296 1.00 90.75 346 LEU A N 1
ATOM 2831 C CA . LEU A 1 346 ? 51.286 -7.769 -50.579 1.00 90.75 346 LEU A CA 1
ATOM 2832 C C . LEU A 1 346 ? 50.738 -6.852 -49.471 1.00 90.75 346 LEU A C 1
ATOM 2834 O O . LEU A 1 346 ? 51.328 -5.811 -49.190 1.00 90.75 346 LEU A O 1
ATOM 2838 N N . ARG A 1 347 ? 49.629 -7.220 -48.813 1.00 88.44 347 ARG A N 1
ATOM 2839 C CA . ARG A 1 347 ? 49.121 -6.489 -47.637 1.00 88.44 347 ARG A CA 1
ATOM 2840 C C . ARG A 1 347 ? 50.049 -6.626 -46.431 1.00 88.44 347 ARG A C 1
ATOM 2842 O O . ARG A 1 347 ? 50.320 -5.618 -45.788 1.00 88.44 347 ARG A O 1
ATOM 2849 N N . GLU A 1 348 ? 50.550 -7.829 -46.163 1.00 92.69 348 GLU A N 1
ATOM 2850 C CA . GLU A 1 348 ? 51.536 -8.075 -45.101 1.00 92.69 348 GLU A CA 1
ATOM 2851 C C . GLU A 1 348 ? 52.831 -7.278 -45.364 1.00 92.69 348 GLU A C 1
ATOM 2853 O O . GLU A 1 348 ? 53.271 -6.524 -44.500 1.00 92.69 348 GLU A O 1
ATOM 2858 N N . GLU A 1 349 ? 53.367 -7.311 -46.590 1.00 93.62 349 GLU A N 1
ATOM 2859 C CA . GLU A 1 349 ? 54.553 -6.530 -46.979 1.00 93.62 349 GLU A CA 1
ATOM 2860 C C . GLU A 1 349 ? 54.329 -5.014 -46.864 1.00 93.62 349 GLU A C 1
ATOM 2862 O O . GLU A 1 349 ? 55.218 -4.275 -46.431 1.00 93.62 349 GLU A O 1
ATOM 2867 N N . ARG A 1 350 ? 53.138 -4.523 -47.231 1.00 94.69 350 ARG A N 1
ATOM 2868 C CA . ARG A 1 350 ? 52.759 -3.114 -47.042 1.00 94.69 350 ARG A CA 1
ATOM 2869 C C . ARG A 1 350 ? 52.797 -2.739 -45.561 1.00 94.69 350 ARG A C 1
ATOM 2871 O O . ARG A 1 350 ? 53.332 -1.684 -45.213 1.00 94.69 350 ARG A O 1
ATOM 2878 N N . ASP A 1 351 ? 52.219 -3.578 -44.706 1.00 94.44 351 ASP A N 1
ATOM 2879 C CA . ASP A 1 351 ? 52.138 -3.329 -43.268 1.00 94.44 351 ASP A CA 1
ATOM 2880 C C . ASP A 1 351 ? 53.527 -3.369 -42.613 1.00 94.44 351 ASP A C 1
ATOM 2882 O O . ASP A 1 351 ? 53.838 -2.493 -41.802 1.00 94.44 351 ASP A O 1
ATOM 2886 N N . ASP A 1 352 ? 54.410 -4.268 -43.055 1.00 96.25 352 ASP A N 1
ATOM 2887 C CA . ASP A 1 352 ? 55.817 -4.312 -42.641 1.00 96.25 352 ASP A CA 1
ATOM 2888 C C . ASP A 1 352 ? 56.583 -3.041 -43.045 1.00 96.25 352 ASP A C 1
ATOM 2890 O O . ASP A 1 352 ? 57.338 -2.473 -42.248 1.00 96.25 352 ASP A O 1
ATOM 2894 N N . VAL A 1 353 ? 56.375 -2.536 -44.268 1.00 94.62 353 VAL A N 1
ATOM 2895 C CA . VAL A 1 353 ? 56.997 -1.282 -44.733 1.00 94.62 353 VAL A CA 1
ATOM 2896 C C . VAL A 1 353 ? 56.466 -0.075 -43.952 1.00 94.62 353 VAL A C 1
ATOM 2898 O O . VAL A 1 353 ? 57.238 0.831 -43.619 1.00 94.62 353 VAL A O 1
ATOM 2901 N N . LEU A 1 354 ? 55.175 -0.053 -43.612 1.00 94.12 354 LEU A N 1
ATOM 2902 C CA . LEU A 1 354 ? 54.589 0.982 -42.756 1.00 94.12 354 LEU A CA 1
ATOM 2903 C C . LEU A 1 354 ? 55.139 0.919 -41.327 1.00 94.12 354 LEU A C 1
ATOM 2905 O O . LEU A 1 354 ? 55.416 1.964 -40.731 1.00 94.12 354 LEU A O 1
ATOM 2909 N N . LEU A 1 355 ? 55.329 -0.283 -40.783 1.00 95.12 355 LEU A N 1
ATOM 2910 C CA . LEU A 1 355 ? 55.941 -0.478 -39.473 1.00 95.12 355 LEU A CA 1
ATOM 2911 C C . LEU A 1 355 ? 57.396 0.011 -39.468 1.00 95.12 355 LEU A C 1
ATOM 2913 O O . LEU A 1 355 ? 57.790 0.727 -38.547 1.00 95.12 355 LEU A O 1
ATOM 2917 N N . LEU A 1 356 ? 58.157 -0.277 -40.529 1.00 96.12 356 LEU A N 1
ATOM 2918 C CA . LEU A 1 356 ? 59.516 0.236 -40.723 1.00 96.12 356 LEU A CA 1
ATOM 2919 C C . LEU A 1 356 ? 59.548 1.771 -40.818 1.00 96.12 356 LEU A C 1
ATOM 2921 O O . LEU A 1 356 ? 60.431 2.415 -40.257 1.00 96.12 356 LEU A O 1
ATOM 2925 N N . LEU A 1 357 ? 58.589 2.390 -41.510 1.00 95.44 357 LEU A N 1
ATOM 2926 C CA . LEU A 1 357 ? 58.493 3.853 -41.577 1.00 95.44 357 LEU A CA 1
ATOM 2927 C C . LEU A 1 357 ? 58.241 4.470 -40.196 1.00 95.44 357 LEU A C 1
ATOM 2929 O O . LEU A 1 357 ? 58.881 5.467 -39.852 1.00 95.44 357 LEU A O 1
ATOM 2933 N N . LYS A 1 358 ? 57.360 3.856 -39.395 1.00 96.81 358 LYS A N 1
ATOM 2934 C CA . LYS A 1 358 ? 57.113 4.266 -38.005 1.00 96.81 358 LYS A CA 1
ATOM 2935 C C . LYS A 1 358 ? 58.359 4.083 -37.138 1.00 96.81 358 LYS A C 1
ATOM 2937 O O . LYS A 1 358 ? 58.699 4.991 -36.382 1.00 96.81 358 LYS A O 1
ATOM 2942 N N . SER A 1 359 ? 59.074 2.962 -37.265 1.00 96.44 359 SER A N 1
ATOM 2943 C CA . SER A 1 359 ? 60.293 2.723 -36.482 1.00 96.44 359 SER A CA 1
ATOM 2944 C C . SER A 1 359 ? 61.391 3.734 -36.828 1.00 96.44 359 SER A C 1
ATOM 2946 O O . SER A 1 359 ? 61.973 4.330 -35.923 1.00 96.44 359 SER A O 1
ATOM 2948 N N . LEU A 1 360 ? 61.600 4.035 -38.113 1.00 95.94 360 LEU A N 1
ATOM 2949 C CA . LEU A 1 360 ? 62.541 5.070 -38.558 1.00 95.94 360 LEU A CA 1
ATOM 2950 C C . LEU A 1 360 ? 62.185 6.458 -38.007 1.00 95.94 360 LEU A C 1
ATOM 2952 O O . LEU A 1 360 ? 63.071 7.232 -37.651 1.00 95.94 360 LEU A O 1
ATOM 2956 N N . GLU A 1 361 ? 60.897 6.795 -37.922 1.00 95.50 361 GLU A N 1
ATOM 2957 C CA . GLU A 1 361 ? 60.453 8.064 -37.339 1.00 95.50 361 GLU A CA 1
ATOM 2958 C C . GLU A 1 361 ? 60.739 8.131 -35.834 1.00 95.50 361 GLU A C 1
ATOM 2960 O O . GLU A 1 361 ? 61.264 9.139 -35.357 1.00 95.50 361 GLU A O 1
ATOM 2965 N N . THR A 1 362 ? 60.505 7.039 -35.102 1.00 95.56 362 THR A N 1
ATOM 2966 C CA . THR A 1 362 ? 60.866 6.964 -33.677 1.00 95.56 362 THR A CA 1
ATOM 2967 C C . THR A 1 362 ? 62.379 7.029 -33.450 1.00 95.56 362 THR A C 1
ATOM 2969 O O . THR A 1 362 ? 62.832 7.711 -32.534 1.00 95.56 362 THR A O 1
ATOM 2972 N N . GLU A 1 363 ? 63.192 6.391 -34.295 1.00 96.06 363 GLU A N 1
ATOM 2973 C CA . GLU A 1 363 ? 64.655 6.448 -34.191 1.00 96.06 363 GLU A CA 1
ATOM 2974 C C . GLU A 1 363 ? 65.205 7.852 -34.460 1.00 96.06 363 GLU A C 1
ATOM 2976 O O . GLU A 1 363 ? 66.151 8.272 -33.787 1.00 96.06 363 GLU A O 1
ATOM 2981 N N . LEU A 1 364 ? 64.599 8.598 -35.392 1.00 96.12 364 LEU A N 1
ATOM 2982 C CA . LEU A 1 364 ? 64.938 10.001 -35.634 1.00 96.12 364 LEU A CA 1
ATOM 2983 C C . LEU A 1 364 ? 64.583 10.872 -34.422 1.00 96.12 364 LEU A C 1
ATOM 2985 O O . LEU A 1 364 ? 65.401 11.691 -34.006 1.00 96.12 364 LEU A O 1
ATOM 2989 N N . GLN A 1 365 ? 63.395 10.684 -33.835 1.00 95.12 365 GLN A N 1
ATOM 2990 C CA . GLN A 1 365 ? 62.969 11.408 -32.628 1.00 95.12 365 GLN A CA 1
ATOM 2991 C C . GLN A 1 365 ? 63.888 11.130 -31.431 1.00 95.12 365 GLN A C 1
ATOM 2993 O O . GLN A 1 365 ? 64.181 12.033 -30.652 1.00 95.12 365 GLN A O 1
ATOM 2998 N N . LEU A 1 366 ? 64.385 9.897 -31.313 1.00 95.88 366 LEU A N 1
ATOM 2999 C CA . LEU A 1 366 ? 65.353 9.496 -30.289 1.00 95.88 366 LEU A CA 1
ATOM 3000 C C . LEU A 1 366 ? 66.796 9.932 -30.606 1.00 95.88 366 LEU A C 1
ATOM 3002 O O . LEU A 1 366 ? 67.693 9.660 -29.810 1.00 95.88 366 LEU A O 1
ATOM 3006 N N . GLY A 1 367 ? 67.044 10.565 -31.759 1.00 95.44 367 GLY A N 1
ATOM 3007 C CA . GLY A 1 367 ? 68.376 10.997 -32.192 1.00 95.44 367 GLY A CA 1
ATOM 3008 C C . GLY A 1 367 ? 69.341 9.849 -32.514 1.00 95.44 367 GLY A C 1
ATOM 3009 O O . GLY A 1 367 ? 70.550 10.067 -32.559 1.00 95.44 367 GLY A O 1
ATOM 3010 N N . LYS A 1 368 ? 68.833 8.627 -32.721 1.00 96.25 368 LYS A N 1
ATOM 3011 C CA . LYS A 1 368 ? 69.646 7.426 -32.993 1.00 96.25 368 LYS A CA 1
ATOM 3012 C C . LYS A 1 368 ? 70.150 7.357 -34.432 1.00 96.25 368 LYS A C 1
ATOM 3014 O O . LYS A 1 368 ? 71.151 6.698 -34.694 1.00 96.25 368 LYS A O 1
ATOM 3019 N N . ILE A 1 369 ? 69.464 8.032 -35.350 1.00 95.06 369 ILE A N 1
ATOM 3020 C CA . ILE A 1 369 ? 69.821 8.102 -36.768 1.00 95.06 369 ILE A CA 1
ATOM 3021 C C . ILE A 1 369 ? 69.980 9.555 -37.202 1.00 95.06 369 ILE A C 1
ATOM 3023 O O . ILE A 1 369 ? 69.302 10.454 -36.700 1.00 95.06 369 ILE A O 1
ATOM 3027 N N . SER A 1 370 ? 70.881 9.796 -38.154 1.00 96.44 370 SER A N 1
ATOM 3028 C CA . SER A 1 370 ? 71.063 11.132 -38.711 1.00 96.44 370 SER A CA 1
ATOM 3029 C C . SER A 1 370 ? 69.879 11.513 -39.608 1.00 96.44 370 SER A C 1
ATOM 3031 O O . SER A 1 370 ? 69.253 10.665 -40.251 1.00 96.44 370 SER A O 1
ATOM 3033 N N . LEU A 1 371 ? 69.585 12.813 -39.709 1.00 94.88 371 LEU A N 1
ATOM 3034 C CA . LEU A 1 371 ? 68.519 13.314 -40.585 1.00 94.88 371 LEU A CA 1
ATOM 3035 C C . LEU A 1 371 ? 68.755 12.946 -42.064 1.00 94.88 371 LEU A C 1
ATOM 3037 O O . LEU A 1 371 ? 67.797 12.775 -42.820 1.00 94.88 371 LEU A O 1
ATOM 3041 N N . GLY A 1 372 ? 70.021 12.838 -42.483 1.00 95.69 372 GLY A N 1
ATOM 3042 C CA . GLY A 1 372 ? 70.397 12.426 -43.837 1.00 95.69 372 GLY A CA 1
ATOM 3043 C C . GLY A 1 372 ? 70.056 10.961 -44.100 1.00 95.69 372 GLY A C 1
ATOM 3044 O O . GLY A 1 372 ? 69.366 10.660 -45.076 1.00 95.69 372 GLY A O 1
ATOM 3045 N N . ASP A 1 373 ? 70.453 10.074 -43.187 1.00 95.00 373 ASP A N 1
ATOM 3046 C CA . ASP A 1 373 ? 70.192 8.635 -43.295 1.00 95.00 373 ASP A CA 1
ATOM 3047 C C . ASP A 1 373 ? 68.694 8.331 -43.215 1.00 95.00 373 ASP A C 1
ATOM 3049 O O . ASP A 1 373 ? 68.179 7.550 -44.018 1.00 95.00 373 ASP A O 1
ATOM 3053 N N . TYR A 1 374 ? 67.964 9.031 -42.338 1.00 96.50 374 TYR A N 1
ATOM 3054 C CA . TYR A 1 374 ? 66.504 8.952 -42.264 1.00 96.50 374 TYR A CA 1
ATOM 3055 C C . TYR A 1 374 ? 65.843 9.303 -43.599 1.00 96.50 374 TYR A C 1
ATOM 3057 O O . TYR A 1 374 ? 64.982 8.564 -44.073 1.00 96.50 374 TYR A O 1
ATOM 3065 N N . LYS A 1 375 ? 66.243 10.411 -44.241 1.00 96.12 375 LYS A N 1
ATOM 3066 C CA . LYS A 1 375 ? 65.654 10.834 -45.523 1.00 96.12 375 LYS A CA 1
ATOM 3067 C C . LYS A 1 375 ? 65.891 9.804 -46.628 1.00 96.12 375 LYS A C 1
ATOM 3069 O O . LYS A 1 375 ? 64.978 9.553 -47.412 1.00 96.12 375 LYS A O 1
ATOM 3074 N N . ILE A 1 376 ? 67.079 9.198 -46.672 1.00 96.81 376 ILE A N 1
ATOM 3075 C CA . ILE A 1 376 ? 67.431 8.162 -47.656 1.00 96.81 376 ILE A CA 1
ATOM 3076 C C . ILE A 1 376 ? 66.669 6.854 -47.380 1.00 96.81 376 ILE A C 1
ATOM 3078 O O . ILE A 1 376 ? 66.181 6.217 -48.313 1.00 96.81 376 ILE A O 1
ATOM 3082 N N . ALA A 1 377 ? 66.543 6.441 -46.117 1.00 95.25 377 ALA A N 1
ATOM 3083 C CA . ALA A 1 377 ? 65.799 5.238 -45.741 1.00 95.25 377 ALA A CA 1
ATOM 3084 C C . ALA A 1 377 ? 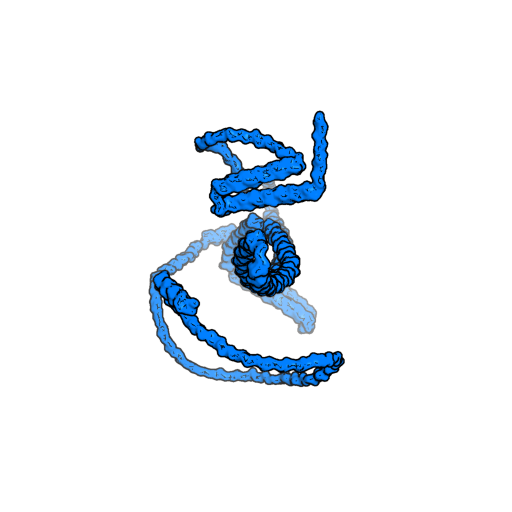64.287 5.407 -45.973 1.00 95.25 377 ALA A C 1
ATOM 3086 O O . ALA A 1 377 ? 63.647 4.530 -46.557 1.00 95.25 377 ALA A O 1
ATOM 3087 N N . LYS A 1 378 ? 63.734 6.570 -45.607 1.00 96.56 378 LYS A N 1
ATOM 3088 C CA . LYS A 1 378 ? 62.329 6.930 -45.830 1.00 96.56 378 LYS A CA 1
ATOM 3089 C C . LYS A 1 378 ? 61.981 6.972 -47.312 1.00 96.56 378 LYS A C 1
ATOM 3091 O O . LYS A 1 378 ? 60.951 6.425 -47.693 1.00 96.56 378 LYS A O 1
ATOM 3096 N N . SER A 1 379 ? 62.816 7.581 -48.158 1.00 96.31 379 SER A N 1
ATOM 3097 C CA . SER A 1 379 ? 62.543 7.636 -49.600 1.00 96.31 379 SER A CA 1
ATOM 3098 C C . SER A 1 379 ? 62.528 6.242 -50.232 1.00 96.31 379 SER A C 1
ATOM 3100 O O . SER A 1 379 ? 61.609 5.938 -50.988 1.00 96.31 379 SER A O 1
ATOM 3102 N N . LYS A 1 380 ? 63.464 5.360 -49.853 1.00 96.31 380 LYS A N 1
ATOM 3103 C CA . LYS A 1 380 ? 63.486 3.957 -50.301 1.00 96.31 380 LYS A CA 1
ATOM 3104 C C . LYS A 1 380 ? 62.273 3.160 -49.817 1.00 96.31 380 LYS A C 1
ATOM 3106 O O . LYS A 1 380 ? 61.721 2.377 -50.585 1.00 96.31 380 LYS A O 1
ATOM 3111 N N . ALA A 1 381 ? 61.857 3.339 -48.563 1.00 94.69 381 ALA A N 1
ATOM 3112 C CA . ALA A 1 381 ? 60.675 2.675 -48.014 1.00 94.69 381 ALA A CA 1
ATOM 3113 C C . ALA A 1 381 ? 59.385 3.151 -48.704 1.00 94.69 381 ALA A C 1
ATOM 3115 O O . ALA A 1 381 ? 58.557 2.328 -49.077 1.00 94.69 381 ALA A O 1
ATOM 3116 N N . LEU A 1 382 ? 59.253 4.455 -48.970 1.00 94.25 382 LEU A N 1
ATOM 3117 C CA . LEU A 1 382 ? 58.122 5.008 -49.723 1.00 94.25 382 LEU A CA 1
ATOM 3118 C C . LEU A 1 382 ? 58.096 4.535 -51.182 1.00 94.25 382 LEU A C 1
ATOM 3120 O O . LEU A 1 382 ? 57.023 4.287 -51.722 1.00 94.25 382 LEU A O 1
ATOM 3124 N N . GLU A 1 383 ? 59.254 4.380 -51.827 1.00 95.75 383 GLU A N 1
ATOM 3125 C CA . GLU A 1 383 ? 59.320 3.827 -53.184 1.00 95.75 383 GLU A CA 1
ATOM 3126 C C . GLU A 1 383 ? 58.882 2.355 -53.218 1.00 95.75 383 GLU A C 1
ATOM 3128 O O . GLU A 1 383 ? 58.156 1.947 -54.123 1.00 95.75 383 GLU A O 1
ATOM 3133 N N . LYS A 1 384 ? 59.279 1.558 -52.216 1.00 95.44 384 LYS A N 1
ATOM 3134 C CA . LYS A 1 384 ? 58.786 0.182 -52.056 1.00 95.44 384 LYS A CA 1
ATOM 3135 C C . LYS A 1 384 ? 57.281 0.147 -51.809 1.00 95.44 384 LYS A C 1
ATOM 3137 O O . LYS A 1 384 ? 56.604 -0.659 -52.434 1.00 95.44 384 LYS A O 1
ATOM 3142 N N . LEU A 1 385 ? 56.767 1.039 -50.961 1.00 94.50 385 LEU A N 1
ATOM 3143 C CA . LEU A 1 385 ? 55.337 1.139 -50.677 1.00 94.50 385 LEU A CA 1
ATOM 3144 C C . LEU A 1 385 ? 54.537 1.421 -51.955 1.00 94.50 385 LEU A C 1
ATOM 3146 O O . LEU A 1 385 ? 53.578 0.712 -52.227 1.00 94.50 385 LEU A O 1
ATOM 3150 N N . ARG A 1 386 ? 54.998 2.362 -52.793 1.00 94.69 386 ARG A N 1
ATOM 3151 C CA . ARG A 1 386 ? 54.374 2.637 -54.099 1.00 94.69 386 ARG A CA 1
ATOM 3152 C C . ARG A 1 386 ? 54.363 1.416 -55.015 1.00 94.69 386 ARG A C 1
ATOM 3154 O O . ARG A 1 386 ? 53.338 1.123 -55.608 1.00 94.69 386 ARG A O 1
ATOM 3161 N N . LYS A 1 387 ? 55.469 0.667 -55.094 1.00 95.50 387 LYS A N 1
ATOM 3162 C CA . LYS A 1 387 ? 55.531 -0.565 -55.905 1.00 95.50 387 LYS A CA 1
ATOM 3163 C C . LYS A 1 387 ? 54.544 -1.629 -55.417 1.00 95.50 387 LYS A C 1
ATOM 3165 O O . LYS A 1 387 ? 53.918 -2.283 -56.243 1.00 95.50 387 LYS A O 1
ATOM 3170 N N . ILE A 1 388 ? 54.393 -1.784 -54.100 1.00 92.69 388 ILE A N 1
ATOM 3171 C CA . ILE A 1 388 ? 53.419 -2.708 -53.497 1.00 92.69 388 ILE A CA 1
ATOM 3172 C C . ILE A 1 388 ? 51.985 -2.235 -53.776 1.00 92.69 388 ILE A C 1
ATOM 3174 O O . ILE A 1 388 ? 51.125 -3.049 -54.103 1.00 92.69 388 ILE A O 1
ATOM 3178 N N . GLU A 1 389 ? 51.720 -0.931 -53.685 1.00 91.56 389 GLU A N 1
ATOM 3179 C CA . GLU A 1 389 ? 50.416 -0.338 -54.011 1.00 91.56 389 GLU A CA 1
ATOM 3180 C C . GLU A 1 389 ? 50.054 -0.536 -55.488 1.00 91.56 389 GLU A C 1
ATOM 3182 O O . GLU A 1 389 ? 48.944 -0.976 -55.782 1.00 91.56 389 GLU A O 1
ATOM 3187 N N . ASP A 1 390 ? 50.993 -0.303 -56.406 1.00 94.31 390 ASP A N 1
ATOM 3188 C CA . ASP A 1 390 ? 50.797 -0.536 -57.841 1.00 94.31 390 ASP A CA 1
ATOM 3189 C C . ASP A 1 390 ? 50.501 -2.020 -58.125 1.00 94.31 390 ASP A C 1
ATOM 3191 O O . ASP A 1 390 ? 49.556 -2.340 -58.849 1.00 94.31 390 ASP A O 1
ATOM 3195 N N . GLN A 1 391 ? 51.241 -2.939 -57.493 1.00 93.25 391 GLN A N 1
ATOM 3196 C CA . GLN A 1 391 ? 51.007 -4.385 -57.605 1.00 93.25 391 GLN A CA 1
ATOM 3197 C C . GLN A 1 391 ? 49.654 -4.807 -57.027 1.00 93.25 391 GLN A C 1
ATOM 3199 O O . GLN A 1 391 ? 48.957 -5.623 -57.630 1.00 93.25 391 GLN A O 1
ATOM 3204 N N . LEU A 1 392 ? 49.248 -4.237 -55.889 1.00 89.50 392 LEU A N 1
ATOM 3205 C CA . LEU A 1 392 ? 47.918 -4.457 -55.327 1.00 89.50 392 LEU A CA 1
ATOM 3206 C C . LEU A 1 392 ? 46.841 -3.990 -56.306 1.00 89.50 392 LEU A C 1
ATOM 3208 O O . LEU A 1 392 ? 45.892 -4.730 -56.546 1.00 89.50 392 LEU A O 1
ATOM 3212 N N . ILE A 1 393 ? 46.984 -2.802 -56.898 1.00 89.62 393 ILE A N 1
ATOM 3213 C CA . ILE A 1 393 ? 46.027 -2.269 -57.878 1.00 89.62 393 ILE A CA 1
ATOM 3214 C C . ILE A 1 393 ? 45.945 -3.176 -59.112 1.00 89.62 393 ILE A C 1
ATOM 3216 O O . ILE A 1 393 ? 44.847 -3.432 -59.607 1.00 89.62 393 ILE A O 1
ATOM 3220 N N . GLU A 1 394 ? 47.072 -3.681 -59.617 1.00 91.62 394 GLU A N 1
ATOM 3221 C CA . GLU A 1 394 ? 47.088 -4.614 -60.748 1.00 91.62 394 GLU A CA 1
ATOM 3222 C C . GLU A 1 394 ? 46.402 -5.947 -60.424 1.00 91.62 394 GLU A C 1
ATOM 3224 O O . GLU A 1 394 ? 45.601 -6.432 -61.227 1.00 91.62 394 GLU A O 1
ATOM 3229 N N . GLU A 1 395 ? 46.667 -6.523 -59.250 1.00 87.00 395 GLU A N 1
ATOM 3230 C CA . GLU A 1 395 ? 46.037 -7.769 -58.800 1.00 87.00 395 GLU A CA 1
ATOM 3231 C C . GLU A 1 395 ? 44.532 -7.582 -58.546 1.00 87.00 395 GLU A C 1
ATOM 3233 O O . GLU A 1 395 ? 43.733 -8.418 -58.967 1.00 87.00 395 GLU A O 1
ATOM 3238 N N . TRP A 1 396 ? 44.110 -6.452 -57.968 1.00 84.69 396 TRP A N 1
ATOM 3239 C CA . TRP A 1 396 ? 42.689 -6.116 -57.818 1.00 84.69 396 TRP A CA 1
ATOM 3240 C C . TRP A 1 396 ? 41.990 -5.950 -59.168 1.00 84.69 396 TRP A C 1
ATOM 3242 O O . TRP A 1 396 ? 40.923 -6.525 -59.364 1.00 84.69 396 TRP A O 1
ATOM 3252 N N . LYS A 1 397 ? 42.615 -5.272 -60.139 1.00 87.50 397 LYS A N 1
ATOM 3253 C CA . LYS A 1 397 ? 42.085 -5.165 -61.511 1.00 87.50 397 LYS A CA 1
ATOM 3254 C C . LYS A 1 397 ? 41.991 -6.519 -62.216 1.00 87.50 397 LYS A C 1
ATOM 3256 O O . LYS A 1 397 ? 41.121 -6.706 -63.065 1.00 87.50 397 LYS A O 1
ATOM 3261 N N . ARG A 1 398 ? 42.885 -7.469 -61.916 1.00 86.06 398 ARG A N 1
ATOM 3262 C CA . ARG A 1 398 ? 42.790 -8.847 -62.433 1.00 86.06 398 ARG A CA 1
ATOM 3263 C C . ARG A 1 398 ? 41.588 -9.578 -61.846 1.00 86.06 398 ARG A C 1
ATOM 3265 O O . ARG A 1 398 ? 40.889 -10.252 -62.598 1.00 86.06 398 ARG A O 1
ATOM 3272 N N . ILE A 1 399 ? 41.335 -9.424 -60.547 1.00 81.31 399 ILE A N 1
ATOM 3273 C CA . ILE A 1 399 ? 40.159 -10.004 -59.881 1.00 81.31 399 ILE A CA 1
ATOM 3274 C C . ILE A 1 399 ? 38.875 -9.376 -60.414 1.00 81.31 399 ILE A C 1
ATOM 3276 O O . ILE A 1 399 ? 37.952 -10.102 -60.758 1.00 81.31 399 ILE A O 1
ATOM 3280 N N . GLU A 1 400 ? 38.827 -8.054 -60.543 1.00 80.19 400 GLU A N 1
ATOM 3281 C CA . GLU A 1 400 ? 37.671 -7.328 -61.073 1.00 80.19 400 GLU A CA 1
ATOM 3282 C C . GLU A 1 400 ? 37.315 -7.814 -62.485 1.00 80.19 400 GLU A C 1
ATOM 3284 O O . GLU A 1 400 ? 36.195 -8.259 -62.713 1.00 80.19 400 GLU A O 1
ATOM 3289 N N . LYS A 1 401 ? 38.302 -7.915 -63.388 1.00 84.69 401 LYS A N 1
ATOM 3290 C CA . LYS A 1 401 ? 38.107 -8.508 -64.725 1.00 84.69 401 LYS A CA 1
ATOM 3291 C C . LYS A 1 401 ? 37.667 -9.974 -64.684 1.00 84.69 401 LYS A C 1
ATOM 3293 O O . LYS A 1 401 ? 36.919 -10.419 -65.554 1.00 84.69 401 LYS A O 1
ATOM 3298 N N . PHE A 1 402 ? 38.144 -10.752 -63.712 1.00 77.31 402 PHE A N 1
ATOM 3299 C CA . PHE A 1 402 ? 37.739 -12.149 -63.529 1.00 77.31 402 PHE A CA 1
ATOM 3300 C C . PHE A 1 402 ? 36.281 -12.269 -63.048 1.00 77.31 402 PHE A C 1
ATOM 3302 O O . PHE A 1 402 ? 35.560 -13.170 -63.474 1.00 77.31 402 PHE A O 1
ATOM 3309 N N . ILE A 1 403 ? 35.829 -11.336 -62.208 1.00 77.38 403 ILE A N 1
ATOM 3310 C CA . ILE A 1 403 ? 34.442 -11.239 -61.738 1.00 77.38 403 ILE A CA 1
ATOM 3311 C C . ILE A 1 403 ? 33.525 -10.758 -62.873 1.00 77.38 403 ILE A C 1
ATOM 3313 O O . ILE A 1 403 ? 32.509 -11.396 -63.143 1.00 77.38 403 ILE A O 1
ATOM 3317 N N . GLU A 1 404 ? 33.908 -9.696 -63.587 1.00 78.06 404 GLU A N 1
ATOM 3318 C CA . GLU A 1 404 ? 33.147 -9.126 -64.711 1.00 78.06 404 GLU A CA 1
ATOM 3319 C C . GLU A 1 404 ? 32.997 -10.091 -65.893 1.00 78.06 404 GLU A C 1
ATOM 3321 O O . GLU A 1 404 ? 31.978 -10.080 -66.580 1.00 78.06 404 GLU A O 1
ATOM 3326 N N . SER A 1 405 ? 33.983 -10.963 -66.125 1.00 78.25 405 SER A N 1
ATOM 3327 C CA . SER A 1 405 ? 33.916 -11.995 -67.172 1.00 78.25 405 SER A CA 1
ATOM 3328 C C . SER A 1 405 ? 33.034 -13.199 -66.808 1.00 78.25 405 SER A C 1
ATOM 3330 O O . SER A 1 405 ? 33.006 -14.179 -67.552 1.00 78.25 405 SER A O 1
ATOM 3332 N N . GLY A 1 406 ? 32.294 -13.141 -65.694 1.00 60.47 406 GLY A N 1
ATOM 3333 C CA . GLY A 1 406 ? 31.351 -14.187 -65.293 1.00 60.47 406 GLY A CA 1
ATOM 3334 C C . GLY A 1 406 ? 32.017 -15.432 -64.699 1.00 60.47 406 GLY A C 1
ATOM 3335 O O . GLY A 1 406 ? 31.368 -16.466 -64.550 1.00 60.47 406 GLY A O 1
ATOM 3336 N N . GLY A 1 407 ? 33.295 -15.353 -64.303 1.00 58.25 407 GLY A N 1
ATOM 3337 C CA . GLY A 1 407 ? 34.068 -16.471 -63.742 1.00 58.25 407 GLY A CA 1
ATOM 3338 C C . GLY A 1 407 ? 33.545 -17.039 -62.412 1.00 58.25 407 GLY A C 1
ATOM 3339 O O . GLY A 1 407 ? 34.137 -17.969 -61.865 1.00 58.25 407 GLY A O 1
ATOM 3340 N N . ILE A 1 408 ? 32.443 -16.503 -61.878 1.00 55.41 408 ILE A N 1
ATOM 3341 C CA . ILE A 1 408 ? 31.803 -16.973 -60.644 1.00 55.41 408 ILE A CA 1
ATOM 3342 C C . ILE A 1 408 ? 30.796 -18.109 -60.914 1.00 55.41 408 ILE A C 1
ATOM 3344 O O . ILE A 1 408 ? 30.589 -18.931 -60.025 1.00 55.41 408 ILE A O 1
ATOM 3348 N N . GLU A 1 409 ? 30.247 -18.250 -62.128 1.00 52.03 409 GLU A N 1
ATOM 3349 C CA . GLU A 1 409 ? 29.256 -19.306 -62.434 1.00 52.03 409 GLU A CA 1
ATOM 3350 C C . GLU A 1 409 ? 29.871 -20.682 -62.769 1.00 52.03 409 GLU A C 1
ATOM 3352 O O . GLU A 1 409 ? 29.159 -21.681 -62.823 1.00 52.03 409 GLU A O 1
ATOM 3357 N N . ALA A 1 410 ? 31.194 -20.783 -62.946 1.00 45.50 410 ALA A N 1
ATOM 3358 C CA . ALA A 1 410 ? 31.858 -22.018 -63.386 1.00 45.50 410 ALA A CA 1
ATOM 3359 C C . ALA A 1 410 ? 32.479 -22.874 -62.260 1.00 45.50 410 ALA A C 1
ATOM 3361 O O . ALA A 1 410 ? 33.219 -23.817 -62.549 1.00 45.50 410 ALA A O 1
ATOM 3362 N N . ILE A 1 411 ? 32.206 -22.581 -60.984 1.00 47.38 411 ILE A N 1
ATOM 3363 C CA . ILE A 1 411 ? 32.681 -23.408 -59.864 1.00 47.38 411 ILE A CA 1
ATOM 3364 C C . ILE A 1 411 ? 31.478 -24.166 -59.289 1.00 47.38 411 ILE A C 1
ATOM 3366 O O . ILE A 1 411 ? 30.582 -23.523 -58.742 1.00 47.38 411 ILE A O 1
ATOM 3370 N N . PRO A 1 412 ? 31.423 -25.509 -59.397 1.00 40.88 412 PRO A N 1
ATOM 3371 C CA . PRO A 1 412 ? 30.314 -26.279 -58.856 1.00 40.88 412 PRO A CA 1
ATOM 3372 C C . PRO A 1 412 ? 30.231 -26.049 -57.347 1.00 40.88 412 PRO A C 1
ATOM 3374 O O . PRO A 1 412 ? 31.182 -26.299 -56.605 1.00 40.88 412 PRO A O 1
ATOM 3377 N N . PHE A 1 413 ? 29.076 -25.553 -56.914 1.00 41.06 413 PHE A N 1
ATOM 3378 C CA . PHE A 1 413 ? 28.664 -25.489 -55.523 1.00 41.06 413 PHE A CA 1
ATOM 3379 C C . PHE A 1 413 ? 28.689 -26.917 -54.958 1.00 41.06 413 PHE A C 1
ATOM 3381 O O . PHE A 1 413 ? 27.791 -27.716 -55.213 1.00 41.06 413 PHE A O 1
ATOM 3388 N N . VAL A 1 414 ? 29.764 -27.283 -54.257 1.00 38.94 414 VAL A N 1
ATOM 3389 C CA . VAL A 1 414 ? 29.804 -28.529 -53.489 1.00 38.94 414 VAL A CA 1
ATOM 3390 C C . VAL A 1 414 ? 28.923 -28.297 -52.271 1.00 38.94 414 VAL A C 1
ATOM 3392 O O . VAL A 1 414 ? 29.359 -27.690 -51.292 1.00 38.94 414 VAL A O 1
ATOM 3395 N N . GLU A 1 415 ? 27.675 -28.757 -52.352 1.00 41.62 415 GLU A N 1
ATOM 3396 C CA . GLU A 1 415 ? 26.810 -28.948 -51.191 1.00 41.62 415 GLU A CA 1
ATOM 3397 C C . GLU A 1 415 ? 27.590 -29.747 -50.141 1.00 41.62 415 GLU A C 1
ATOM 3399 O O . GLU A 1 415 ? 27.813 -30.956 -50.275 1.00 41.62 415 GLU A O 1
ATOM 3404 N N . ARG A 1 416 ? 28.024 -29.073 -49.072 1.00 38.34 416 ARG A N 1
ATOM 3405 C CA . ARG A 1 416 ? 28.339 -29.754 -47.820 1.00 38.34 416 ARG A CA 1
ATOM 3406 C C . ARG A 1 416 ? 27.022 -30.323 -47.308 1.00 38.34 416 ARG A C 1
ATOM 3408 O O . ARG A 1 416 ? 26.252 -29.621 -46.666 1.00 38.34 416 ARG A O 1
ATOM 3415 N N . LYS A 1 417 ? 26.775 -31.592 -47.637 1.00 37.03 417 LYS A N 1
ATOM 3416 C CA . LYS A 1 417 ? 25.774 -32.420 -46.972 1.00 37.03 417 LYS A CA 1
ATOM 3417 C C . 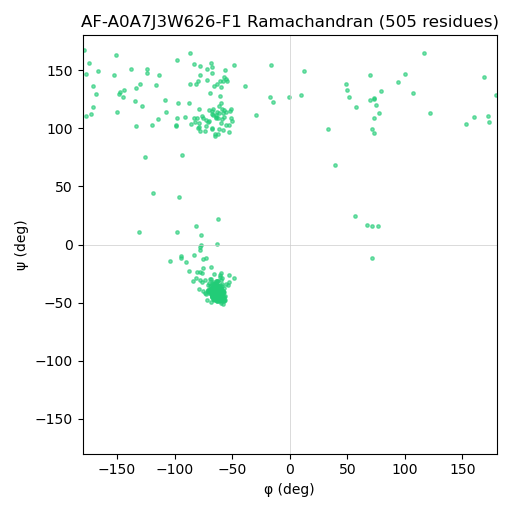LYS A 1 417 ? 26.019 -32.356 -45.470 1.00 37.03 417 LYS A C 1
ATOM 3419 O O . LYS A 1 417 ? 27.055 -32.815 -44.989 1.00 37.03 417 LYS A O 1
ATOM 3424 N N . GLU A 1 418 ? 25.054 -31.789 -44.764 1.00 40.25 418 GLU A N 1
ATOM 3425 C CA . GLU A 1 418 ? 24.834 -32.049 -43.352 1.00 40.25 418 GLU A CA 1
ATOM 3426 C C . GLU A 1 418 ? 24.628 -33.559 -43.194 1.00 40.25 418 GLU A C 1
ATOM 3428 O O . GLU A 1 418 ? 23.713 -34.148 -43.773 1.00 40.25 418 GLU A O 1
ATOM 3433 N N . ALA A 1 419 ? 25.547 -34.204 -42.481 1.00 35.72 419 ALA A N 1
ATOM 3434 C CA . ALA A 1 419 ? 25.349 -35.558 -42.009 1.00 35.72 419 ALA A CA 1
ATOM 3435 C C . ALA A 1 419 ? 24.483 -35.478 -40.749 1.00 35.72 419 ALA A C 1
ATOM 3437 O O . ALA A 1 419 ? 24.928 -35.002 -39.707 1.00 35.72 419 ALA A O 1
ATOM 3438 N N . GLU A 1 420 ? 23.235 -35.925 -40.886 1.00 38.50 420 GLU A N 1
ATOM 3439 C CA . GLU A 1 420 ? 22.410 -36.394 -39.780 1.00 38.50 420 GLU A CA 1
ATOM 3440 C C . GLU A 1 420 ? 23.159 -37.513 -39.034 1.00 38.50 420 GLU A C 1
ATOM 3442 O O . GLU A 1 420 ? 23.332 -38.607 -39.570 1.00 38.50 420 GLU A O 1
ATOM 3447 N N . GLU A 1 421 ? 23.550 -37.274 -37.784 1.00 35.69 421 GLU A N 1
ATOM 3448 C CA . GLU A 1 421 ? 23.730 -38.344 -36.800 1.00 35.69 421 GLU A CA 1
ATOM 3449 C C . GLU A 1 421 ? 22.472 -38.403 -35.930 1.00 35.69 421 GLU A C 1
ATOM 3451 O O . GLU A 1 421 ? 22.241 -37.581 -35.043 1.00 35.69 421 GLU A O 1
ATOM 3456 N N . LYS A 1 422 ? 21.628 -39.391 -36.236 1.00 40.62 422 LYS A N 1
ATOM 3457 C CA . LYS A 1 422 ? 20.668 -39.975 -35.303 1.00 40.62 422 LYS A CA 1
ATOM 3458 C C . LYS A 1 422 ? 21.297 -41.249 -34.748 1.00 40.62 422 LYS A C 1
ATOM 3460 O O . LYS A 1 422 ? 21.325 -42.253 -35.448 1.00 40.62 422 LYS A O 1
ATOM 3465 N N . GLU A 1 423 ? 21.695 -41.229 -33.485 1.00 35.25 423 GLU A N 1
ATOM 3466 C CA . GLU A 1 423 ? 21.616 -42.404 -32.618 1.00 35.25 423 GLU A CA 1
ATOM 3467 C C . GLU A 1 423 ? 20.898 -41.979 -31.338 1.00 35.25 423 GLU A C 1
ATOM 3469 O O . GLU A 1 423 ? 21.304 -41.049 -30.642 1.00 35.25 423 GLU A O 1
ATOM 3474 N N . GLY A 1 424 ? 19.768 -42.627 -31.079 1.00 33.78 424 GLY A N 1
ATOM 3475 C CA . GLY A 1 424 ? 19.123 -42.648 -29.779 1.00 33.78 424 GLY A CA 1
ATOM 3476 C C . GLY A 1 424 ? 19.175 -44.069 -29.237 1.00 33.78 424 GLY A C 1
ATOM 3477 O O . GLY A 1 424 ? 19.108 -45.000 -30.028 1.00 33.78 424 GLY A O 1
ATOM 3478 N N . GLU A 1 425 ? 19.305 -44.188 -27.916 1.00 31.91 425 GLU A N 1
ATOM 3479 C CA . GLU A 1 425 ? 18.832 -45.250 -27.001 1.00 31.91 425 GLU A CA 1
ATOM 3480 C C . GLU A 1 425 ? 19.689 -45.137 -25.721 1.00 31.91 425 GLU A C 1
ATOM 3482 O O . GLU A 1 425 ? 20.911 -45.150 -25.780 1.00 31.91 425 GLU A O 1
ATOM 3487 N N . GLU A 1 426 ? 19.154 -44.695 -24.583 1.00 31.70 426 GLU A N 1
ATOM 3488 C CA . GLU A 1 426 ? 18.344 -45.419 -23.584 1.00 31.70 426 GLU A CA 1
ATOM 3489 C C . GLU A 1 426 ? 19.192 -45.861 -22.365 1.00 31.70 426 GLU A C 1
ATOM 3491 O O . GLU A 1 426 ? 20.363 -46.194 -22.486 1.00 31.70 426 GLU A O 1
ATOM 3496 N N . PHE A 1 427 ? 18.546 -45.878 -21.190 1.00 29.62 427 PHE A N 1
ATOM 3497 C CA . PHE A 1 427 ? 18.977 -46.430 -19.887 1.00 29.62 427 PHE A CA 1
ATOM 3498 C C . PHE A 1 427 ? 20.062 -45.677 -19.079 1.00 29.62 427 PHE A C 1
ATOM 3500 O O . PHE A 1 427 ? 21.215 -45.567 -19.459 1.00 29.62 427 PHE A O 1
ATOM 3507 N N . SER A 1 428 ? 19.738 -45.026 -17.952 1.00 33.22 428 SER A N 1
ATOM 3508 C CA . SER A 1 428 ? 19.249 -45.534 -16.650 1.00 33.22 428 SER A CA 1
ATOM 3509 C C . SER A 1 428 ? 20.327 -46.158 -15.745 1.00 33.22 428 SER A C 1
ATOM 3511 O O . SER A 1 428 ? 20.749 -47.291 -15.931 1.00 33.22 428 SER A O 1
ATOM 3513 N N . SER A 1 429 ? 20.556 -45.445 -14.635 1.00 33.59 429 SER A N 1
ATOM 3514 C CA . SER A 1 429 ? 20.761 -45.920 -13.254 1.00 33.59 429 SER A CA 1
ATOM 3515 C C . SER A 1 429 ? 22.065 -46.609 -12.802 1.00 33.59 429 SER A C 1
ATOM 3517 O O . SER A 1 429 ? 22.354 -47.730 -13.194 1.00 33.59 429 SER A O 1
ATOM 3519 N N . LYS A 1 430 ? 22.604 -45.999 -11.727 1.00 33.56 430 LYS A N 1
ATOM 3520 C CA . LYS A 1 430 ? 23.088 -46.574 -10.448 1.00 33.56 430 LYS A CA 1
ATOM 3521 C C . LYS A 1 430 ? 24.567 -46.948 -10.263 1.00 33.56 430 LYS A C 1
ATOM 3523 O O . LYS A 1 430 ? 25.171 -47.607 -11.088 1.00 33.56 430 LYS A O 1
ATOM 3528 N N . GLU A 1 431 ? 24.990 -46.605 -9.034 1.00 30.08 431 GLU A N 1
ATOM 3529 C CA . GLU A 1 431 ? 26.135 -47.082 -8.234 1.00 30.08 431 GLU A CA 1
ATOM 3530 C C . GLU A 1 431 ? 27.519 -46.657 -8.756 1.00 30.08 431 GLU A C 1
ATOM 3532 O O . GLU A 1 431 ? 27.846 -46.831 -9.915 1.00 30.08 431 GLU A O 1
ATOM 3537 N N . GLY A 1 432 ? 28.387 -45.992 -7.993 1.00 31.89 432 GLY A N 1
ATOM 3538 C CA . GLY A 1 432 ? 28.632 -46.079 -6.558 1.00 31.89 432 GLY A CA 1
ATOM 3539 C C . GLY A 1 432 ? 29.962 -46.805 -6.340 1.00 31.89 432 GLY A C 1
ATOM 3540 O O . GLY A 1 432 ? 30.136 -47.894 -6.871 1.00 31.89 432 GLY A O 1
ATOM 3541 N N . ILE A 1 433 ? 30.828 -46.208 -5.511 1.00 32.44 433 ILE A N 1
ATOM 3542 C CA . ILE A 1 433 ? 32.025 -46.752 -4.831 1.00 32.44 433 ILE A CA 1
ATOM 3543 C C . ILE A 1 433 ? 33.346 -46.019 -5.154 1.00 32.44 433 ILE A C 1
ATOM 3545 O O . ILE A 1 433 ? 33.871 -46.022 -6.261 1.00 32.44 433 ILE A O 1
ATOM 3549 N N . GLU A 1 434 ? 33.801 -45.395 -4.065 1.00 34.06 434 GLU A N 1
ATOM 3550 C CA . GLU A 1 434 ? 35.113 -44.958 -3.577 1.00 34.06 434 GLU A CA 1
ATOM 3551 C C . GLU A 1 434 ? 36.402 -45.524 -4.196 1.00 34.06 434 GLU A C 1
ATOM 3553 O O . GLU A 1 434 ? 36.458 -46.680 -4.603 1.00 34.06 434 GLU A O 1
ATOM 3558 N N . VAL A 1 435 ? 37.473 -44.714 -4.088 1.00 33.53 435 VAL A N 1
ATOM 3559 C CA . VAL A 1 435 ? 38.776 -44.959 -3.396 1.00 33.53 435 VAL A CA 1
ATOM 3560 C C . VAL A 1 435 ? 39.694 -43.768 -3.783 1.00 33.53 435 VAL A C 1
ATOM 3562 O O . VAL A 1 435 ? 39.832 -43.478 -4.966 1.00 33.53 435 VAL A O 1
ATOM 3565 N N . LYS A 1 436 ? 40.048 -42.837 -2.869 1.00 34.97 436 LYS A N 1
ATOM 3566 C CA . LYS A 1 436 ? 41.277 -42.792 -2.019 1.00 34.97 436 LYS A CA 1
ATOM 3567 C C . LYS A 1 436 ? 42.572 -43.020 -2.834 1.00 34.97 436 LYS A C 1
ATOM 3569 O O . LYS A 1 436 ? 42.593 -43.884 -3.686 1.00 34.97 436 LYS A O 1
ATOM 3574 N N . GLU A 1 437 ? 43.708 -42.349 -2.676 1.00 34.25 437 GLU A N 1
ATOM 3575 C CA . GLU A 1 437 ? 44.338 -41.577 -1.600 1.00 34.25 437 GLU A CA 1
ATOM 3576 C C . GLU A 1 437 ? 45.629 -40.940 -2.191 1.00 34.25 437 GLU A C 1
ATOM 3578 O O . GLU A 1 437 ? 46.196 -41.508 -3.119 1.00 34.25 437 GLU A O 1
ATOM 3583 N N . GLU A 1 438 ? 46.085 -39.829 -1.584 1.00 32.97 438 GLU A N 1
ATOM 3584 C CA . GLU A 1 438 ? 47.509 -39.447 -1.363 1.00 32.97 438 GLU A CA 1
ATOM 3585 C C . GLU A 1 438 ? 48.401 -39.046 -2.573 1.00 32.97 438 GLU A C 1
ATOM 3587 O O . GLU A 1 438 ? 48.279 -39.564 -3.669 1.00 32.97 438 GLU A O 1
ATOM 3592 N N . GLU A 1 439 ? 49.365 -38.115 -2.505 1.00 34.16 439 GLU A N 1
ATOM 3593 C CA . GLU A 1 439 ? 49.957 -37.313 -1.427 1.00 34.16 439 GLU A CA 1
ATOM 3594 C C . GLU A 1 439 ? 50.810 -36.157 -2.026 1.00 34.16 439 GLU A C 1
ATOM 3596 O O . GLU A 1 439 ? 51.431 -36.318 -3.071 1.00 34.16 439 GLU A O 1
ATOM 3601 N N . LYS A 1 440 ? 50.866 -35.039 -1.279 1.00 34.69 440 LYS A N 1
ATOM 3602 C CA . LYS A 1 440 ? 52.004 -34.129 -0.965 1.00 34.69 440 LYS A CA 1
ATOM 3603 C C . LYS A 1 440 ? 52.947 -33.556 -2.047 1.00 34.69 440 LYS A C 1
ATOM 3605 O O . LYS A 1 440 ? 53.592 -34.273 -2.796 1.00 34.69 440 LYS A O 1
ATOM 3610 N N . VAL A 1 441 ? 53.178 -32.234 -1.943 1.00 33.12 441 VAL A N 1
ATOM 3611 C CA . VAL A 1 441 ? 54.404 -31.539 -1.433 1.00 33.12 441 VAL A CA 1
ATOM 3612 C C . VAL A 1 441 ? 54.207 -30.020 -1.701 1.00 33.12 441 VAL A C 1
ATOM 3614 O O . VAL A 1 441 ? 54.020 -29.626 -2.844 1.00 33.12 441 VAL A O 1
ATOM 3617 N N . GLU A 1 442 ? 53.916 -29.177 -0.692 1.00 32.50 442 GLU A N 1
ATOM 3618 C CA . GLU A 1 442 ? 54.857 -28.314 0.085 1.00 32.50 442 GLU A CA 1
ATOM 3619 C C . GLU A 1 442 ? 55.682 -27.331 -0.791 1.00 32.50 442 GLU A C 1
ATOM 3621 O O . GLU A 1 442 ? 56.412 -27.770 -1.668 1.00 32.50 442 GLU A O 1
ATOM 3626 N N . LYS A 1 443 ? 55.614 -25.988 -0.682 1.00 31.98 443 LYS A N 1
ATOM 3627 C CA . LYS A 1 443 ? 56.076 -25.074 0.401 1.00 31.98 443 LYS A CA 1
ATOM 3628 C C . LYS A 1 443 ? 55.765 -23.607 -0.018 1.00 31.98 443 LY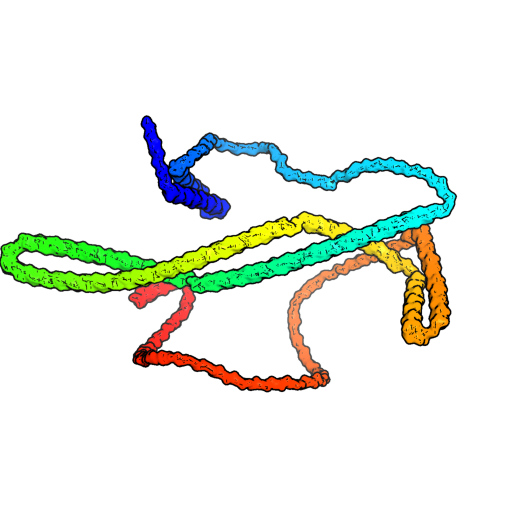S A C 1
ATOM 3630 O O . LYS A 1 443 ? 55.955 -23.285 -1.184 1.00 31.98 443 LYS A O 1
ATOM 3635 N N . SER A 1 444 ? 55.111 -22.750 0.782 1.00 32.47 444 SER A N 1
ATOM 3636 C CA . SER A 1 444 ? 55.582 -21.881 1.899 1.00 32.47 444 SER A CA 1
ATOM 3637 C C . SER A 1 444 ? 56.378 -20.617 1.507 1.00 32.47 444 SER A C 1
ATOM 3639 O O . SER A 1 444 ? 57.463 -20.782 0.968 1.00 32.47 444 SER A O 1
ATOM 3641 N N . VAL A 1 445 ? 55.873 -19.420 1.872 1.00 33.12 445 VAL A N 1
ATOM 3642 C CA . VAL A 1 445 ? 56.514 -18.190 2.452 1.00 33.12 445 VAL A CA 1
ATOM 3643 C C . VAL A 1 445 ? 55.329 -17.215 2.694 1.00 33.12 445 VAL A C 1
ATOM 3645 O O . VAL A 1 445 ? 54.637 -16.901 1.735 1.00 33.12 445 VAL A O 1
ATOM 3648 N N . GLU A 1 446 ? 54.834 -16.825 3.877 1.00 33.31 446 GLU A N 1
ATOM 3649 C CA . GLU A 1 446 ? 55.366 -16.331 5.167 1.00 33.31 446 GLU A CA 1
ATOM 3650 C C . GLU A 1 446 ? 55.894 -14.878 5.143 1.00 33.31 446 GLU A C 1
ATOM 3652 O O . GLU A 1 446 ? 57.053 -14.653 4.819 1.00 33.31 446 GLU A O 1
ATOM 3657 N N . VAL A 1 447 ? 55.062 -13.901 5.554 1.00 34.91 447 VAL A N 1
ATOM 3658 C CA . VAL A 1 447 ? 55.495 -12.646 6.213 1.00 34.91 447 VAL A CA 1
ATOM 3659 C C . VAL A 1 447 ? 54.464 -12.245 7.282 1.00 34.91 447 VAL A C 1
ATOM 3661 O O . VAL A 1 447 ? 53.256 -12.292 7.056 1.00 34.91 447 VAL A O 1
ATOM 3664 N N . LYS A 1 448 ? 54.994 -11.900 8.458 1.00 37.34 448 LYS A N 1
ATOM 3665 C CA . LYS A 1 448 ? 54.368 -11.648 9.762 1.00 37.34 448 LYS A CA 1
ATOM 3666 C C . LYS A 1 448 ? 54.136 -10.158 10.064 1.00 37.34 448 LYS A C 1
ATOM 3668 O O . LYS A 1 448 ? 54.858 -9.317 9.552 1.00 37.34 448 LYS A O 1
ATOM 3673 N N . GLU A 1 449 ? 53.188 -9.963 10.991 1.00 38.03 449 GLU A N 1
ATOM 3674 C CA . GLU A 1 449 ? 53.128 -9.026 12.140 1.00 38.03 449 GLU A CA 1
ATOM 3675 C C . GLU A 1 449 ? 53.395 -7.520 11.941 1.00 38.03 449 GLU A C 1
ATOM 3677 O O . GLU A 1 449 ? 54.474 -7.117 11.539 1.00 38.03 449 GLU A O 1
ATOM 3682 N N . GLU A 1 450 ? 52.457 -6.675 12.398 1.00 32.88 450 GLU A N 1
ATOM 3683 C CA . GLU A 1 450 ? 52.584 -5.979 13.697 1.00 32.88 450 GLU A CA 1
ATOM 3684 C C . GLU A 1 450 ? 51.282 -5.246 14.108 1.00 32.88 450 GLU A C 1
ATOM 3686 O O . GLU A 1 450 ? 50.620 -4.587 13.308 1.00 32.88 450 GLU A O 1
ATOM 3691 N N . LYS A 1 451 ? 50.918 -5.388 15.391 1.00 41.22 451 LYS A N 1
ATOM 3692 C CA . LYS A 1 451 ? 49.973 -4.540 16.147 1.00 41.22 451 LYS A CA 1
ATOM 3693 C C . LYS A 1 451 ? 50.737 -3.349 16.744 1.00 41.22 451 LYS A C 1
ATOM 3695 O O . LYS A 1 451 ? 51.939 -3.463 16.966 1.00 41.22 451 LYS A O 1
ATOM 3700 N N . PRO A 1 452 ? 50.024 -2.306 17.203 1.00 48.19 452 PRO A N 1
ATOM 3701 C CA . PRO A 1 452 ? 50.130 -2.023 18.638 1.00 48.19 452 PRO A CA 1
ATOM 3702 C C . PRO A 1 452 ? 48.805 -1.662 19.331 1.00 48.19 452 PRO A C 1
ATOM 3704 O O . PRO A 1 452 ? 47.880 -1.102 18.748 1.00 48.19 452 PRO A O 1
ATOM 3707 N N . GLU A 1 453 ? 48.767 -2.006 20.619 1.00 38.25 453 GLU A N 1
ATOM 3708 C CA . GLU A 1 453 ? 47.875 -1.490 21.664 1.00 38.25 453 GLU A CA 1
ATOM 3709 C C . GLU A 1 453 ? 48.177 -0.012 21.969 1.00 38.25 453 GLU A C 1
ATOM 3711 O O . GLU A 1 453 ? 49.333 0.383 21.870 1.00 38.25 453 GLU A O 1
ATOM 3716 N N . ILE A 1 454 ? 47.182 0.759 22.436 1.00 33.56 454 ILE A N 1
ATOM 3717 C CA . ILE A 1 454 ? 47.332 1.843 23.430 1.00 33.56 454 ILE A CA 1
ATOM 3718 C C . ILE A 1 454 ? 46.002 2.020 24.194 1.00 33.56 454 ILE A C 1
ATOM 3720 O O . ILE A 1 454 ? 44.907 1.802 23.682 1.00 33.56 454 ILE A O 1
ATOM 3724 N N . SER A 1 455 ? 46.180 2.369 25.461 1.00 35.41 455 SER A N 1
ATOM 3725 C CA . SER A 1 455 ? 45.346 2.329 26.658 1.00 35.41 455 SER A CA 1
ATOM 3726 C C . SER A 1 455 ? 44.350 3.480 26.896 1.00 35.41 455 SER A C 1
ATOM 3728 O O . SER A 1 455 ? 44.596 4.617 26.516 1.00 35.41 455 SER A O 1
ATOM 3730 N N . LEU A 1 456 ? 43.303 3.147 27.668 1.00 37.97 456 LEU A N 1
ATOM 3731 C CA . LEU A 1 456 ? 42.644 3.878 28.774 1.00 37.97 456 LEU A CA 1
ATOM 3732 C C . LEU A 1 456 ? 43.009 5.356 29.044 1.00 37.97 456 LEU A C 1
ATOM 3734 O O . LEU A 1 456 ? 44.134 5.639 29.448 1.00 37.97 456 LEU A O 1
ATOM 3738 N N . THR A 1 457 ? 41.974 6.203 29.127 1.00 30.19 457 THR A N 1
ATOM 3739 C CA . THR A 1 457 ? 41.774 7.153 30.241 1.00 30.19 457 THR A CA 1
ATOM 3740 C C . THR A 1 457 ? 40.284 7.384 30.512 1.00 30.19 457 THR A C 1
ATOM 3742 O O . THR A 1 457 ? 39.481 7.655 29.624 1.00 30.19 457 THR A O 1
ATOM 3745 N N . SER A 1 458 ? 39.940 7.243 31.786 1.00 35.56 458 SER A N 1
ATOM 3746 C CA . SER A 1 458 ? 38.708 7.654 32.449 1.00 35.56 458 SER A CA 1
ATOM 3747 C C . SER A 1 458 ? 38.741 9.148 32.769 1.00 35.56 458 SER A C 1
ATOM 3749 O O . SER A 1 458 ? 39.750 9.604 33.300 1.00 35.56 458 SER A O 1
ATOM 3751 N N . GLU A 1 459 ? 37.628 9.862 32.605 1.00 34.31 459 GLU A N 1
ATOM 3752 C CA . GLU A 1 459 ? 37.372 11.069 33.393 1.00 34.31 459 GLU A CA 1
ATOM 3753 C C . GLU A 1 459 ? 35.881 11.218 33.712 1.00 34.31 459 GLU A C 1
ATOM 3755 O O . GLU A 1 459 ? 34.995 11.113 32.867 1.00 34.31 459 GLU A O 1
ATOM 3760 N N . SER A 1 460 ? 35.651 11.373 35.007 1.00 33.47 460 SER A N 1
ATOM 3761 C CA . SER A 1 460 ? 34.404 11.562 35.727 1.00 33.47 460 SER A CA 1
ATOM 3762 C C . SER A 1 460 ? 33.888 12.993 35.608 1.00 33.47 460 SER A C 1
ATOM 3764 O O . SER A 1 460 ? 34.683 13.920 35.743 1.00 33.47 460 SER A O 1
ATOM 3766 N N . PHE A 1 461 ? 32.567 13.180 35.576 1.00 32.47 461 PHE A N 1
ATOM 3767 C CA . PHE A 1 461 ? 31.957 14.301 36.289 1.00 32.47 461 PHE A CA 1
ATOM 3768 C C . PHE A 1 461 ? 30.734 13.848 37.083 1.00 32.47 461 PHE A C 1
ATOM 3770 O O . PHE A 1 461 ? 29.912 13.049 36.641 1.00 32.47 461 PHE A O 1
ATOM 3777 N N . VAL A 1 462 ? 30.736 14.345 38.311 1.00 33.31 462 VAL A N 1
ATOM 3778 C CA . VAL A 1 462 ? 29.819 14.153 39.423 1.00 33.31 462 VAL A CA 1
ATOM 3779 C C . VAL A 1 462 ? 28.693 15.170 39.290 1.00 33.31 462 VAL A C 1
ATOM 3781 O O . VAL A 1 462 ? 28.987 16.339 39.069 1.00 33.31 462 VAL A O 1
ATOM 3784 N N . GLU A 1 463 ? 27.449 14.766 39.540 1.00 34.97 463 GLU A N 1
ATOM 3785 C CA . GLU A 1 463 ? 26.541 15.625 40.301 1.00 34.97 463 GLU A CA 1
ATOM 3786 C C . GLU A 1 463 ? 25.570 14.793 41.149 1.00 34.97 463 GLU A C 1
ATOM 3788 O O . GLU A 1 463 ? 25.014 13.779 40.727 1.00 34.97 463 GLU A O 1
ATOM 3793 N N . GLU A 1 464 ? 25.506 15.202 42.413 1.00 32.44 464 GLU A N 1
ATOM 3794 C CA . GLU A 1 464 ? 24.740 14.659 43.525 1.00 32.44 464 GLU A CA 1
ATOM 3795 C C . GLU A 1 464 ? 23.228 14.852 43.331 1.00 32.44 464 GLU A C 1
ATOM 3797 O O . GLU A 1 464 ? 22.805 15.904 42.878 1.00 32.44 464 GLU A O 1
ATOM 3802 N N . GLU A 1 465 ? 22.406 13.916 43.821 1.00 31.75 465 GLU A N 1
ATOM 3803 C CA . GLU A 1 465 ? 21.548 14.182 44.990 1.00 31.75 465 GLU A CA 1
ATOM 3804 C C . GLU A 1 465 ? 20.859 12.905 45.529 1.00 31.75 465 GLU A C 1
ATOM 3806 O O . GLU A 1 465 ? 20.126 12.203 44.840 1.00 31.75 465 GLU A O 1
ATOM 3811 N N . LYS A 1 466 ? 21.196 12.589 46.793 1.00 34.38 466 LYS A N 1
ATOM 3812 C CA . LYS A 1 466 ? 20.343 12.226 47.957 1.00 34.38 466 LYS A CA 1
ATOM 3813 C C . LYS A 1 466 ? 18.855 11.899 47.690 1.00 34.38 466 LYS A C 1
ATOM 3815 O O . LYS A 1 466 ? 18.203 12.584 46.929 1.00 34.38 466 LYS A O 1
ATOM 3820 N N . ARG A 1 467 ? 18.145 11.040 48.433 1.00 33.47 467 ARG A N 1
ATOM 3821 C CA . ARG A 1 467 ? 18.342 10.123 49.578 1.00 33.47 467 ARG A CA 1
ATOM 3822 C C . ARG A 1 467 ? 16.967 9.446 49.811 1.00 33.47 467 ARG A C 1
ATOM 3824 O O . ARG A 1 467 ? 15.959 9.974 49.368 1.00 33.47 467 ARG A O 1
ATOM 3831 N N . GLU A 1 468 ? 16.967 8.385 50.629 1.00 32.09 468 GLU A N 1
ATOM 3832 C CA . GLU A 1 468 ? 15.812 7.726 51.289 1.00 32.09 468 GLU A CA 1
ATOM 3833 C C . GLU A 1 468 ? 14.980 6.773 50.409 1.00 32.09 468 GLU A C 1
ATOM 3835 O O . GLU A 1 468 ? 14.609 7.083 49.294 1.00 32.09 468 GLU A O 1
ATOM 3840 N N . GLY A 1 469 ? 14.642 5.555 50.824 1.00 32.69 469 GLY A N 1
ATOM 3841 C CA . GLY A 1 469 ? 14.802 4.878 52.102 1.00 32.69 469 GLY A CA 1
ATOM 3842 C C . GLY A 1 469 ? 14.282 3.442 51.967 1.00 32.69 469 GLY A C 1
ATOM 3843 O O . GLY A 1 469 ? 13.366 3.159 51.200 1.00 32.69 469 GLY A O 1
ATOM 3844 N N . LYS A 1 470 ? 14.922 2.529 52.699 1.00 35.78 470 LYS A N 1
ATOM 3845 C CA . LYS A 1 470 ? 14.587 1.105 52.809 1.00 35.78 470 LYS A CA 1
ATOM 3846 C C . LYS A 1 470 ? 13.127 0.879 53.222 1.00 35.78 470 LYS A C 1
ATOM 3848 O O . LYS A 1 470 ? 12.677 1.461 54.202 1.00 35.78 470 LYS A O 1
ATOM 3853 N N . SER A 1 471 ? 12.482 -0.122 52.626 1.00 35.81 471 SER A N 1
ATOM 3854 C CA . SER A 1 471 ? 11.767 -1.133 53.416 1.00 35.81 471 SER A CA 1
ATOM 3855 C C . SER A 1 471 ? 11.763 -2.473 52.678 1.00 35.81 471 SER A C 1
ATOM 3857 O O . SER A 1 471 ? 11.220 -2.624 51.587 1.00 35.81 471 SER A O 1
ATOM 3859 N N . GLU A 1 472 ? 12.457 -3.436 53.279 1.00 36.66 472 GLU A N 1
ATOM 3860 C CA . GLU A 1 472 ? 12.394 -4.853 52.948 1.00 36.66 472 GLU A CA 1
ATOM 3861 C C . GLU A 1 472 ? 11.018 -5.389 53.359 1.00 36.66 472 GLU A C 1
ATOM 3863 O O . GLU A 1 472 ? 10.580 -5.196 54.493 1.00 36.66 472 GLU A O 1
ATOM 3868 N N . SER A 1 473 ? 10.343 -6.097 52.455 1.00 36.75 473 SER A N 1
ATOM 3869 C CA . SER A 1 473 ? 9.326 -7.073 52.842 1.00 36.75 473 SER A CA 1
ATOM 3870 C C . SER A 1 473 ? 9.550 -8.354 52.046 1.00 36.75 473 SER A C 1
ATOM 3872 O O . SER A 1 473 ? 9.250 -8.466 50.857 1.00 36.75 473 SER A O 1
ATOM 3874 N N . GLU A 1 474 ? 10.149 -9.326 52.732 1.00 36.78 474 GLU A N 1
ATOM 3875 C CA . GLU A 1 474 ? 10.208 -10.717 52.313 1.00 36.78 474 GLU A CA 1
ATOM 3876 C C . GLU A 1 474 ? 8.781 -11.251 52.143 1.00 36.78 474 GLU A C 1
ATOM 3878 O O . GLU A 1 474 ? 8.038 -11.425 53.108 1.00 36.78 474 GLU A O 1
ATOM 3883 N N . SER A 1 475 ? 8.396 -11.556 50.906 1.00 35.34 475 SER A N 1
ATOM 3884 C CA . SER A 1 475 ? 7.249 -12.416 50.625 1.00 35.34 475 SER A CA 1
ATOM 3885 C C . SER A 1 475 ? 7.757 -13.688 49.955 1.00 35.34 475 SER A C 1
ATOM 3887 O O . SER A 1 475 ? 8.205 -13.697 48.808 1.00 35.34 475 SER A O 1
ATOM 3889 N N . LYS A 1 476 ? 7.716 -14.784 50.721 1.00 37.78 476 LYS A N 1
ATOM 3890 C CA . LYS A 1 476 ? 7.923 -16.153 50.246 1.00 37.78 476 LYS A CA 1
ATOM 3891 C C . LYS A 1 476 ? 6.936 -16.434 49.110 1.00 37.78 476 LYS A C 1
ATOM 3893 O O . LYS A 1 476 ? 5.758 -16.675 49.354 1.00 37.78 476 LYS A O 1
ATOM 3898 N N . LYS A 1 477 ? 7.418 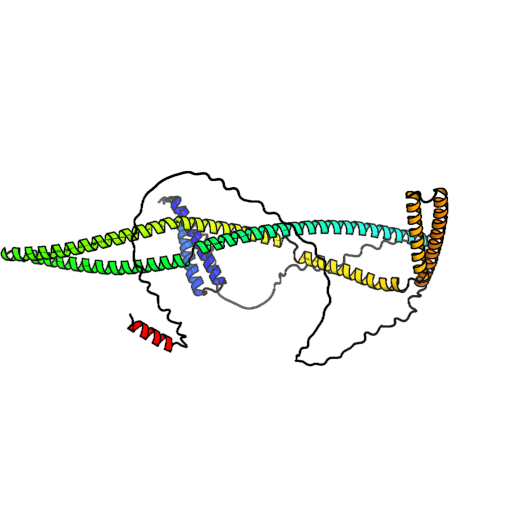-16.406 47.867 1.00 37.28 477 LYS A N 1
ATOM 3899 C CA . LYS A 1 477 ? 6.708 -16.971 46.716 1.00 37.28 477 LYS A CA 1
ATOM 3900 C C . LYS A 1 477 ? 6.912 -18.480 46.727 1.00 37.28 477 LYS A C 1
ATOM 3902 O O . LYS A 1 477 ? 7.968 -18.981 46.346 1.00 37.28 477 LYS A O 1
ATOM 3907 N N . GLU A 1 478 ? 5.892 -19.187 47.190 1.00 36.78 478 GLU A N 1
ATOM 3908 C CA . GLU A 1 478 ? 5.733 -20.619 46.980 1.00 36.78 478 GLU A CA 1
ATOM 3909 C C . GLU A 1 478 ? 5.570 -20.849 45.468 1.00 36.78 478 GLU A C 1
ATOM 3911 O O . GLU A 1 478 ? 4.596 -20.416 44.849 1.00 36.78 478 GLU A O 1
ATOM 3916 N N . LYS A 1 479 ? 6.597 -21.431 44.838 1.00 33.47 479 LYS A N 1
ATOM 3917 C CA . LYS A 1 479 ? 6.578 -21.814 43.425 1.00 33.47 479 LYS A CA 1
ATOM 3918 C C . LYS A 1 479 ? 5.576 -22.955 43.248 1.00 33.47 479 LYS A C 1
ATOM 3920 O O . LYS A 1 479 ? 5.904 -24.108 43.501 1.00 33.47 479 LYS A O 1
ATOM 3925 N N . PHE A 1 480 ? 4.371 -22.640 42.787 1.00 37.72 480 PHE A N 1
ATOM 3926 C CA . PHE A 1 480 ? 3.517 -23.628 42.138 1.00 37.72 480 PHE A CA 1
ATOM 3927 C C . PHE A 1 480 ? 4.007 -23.785 40.697 1.00 37.72 480 PHE A C 1
ATOM 3929 O O . PHE A 1 480 ? 3.744 -22.936 39.848 1.00 37.72 480 PHE A O 1
ATOM 3936 N N . GLU A 1 481 ? 4.769 -24.845 40.431 1.00 34.25 481 GLU A N 1
ATOM 3937 C CA . GLU A 1 481 ? 5.040 -25.293 39.065 1.00 34.25 481 GLU A CA 1
ATOM 3938 C C . GLU A 1 481 ? 3.741 -25.877 38.486 1.00 34.25 481 GLU A C 1
ATOM 3940 O O . GLU A 1 481 ? 3.238 -26.881 39.006 1.00 34.25 481 GLU A O 1
ATOM 3945 N N . PRO A 1 482 ? 3.145 -25.283 37.436 1.00 42.66 482 PRO A N 1
ATOM 3946 C CA . PRO A 1 482 ? 2.047 -25.932 36.745 1.00 42.66 482 PRO A CA 1
ATOM 3947 C C . PRO A 1 482 ? 2.605 -27.173 36.044 1.00 42.66 482 PRO A C 1
ATOM 3949 O O . PRO A 1 482 ? 3.434 -27.071 35.139 1.00 42.66 482 PRO A O 1
ATOM 3952 N N . LYS A 1 483 ? 2.154 -28.358 36.470 1.00 40.69 483 LYS A N 1
ATOM 3953 C CA . LYS A 1 483 ? 2.417 -29.608 35.751 1.00 40.69 483 LYS A CA 1
ATOM 3954 C C . LYS A 1 483 ? 1.879 -29.454 34.331 1.00 40.69 483 LYS A C 1
ATOM 3956 O O . LYS A 1 483 ? 0.669 -29.383 34.126 1.00 40.69 483 LYS A O 1
ATOM 3961 N N . PHE A 1 484 ? 2.795 -29.373 33.374 1.00 36.00 484 PHE A N 1
ATOM 3962 C CA . PHE A 1 484 ? 2.493 -29.347 31.952 1.00 36.00 484 PHE A CA 1
ATOM 3963 C C . PHE A 1 484 ? 1.801 -30.671 31.601 1.00 36.00 484 PHE A C 1
ATOM 3965 O O . PHE A 1 484 ? 2.410 -31.737 31.670 1.00 36.00 484 PHE A O 1
ATOM 3972 N N . VAL A 1 485 ? 0.500 -30.617 31.315 1.00 47.84 485 VAL A N 1
ATOM 3973 C CA . VAL A 1 485 ? -0.248 -31.779 30.829 1.00 47.84 485 VAL A CA 1
ATOM 3974 C C . VAL A 1 485 ? 0.078 -31.920 29.348 1.00 47.84 485 VAL A C 1
ATOM 3976 O O . VAL A 1 485 ? -0.204 -31.017 28.562 1.00 47.84 485 VAL A O 1
ATOM 3979 N N . GLU A 1 486 ? 0.713 -33.031 28.979 1.00 48.09 486 GLU A N 1
ATOM 3980 C CA . GLU A 1 486 ? 1.052 -33.335 27.589 1.00 48.09 486 GLU A CA 1
ATOM 3981 C C . GLU A 1 486 ? -0.199 -33.300 26.688 1.00 48.09 486 GLU A C 1
ATOM 3983 O O . GLU A 1 486 ? -1.281 -33.735 27.103 1.00 48.09 486 GLU A O 1
ATOM 3988 N N . PRO A 1 487 ? -0.082 -32.798 25.445 1.00 49.41 487 PRO A N 1
ATOM 3989 C CA . PRO A 1 487 ? -1.211 -32.690 24.532 1.00 49.41 487 PRO A CA 1
ATOM 3990 C C . PRO A 1 487 ? -1.754 -34.079 24.176 1.00 49.41 487 PRO A C 1
ATOM 3992 O O . PRO A 1 487 ? -1.130 -34.861 23.456 1.00 49.41 487 PRO A O 1
ATOM 3995 N N . ILE A 1 488 ? -2.963 -34.375 24.657 1.00 57.66 488 ILE A N 1
ATOM 3996 C CA . ILE A 1 488 ? -3.698 -35.591 24.307 1.00 57.66 488 ILE A CA 1
ATOM 3997 C C . ILE A 1 488 ? -4.060 -35.502 22.818 1.00 57.66 488 ILE A C 1
ATOM 3999 O O . ILE A 1 488 ? -4.882 -34.681 22.417 1.00 57.66 488 ILE A O 1
ATOM 4003 N N . LYS A 1 489 ? -3.450 -36.350 21.981 1.00 51.06 489 LYS A N 1
ATOM 4004 C CA . LYS A 1 489 ? -3.816 -36.487 20.562 1.00 51.06 489 LYS A CA 1
ATOM 4005 C C . LYS A 1 489 ? -5.210 -37.106 20.453 1.00 51.06 489 LYS A C 1
ATOM 4007 O O . LYS A 1 489 ? -5.372 -38.317 20.571 1.00 51.06 489 LYS A O 1
ATOM 4012 N N . VAL A 1 490 ? -6.213 -36.266 20.215 1.00 62.84 490 VAL A N 1
ATOM 4013 C CA . VAL A 1 490 ? -7.618 -36.669 20.093 1.00 62.84 490 VAL A CA 1
ATOM 4014 C C . VAL A 1 490 ? -7.900 -37.093 18.646 1.00 62.84 490 VAL A C 1
ATOM 4016 O O . VAL A 1 490 ? -8.014 -36.248 17.759 1.00 62.84 490 VAL A O 1
ATOM 4019 N N . LYS A 1 491 ? -7.994 -38.401 18.369 1.00 50.53 491 LYS A N 1
ATOM 4020 C CA . LYS A 1 491 ? -8.361 -38.926 17.040 1.00 50.53 491 LYS A CA 1
ATOM 4021 C C . LYS A 1 491 ? -9.869 -39.184 16.972 1.00 50.53 491 LYS A C 1
ATOM 4023 O O . LYS A 1 491 ? -10.329 -40.317 17.007 1.00 50.53 491 LYS A O 1
ATOM 4028 N N . GLY A 1 492 ? -10.638 -38.108 16.817 1.00 73.25 492 GLY A N 1
ATOM 4029 C CA . GLY A 1 492 ? -12.052 -38.181 16.438 1.00 73.25 492 GLY A CA 1
ATOM 4030 C C . GLY A 1 492 ? -13.041 -37.660 17.482 1.00 73.25 492 GLY A C 1
ATOM 4031 O O . GLY A 1 492 ? -12.731 -37.462 18.656 1.00 73.25 492 GLY A O 1
ATOM 4032 N N . LYS A 1 493 ? -14.278 -37.422 17.024 1.00 67.88 493 LYS A N 1
ATOM 4033 C CA . LYS A 1 493 ? -15.340 -36.728 17.780 1.00 67.88 493 LYS A CA 1
ATOM 4034 C C . LYS A 1 493 ? -15.745 -37.430 19.087 1.00 67.88 493 LYS A C 1
ATOM 4036 O O . LYS A 1 493 ? -16.199 -36.762 20.012 1.00 67.88 493 LYS A O 1
ATOM 4041 N N . GLN A 1 494 ? -15.571 -38.750 19.194 1.00 76.88 494 GLN A N 1
ATOM 4042 C CA . GLN A 1 494 ? -15.911 -39.496 20.415 1.00 76.88 494 GLN A CA 1
ATOM 4043 C C . GLN A 1 494 ? -14.918 -39.265 21.564 1.00 76.88 494 GLN A C 1
ATOM 4045 O O . GLN A 1 494 ? -15.329 -39.258 22.726 1.00 76.88 494 GLN A O 1
ATOM 4050 N N . ASP A 1 495 ? -13.644 -39.012 21.265 1.00 73.69 495 ASP A N 1
ATOM 4051 C CA . ASP A 1 495 ? -12.632 -38.785 22.299 1.00 73.69 495 ASP A CA 1
ATOM 4052 C C . ASP A 1 495 ? -12.728 -37.367 22.881 1.00 73.69 495 ASP A C 1
ATOM 4054 O O . ASP A 1 495 ? -12.539 -37.179 24.083 1.00 73.69 495 ASP A O 1
ATOM 4058 N N . VAL A 1 496 ? -13.170 -36.388 22.080 1.00 73.31 496 VAL A N 1
ATOM 4059 C CA . VAL A 1 496 ? -13.480 -35.024 22.552 1.00 73.31 496 VAL A CA 1
ATOM 4060 C C . VAL A 1 496 ? -14.595 -35.049 23.609 1.00 73.31 496 VAL A C 1
ATOM 4062 O O . VAL A 1 496 ? -14.501 -34.382 24.638 1.00 73.31 496 VAL A O 1
ATOM 4065 N N . LEU A 1 497 ? -15.621 -35.884 23.412 1.00 75.19 497 LEU A N 1
ATOM 4066 C CA . LEU A 1 497 ? -16.730 -36.057 24.360 1.00 75.19 497 LEU A CA 1
ATOM 4067 C C . LEU A 1 497 ? -16.303 -36.722 25.679 1.00 75.19 497 LEU A C 1
ATOM 4069 O O . LEU A 1 497 ? -16.841 -36.385 26.735 1.00 75.19 497 LEU A O 1
ATOM 4073 N N . LYS A 1 498 ? -15.327 -37.638 25.646 1.00 75.88 498 LYS A N 1
ATOM 4074 C CA . LYS A 1 498 ? -14.760 -38.242 26.865 1.00 75.88 498 LYS A CA 1
ATOM 4075 C C . LYS A 1 498 ? -13.901 -37.249 27.647 1.00 75.88 498 LYS A C 1
ATOM 4077 O O . LYS A 1 498 ? -13.994 -37.218 28.873 1.00 75.88 498 LYS A O 1
ATOM 4082 N N . VAL A 1 499 ? -13.120 -36.415 26.958 1.00 74.12 499 VAL A N 1
ATOM 4083 C CA . VAL A 1 499 ? -12.322 -35.355 27.596 1.00 74.12 499 VAL A CA 1
ATOM 4084 C C . VAL A 1 499 ? -13.237 -34.303 28.232 1.00 74.12 499 VAL A C 1
ATOM 4086 O O . VAL A 1 499 ? -13.049 -33.969 29.398 1.00 74.12 499 VAL A O 1
ATOM 4089 N N . LEU A 1 500 ? -14.296 -33.872 27.537 1.00 71.94 500 LEU A N 1
ATOM 4090 C CA . LEU A 1 500 ? -15.276 -32.921 28.079 1.00 71.94 500 LEU A CA 1
ATOM 4091 C C . LEU A 1 500 ? -16.038 -33.465 29.296 1.00 71.94 500 LEU A C 1
ATOM 4093 O O . LEU A 1 500 ? -16.314 -32.706 30.224 1.00 71.94 500 LEU A O 1
ATOM 4097 N N . LYS A 1 501 ? -16.342 -34.770 29.342 1.00 79.31 501 LYS A N 1
ATOM 4098 C CA . LYS A 1 501 ? -16.931 -35.393 30.542 1.00 79.31 501 LYS A CA 1
ATOM 4099 C C . LYS A 1 501 ? -15.967 -35.403 31.728 1.00 79.31 501 LYS A C 1
ATOM 4101 O O . LYS A 1 501 ? -16.394 -35.085 32.829 1.00 79.31 501 LYS A O 1
ATOM 4106 N N . LYS A 1 502 ? -14.681 -35.697 31.504 1.00 74.25 502 LYS A N 1
ATOM 4107 C CA . LYS A 1 502 ? -13.661 -35.695 32.567 1.00 74.25 502 LYS A CA 1
ATOM 4108 C C . LYS A 1 502 ? -13.388 -34.301 33.130 1.00 74.25 502 LYS A C 1
ATOM 4110 O O . LYS A 1 502 ? -13.204 -34.166 34.330 1.00 74.25 502 LYS A O 1
ATOM 4115 N N . VAL A 1 503 ? -13.395 -33.263 32.292 1.00 72.00 503 VAL A N 1
ATOM 4116 C CA . VAL A 1 503 ? -13.220 -31.873 32.756 1.00 72.00 503 VAL A CA 1
ATOM 4117 C C . VAL A 1 503 ? -14.403 -31.424 33.622 1.00 72.00 503 VAL A C 1
ATOM 4119 O O . VAL A 1 503 ? -14.210 -30.686 34.580 1.00 72.00 503 VAL A O 1
ATOM 4122 N N . LYS A 1 504 ? -15.611 -31.928 33.349 1.00 66.56 504 LYS A N 1
ATOM 4123 C CA . LYS A 1 504 ? -16.826 -31.610 34.114 1.00 66.56 504 LYS A CA 1
ATOM 4124 C C . LYS A 1 504 ? -16.917 -32.306 35.483 1.00 66.56 504 LYS A C 1
ATOM 4126 O O . LYS A 1 504 ? -17.785 -31.948 36.263 1.00 66.56 504 LYS A O 1
ATOM 4131 N N . GLU A 1 505 ? -16.069 -33.298 35.759 1.00 64.25 505 GLU A N 1
ATOM 4132 C CA . GLU A 1 505 ? -15.964 -33.950 37.079 1.00 64.25 505 GLU A CA 1
ATOM 4133 C C . GLU A 1 505 ? -14.871 -33.332 37.967 1.00 64.25 505 GLU A C 1
ATOM 4135 O O . GLU A 1 505 ? -14.802 -33.643 39.153 1.00 64.25 505 GLU A O 1
ATOM 4140 N N . VAL A 1 506 ? -14.000 -32.486 37.404 1.00 65.44 506 VAL A N 1
ATOM 4141 C CA . VAL A 1 506 ? -12.856 -31.877 38.112 1.00 65.44 506 VAL A CA 1
ATOM 4142 C C . VAL A 1 506 ? -13.112 -30.404 38.475 1.00 65.44 506 VAL A C 1
ATOM 4144 O O . VAL A 1 506 ? -12.398 -29.852 39.310 1.00 65.44 506 VAL A O 1
ATOM 4147 N N . VAL A 1 507 ? -14.138 -29.784 37.882 1.00 50.56 507 VAL A N 1
ATOM 4148 C CA . VAL A 1 507 ? -14.691 -28.468 38.258 1.00 50.56 507 VAL A CA 1
ATOM 4149 C C . VAL A 1 507 ? -15.932 -28.689 39.104 1.00 50.56 507 VAL A C 1
ATOM 4151 O O . VAL A 1 507 ? -16.057 -28.002 40.142 1.00 50.56 507 VAL A O 1
#

Secondary structure (DSSP, 8-state):
------PPPHHHHHHHHHHHHHHHHHHHHHHHHHHTT-S-HHHHHHHHHHHHHHHHHHHHHHT------------------------------------------------SSHHHHHHHHHHHHHHHHHHHHHHHHHHHHHHHHHHHHHHHHHHHHHHHHHHHHHHHHHHHHHHHHHH-HHHHHHHHHHHHHHHHHHHHHHHHHHHHHHHHHHHHHHHHHHHHH--SHHHHHHHHHHHHHHHHHHHHHHHHHHHHHHHHHHHHHHHHHHHHHHHHHHHHHHHHHHHHHHHHHHHHHHHHHHHHS--HHHHHHHHHHHHHHHHHHHHHHHHHHHHHTTS-HHHHHHHHHHHHHHHHHHHHHHHHHTT-S-HHHHHHHHHHHHHHHHHHHHHHHHHHHHHHHHHHTTTTTTS--------------------------------------------------------------------------------SHHHHHHHHHHHTTT-

Mean predicted aligned error: 23.25 Å

pLDDT: mean 71.87, std 22.27, range [29.62, 97.75]